Protein AF-A0A7S2XJG3-F1 (afdb_monomer_lite)

Foldseek 3Di:
DDDDDDDDDDDDDDDDDDDDDDDDDDDDDDDDDDDDDDDDDDDDDDDDDDDDDDDDDDDDDDDDDDDDDDDDDDDDDDDDDDPPPPPVVPVVVVVVVVVVVVVPVVVVVPPPDDDDDDDDDDDDDDDDDDDDDDDDDDDDDDDDDDDDDDDDDDDDDDDDDDDPDDPVVVVVVVVVVVVVVVVVVVVVPPFLLPDQDPDDPDLLSQAAVFDKDWDDPLQPLFLFTEIERQQCRRPLRFPLLLLLQQLVVVCVVVVVADAPQAEEEEADLDSNLLSNLRNCLRRRHAYEYEFAPPRDPVSVVSSVVSVHHYHHFHVVCGSVRSVVVRVVVQVVSVSRYDYSQLLAHLSLLVSLLRGVLVSVCVNCVNQAQEEEEAAQSQSNLNSNLVNNCVVPVNRAREYEEAPQQPVLVVDAGHDAQQPRHRNRYRGNNRPNVSHPYYDHDHLVQLLVQLVCCCVPVVQAAGSRLSRRVVVVSVVRSDPVNRHGYYYYYRGGGNVVDCVHPSNVVVVVVVVPDDDD

Sequence (516 aa):
TFTHIDLHVSMVQVHHPPPPPGLATQRLLSKHSEYHENEERPQRRRAPVLMTSGAQQVSPFKVDNVLKPKSRRSGERRHEPSVERRRESGERRRESGERRRESGERERLSRRVRSSSFSESESTDLSLNENVPPRNNGFHPSQSHSRRQPKEPDFQEEPDYPQQYPQQNVHLQNQQAILQQQQQQQQRSAPLWMGKPKIAESVLELIGNTPMVKLSRVVEGCGAEIVCKLESSNPANSVKDRIALSMIEEAEKRGDIVPGQTTLVEPTSGNTGIGLAMVAASKGYKLILTMPESMSMERRVLLKAFGADVILTPAAKGMGGAIGKAEELVASLGGTGYLLQQFNNPDNPKVHRETTGPEIWADTDGKVDILIAGVGTGGTITGCGQYLKPLNPALQIIAVEPTESAVLSGGKPGPHKIQGIGAGFIPGNADTSLLDEVVQVTGEDAMAMARRLATEEGIFCGISSGAAVVAAIQVGIRPENAGKRIVLIVPSFGERYLSTALFQNLWDEASAMKAE

Secondary structure (DSSP, 8-state):
--------------PPPPPPP---------------------------------------PPP--------------------TTSSHHHHTTTHHHHTTTHHHHTTTTTS------------------------------------------------------SHHHHHHHHHHHHHHHHHHHHHTTS-TTS---SS-SSGGGGSS---EEE--STTTT-SSEEEEEEGGGSTTSBTHHHHHHHHHHHHHHHTS--TTT-EEEEE-SSHHHHHHHHHHHHHT-EEEEEEETTS-HHHHHHHHHTT-EEEEE-GGGHHHHHHHHHHHHHHHTTT-EEE--TTT-THHHHHIIIIIHHHHHHHTTT---EEEEE-SSSHHHHHHHHHHTTT-TT-EEEEEEEGGG-TTTT------S-TTS--SS--TT--GGG-SEEEEE-HHHHHHHHHHHHHHS---B-HHHHHHHHHHHHHHTSGGGTTPEEEEEE-BBGGGGTTSTTTHHHHHHHHH----

InterPro domains:
  IPR001216 Cysteine synthase/cystathionine beta-synthase, pyridoxal-phosphate attachment site [PS00901] (229-247)
  IPR001926 Tryptophan synthase beta chain-like, PALP domain [PF00291] (204-491)
  IPR005856 Cysteine synthase [TIGR01136] (204-503)
  IPR005859 Cysteine synthase CysK [TIGR01139] (204-503)
  IPR036052 Tryptophan synthase beta chain-like, PALP domain superfamily [G3DSA:3.40.50.1100] (205-499)
  IPR036052 Tryptophan synthase beta chain-like, PALP domain superfamily [G3DSA:3.40.50.1100] (241-344)
  IPR036052 Tryptophan synthase beta chain-like, PALP domain superfamily [SSF53686] (198-505)
  IPR050214 Cysteine synthase/Cystathionine beta-synthase [PTHR10314] (199-509)

pLDDT: mean 74.82, std 28.84, range [26.72, 98.94]

Radius of gyration: 39.94 Å; chains: 1; bounding box: 136×134×111 Å

Organism: NCBI:txid420275

Structure (mmCIF, N/CA/C/O backbone):
data_AF-A0A7S2XJG3-F1
#
_entry.id   AF-A0A7S2XJG3-F1
#
loop_
_atom_site.group_PDB
_atom_site.id
_atom_site.type_symbol
_atom_site.label_atom_id
_atom_site.label_alt_id
_atom_site.label_comp_id
_atom_site.label_asym_id
_atom_site.label_entity_id
_atom_site.label_seq_id
_atom_site.pdbx_PDB_ins_code
_atom_site.Cartn_x
_atom_site.Cartn_y
_atom_site.Cartn_z
_atom_site.occupancy
_atom_site.B_iso_or_equiv
_atom_site.auth_seq_id
_atom_site.auth_comp_id
_atom_site.auth_asym_id
_atom_site.auth_atom_id
_atom_site.pdbx_PDB_model_num
ATOM 1 N N . THR A 1 1 ? 6.709 7.509 -62.486 1.00 51.72 1 THR A N 1
ATOM 2 C CA . THR A 1 1 ? 5.684 8.561 -62.657 1.00 51.72 1 THR A CA 1
ATOM 3 C C . THR A 1 1 ? 4.309 7.959 -62.445 1.00 51.72 1 THR A C 1
ATOM 5 O O . THR A 1 1 ? 3.798 7.355 -63.368 1.00 51.72 1 THR A O 1
ATOM 8 N N . PHE A 1 2 ? 3.769 8.076 -61.229 1.00 29.16 2 PHE A N 1
ATOM 9 C CA . PHE A 1 2 ? 2.360 7.883 -60.828 1.00 29.16 2 PHE A CA 1
ATOM 10 C C . PHE A 1 2 ? 2.294 8.416 -59.377 1.00 29.16 2 PHE A C 1
ATOM 12 O O . PHE A 1 2 ? 2.894 7.814 -58.496 1.00 29.16 2 PHE A O 1
ATOM 19 N N . THR A 1 3 ? 2.019 9.708 -59.165 1.00 32.97 3 THR A N 1
ATOM 20 C CA . THR A 1 3 ? 0.685 10.300 -58.894 1.00 32.97 3 THR A CA 1
ATOM 21 C C . THR A 1 3 ? 0.057 9.824 -57.579 1.00 32.97 3 THR A C 1
ATOM 23 O O . THR A 1 3 ? -0.489 8.726 -57.514 1.00 32.97 3 THR A O 1
ATOM 26 N N . HIS A 1 4 ? 0.100 10.693 -56.563 1.00 34.72 4 HIS A N 1
ATOM 27 C CA . HIS A 1 4 ? -0.716 10.591 -55.349 1.00 34.72 4 HIS A CA 1
ATOM 28 C C . HIS A 1 4 ? -2.212 10.760 -55.663 1.00 34.72 4 HIS A C 1
ATOM 30 O O . HIS A 1 4 ? -2.575 11.395 -56.655 1.00 34.72 4 HIS A O 1
ATOM 36 N N . ILE A 1 5 ? -3.062 10.253 -54.767 1.00 38.34 5 ILE A N 1
ATOM 37 C CA . ILE A 1 5 ? -4.469 10.646 -54.639 1.00 38.34 5 ILE A CA 1
ATOM 38 C C . ILE A 1 5 ? -4.710 10.956 -53.159 1.00 38.34 5 ILE A C 1
ATOM 40 O O . ILE A 1 5 ? -4.703 10.044 -52.334 1.00 38.34 5 ILE A O 1
ATOM 44 N N . ASP A 1 6 ? -4.923 12.229 -52.837 1.00 32.25 6 ASP A N 1
ATOM 45 C CA . ASP A 1 6 ? -5.371 12.662 -51.513 1.00 32.25 6 ASP A CA 1
ATOM 46 C C . ASP A 1 6 ? -6.903 12.647 -51.441 1.00 32.25 6 ASP A C 1
ATOM 48 O O . ASP A 1 6 ? -7.589 13.111 -52.355 1.00 32.25 6 ASP A O 1
ATOM 52 N N . LEU A 1 7 ? -7.454 12.132 -50.339 1.00 32.28 7 LEU A N 1
ATOM 53 C CA . LEU A 1 7 ? -8.896 12.116 -50.079 1.00 32.28 7 LEU A CA 1
ATOM 54 C C . LEU A 1 7 ? -9.270 13.205 -49.068 1.00 32.28 7 LEU A C 1
ATOM 56 O O . LEU A 1 7 ? -9.223 13.003 -47.856 1.00 32.28 7 LEU A O 1
ATOM 60 N N . HIS A 1 8 ? -9.681 14.363 -49.585 1.00 31.61 8 HIS A N 1
ATOM 61 C CA . HIS A 1 8 ? -10.290 15.423 -48.782 1.00 31.61 8 HIS A CA 1
ATOM 62 C C . HIS A 1 8 ? -11.651 14.971 -48.225 1.00 31.61 8 HIS A C 1
ATOM 64 O O . HIS A 1 8 ? -12.575 14.687 -48.986 1.00 31.61 8 HIS A O 1
ATOM 70 N N . VAL A 1 9 ? -11.800 14.979 -46.897 1.00 34.06 9 VAL A N 1
ATOM 71 C CA . VAL A 1 9 ? -13.093 14.801 -46.216 1.00 34.06 9 VAL A CA 1
ATOM 72 C C . VAL A 1 9 ? -13.541 16.143 -45.642 1.00 34.06 9 VAL A C 1
ATOM 74 O O . VAL A 1 9 ? -13.005 16.618 -44.643 1.00 34.06 9 VAL A O 1
ATOM 77 N N . SER A 1 10 ? -14.533 16.763 -46.278 1.00 31.83 10 SER A N 1
ATOM 78 C CA . SER A 1 10 ? -15.115 18.032 -45.829 1.00 31.83 10 SER A CA 1
ATOM 79 C C . SER A 1 10 ? -16.188 17.791 -44.766 1.00 31.83 10 SER A C 1
ATOM 81 O O . SER A 1 10 ? -17.268 17.291 -45.080 1.00 31.83 10 SER A O 1
ATOM 83 N N . MET A 1 11 ? -15.928 18.177 -43.513 1.00 32.75 11 MET A N 1
ATOM 84 C CA . MET A 1 11 ? -16.963 18.188 -42.472 1.00 32.75 11 MET A CA 1
ATOM 85 C C . MET A 1 11 ? -17.875 19.410 -42.618 1.00 32.75 11 MET A C 1
ATOM 87 O O . MET A 1 11 ? -17.414 20.549 -42.583 1.00 32.75 11 MET A O 1
ATOM 91 N N . VAL A 1 12 ? -19.182 19.171 -42.735 1.00 33.62 12 VAL A N 1
ATOM 92 C CA . VAL A 1 12 ? -20.211 20.220 -42.716 1.00 33.62 12 VAL A CA 1
ATOM 93 C C . VAL A 1 12 ? -20.599 20.508 -41.267 1.00 33.62 12 VAL A C 1
ATOM 95 O O . VAL A 1 12 ? -21.171 19.651 -40.595 1.00 33.62 12 VAL A O 1
ATOM 98 N N . GLN A 1 13 ? -20.314 21.717 -40.779 1.00 34.50 13 GLN A N 1
ATOM 99 C CA . GLN A 1 13 ? -20.820 22.173 -39.482 1.00 34.50 13 GLN A CA 1
ATOM 100 C C . GLN A 1 13 ? -22.290 22.594 -39.600 1.00 34.50 13 GLN A C 1
ATOM 102 O O . GLN A 1 13 ? -22.632 23.464 -40.398 1.00 34.50 13 GLN A O 1
ATOM 107 N N . VAL A 1 14 ? -23.153 22.014 -38.764 1.00 35.59 14 VAL A N 1
ATOM 108 C CA . VAL A 1 14 ? -24.548 22.444 -38.596 1.00 35.59 14 VAL A CA 1
ATOM 109 C C . VAL A 1 14 ? -24.658 23.217 -37.284 1.00 35.59 14 VAL A C 1
ATOM 111 O O . VAL A 1 14 ? -24.479 22.650 -36.207 1.00 35.59 14 VAL A O 1
ATOM 114 N N . HIS A 1 15 ? -24.941 24.517 -37.361 1.00 37.09 15 HIS A N 1
ATOM 115 C CA . HIS A 1 15 ? -25.190 25.343 -36.178 1.00 37.09 15 HIS A CA 1
ATOM 116 C C . HIS A 1 15 ? -26.636 25.187 -35.690 1.00 37.09 15 HIS A C 1
ATOM 118 O O . HIS A 1 15 ? -27.578 25.453 -36.436 1.00 37.09 15 HIS A O 1
ATOM 124 N N . HIS A 1 16 ? -26.808 24.853 -34.410 1.00 40.12 16 HIS A N 1
ATOM 125 C CA . HIS A 1 16 ? -28.076 25.015 -33.696 1.00 40.12 16 HIS A CA 1
ATOM 126 C C . HIS A 1 16 ? -28.062 26.309 -32.857 1.00 40.12 16 HIS A C 1
ATOM 128 O O . HIS A 1 16 ? -27.048 26.592 -32.212 1.00 40.12 16 HIS A O 1
ATOM 134 N N . PRO A 1 17 ? -29.155 27.096 -32.835 1.00 47.66 17 PRO A N 1
ATOM 135 C CA . PRO A 1 17 ? -29.276 28.275 -31.979 1.00 47.66 17 PRO A CA 1
ATOM 136 C C . PRO A 1 17 ? -29.603 27.899 -30.516 1.00 47.66 17 PRO A C 1
ATOM 138 O O . PRO A 1 17 ? -30.205 26.850 -30.274 1.00 47.66 17 PRO A O 1
ATOM 141 N N . PRO A 1 18 ? -29.248 28.747 -29.530 1.00 52.12 18 PRO A N 1
ATOM 142 C CA . PRO A 1 18 ? -29.539 28.506 -28.116 1.00 52.12 18 PRO A CA 1
ATOM 143 C C . PRO A 1 18 ? -31.015 28.788 -27.747 1.00 52.12 18 PRO A C 1
ATOM 145 O O . PRO A 1 18 ? -31.669 29.602 -28.403 1.00 52.12 18 PRO A O 1
ATOM 148 N N . PRO A 1 19 ? -31.546 28.165 -26.675 1.00 44.97 19 PRO A N 1
ATOM 149 C CA . PRO A 1 19 ? -32.906 28.409 -26.190 1.00 44.97 19 PRO A CA 1
ATOM 150 C C . PRO A 1 19 ? -33.037 29.738 -25.409 1.00 44.97 19 PRO A C 1
ATOM 152 O O . PRO A 1 19 ? -32.068 30.185 -24.789 1.00 44.97 19 PRO A O 1
ATOM 155 N N . PRO A 1 20 ? -34.231 30.366 -25.386 1.00 43.00 20 PRO A N 1
ATOM 156 C CA . PRO A 1 20 ? -34.475 31.620 -24.670 1.00 43.00 20 PRO A CA 1
ATOM 157 C C . PRO A 1 20 ? -34.678 31.420 -23.149 1.00 43.00 20 PRO A C 1
ATOM 159 O O . PRO A 1 20 ? -35.138 30.358 -22.722 1.00 43.00 20 PRO A O 1
ATOM 162 N N . PRO A 1 21 ? -34.384 32.436 -22.312 1.00 43.62 21 PRO A N 1
ATOM 163 C CA . PRO A 1 21 ? -34.441 32.306 -20.858 1.00 43.62 21 PRO A CA 1
ATOM 164 C C . PRO A 1 21 ? -35.798 32.686 -20.237 1.00 43.62 21 PRO A C 1
ATOM 166 O O . PRO A 1 21 ? -36.257 33.815 -20.370 1.00 43.62 21 PRO A O 1
ATOM 169 N N . GLY A 1 22 ? -36.330 31.774 -19.417 1.00 32.75 22 GLY A N 1
ATOM 170 C CA . GLY A 1 22 ? -37.120 32.093 -18.222 1.00 32.75 22 GLY A CA 1
ATOM 171 C C . GLY A 1 22 ? -38.612 32.415 -18.385 1.00 32.75 22 GLY A C 1
ATOM 172 O O . GLY A 1 22 ? -39.002 33.347 -19.074 1.00 32.75 22 GLY A O 1
ATOM 173 N N . LEU A 1 23 ? -39.437 31.722 -17.593 1.00 30.70 23 LEU A N 1
ATOM 174 C CA . LEU A 1 23 ? -40.333 32.346 -16.608 1.00 30.70 23 LEU A CA 1
ATOM 175 C C . LEU A 1 23 ? -40.901 31.274 -15.665 1.00 30.70 23 LEU A C 1
ATOM 177 O O . LEU A 1 23 ? -41.077 30.122 -16.053 1.00 30.70 23 LEU A O 1
ATOM 181 N N . ALA A 1 24 ? -41.171 31.653 -14.417 1.00 36.09 24 ALA A N 1
ATOM 182 C CA . ALA A 1 24 ? -41.812 30.786 -13.432 1.00 36.09 24 ALA A CA 1
ATOM 183 C C . ALA A 1 24 ? -43.285 31.172 -13.262 1.00 36.09 24 ALA A C 1
ATOM 185 O O . ALA A 1 24 ? -43.599 32.360 -13.178 1.00 36.09 24 ALA A O 1
ATOM 186 N N . THR A 1 25 ? -44.166 30.186 -13.086 1.00 31.58 25 THR A N 1
ATOM 187 C CA . THR A 1 25 ? -45.499 30.421 -12.513 1.00 31.58 25 THR A CA 1
ATOM 188 C C . THR A 1 25 ? -46.046 29.180 -11.813 1.00 31.58 25 THR A C 1
ATOM 190 O O . THR A 1 25 ? -45.697 28.046 -12.123 1.00 31.58 25 THR A O 1
ATOM 193 N N . GLN A 1 26 ? -46.912 29.418 -10.832 1.00 33.84 26 GLN A N 1
ATOM 194 C CA . GLN A 1 26 ? -47.455 28.434 -9.899 1.00 33.84 26 GLN A CA 1
ATOM 195 C C . GLN A 1 26 ? -48.975 28.639 -9.821 1.00 33.84 26 GLN A C 1
ATOM 197 O O . GLN A 1 26 ? -49.374 29.740 -9.446 1.00 33.84 26 GLN A O 1
ATOM 202 N N . ARG A 1 27 ? -49.798 27.615 -10.135 1.00 28.88 27 ARG A N 1
ATOM 203 C CA . ARG A 1 27 ? -51.160 27.357 -9.579 1.00 28.88 27 ARG A CA 1
ATOM 204 C C . ARG A 1 27 ? -51.934 26.235 -10.304 1.00 28.88 27 ARG A C 1
ATOM 206 O O . ARG A 1 27 ? -52.254 26.356 -11.474 1.00 28.88 27 ARG A O 1
ATOM 213 N N . LEU A 1 28 ? -52.236 25.177 -9.544 1.00 31.00 28 LEU A N 1
ATOM 214 C CA . LEU A 1 28 ? -53.573 24.643 -9.190 1.00 31.00 28 LEU A CA 1
ATOM 215 C C . LEU A 1 28 ? -54.812 24.858 -10.104 1.00 31.00 28 LEU A C 1
ATOM 217 O O . LEU A 1 28 ? -55.053 25.963 -10.572 1.00 31.00 28 LEU A O 1
ATOM 221 N N . LEU A 1 29 ? -55.703 23.839 -10.057 1.00 28.25 29 LEU A N 1
ATOM 222 C CA . LEU A 1 29 ? -57.101 23.726 -10.564 1.00 28.25 29 LEU A CA 1
ATOM 223 C C . LEU A 1 29 ? -57.260 23.276 -12.046 1.00 28.25 29 LEU A C 1
ATOM 225 O O . LEU A 1 29 ? -56.511 23.735 -12.894 1.00 28.25 29 LEU A O 1
ATOM 229 N N . SER A 1 30 ? -58.218 22.405 -12.438 1.00 29.19 30 SER A N 1
ATOM 230 C CA . SER A 1 30 ? -59.138 21.541 -11.648 1.00 29.19 30 SER A CA 1
ATOM 231 C C . SER A 1 30 ? -59.964 20.507 -12.466 1.00 29.19 30 SER A C 1
ATOM 233 O O . SER A 1 30 ? -60.501 20.875 -13.504 1.00 29.19 30 SER A O 1
ATOM 235 N N . LYS A 1 31 ? -60.265 19.350 -11.832 1.00 30.33 31 LYS A N 1
ATOM 236 C CA . LYS A 1 31 ? -61.537 18.557 -11.860 1.00 30.33 31 LYS A CA 1
ATOM 237 C C . LYS A 1 31 ? -61.942 17.621 -13.039 1.00 30.33 31 LYS A C 1
ATOM 239 O O . LYS A 1 31 ? -61.551 17.805 -14.180 1.00 30.33 31 LYS A O 1
ATOM 244 N N . HIS A 1 32 ? -62.859 16.702 -12.661 1.00 30.64 32 HIS A N 1
ATOM 245 C CA . HIS A 1 32 ? -63.665 15.694 -13.400 1.00 30.64 32 HIS A CA 1
ATOM 2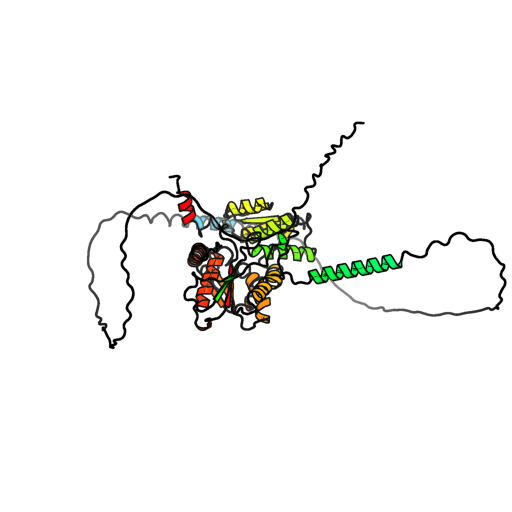46 C C . HIS A 1 32 ? -62.933 14.425 -13.894 1.00 30.64 32 HIS A C 1
ATOM 248 O O . HIS A 1 32 ? -61.795 14.511 -14.335 1.00 30.64 32 HIS A O 1
ATOM 254 N N . SER A 1 33 ? -63.501 13.207 -13.809 1.00 29.14 33 SER A N 1
ATOM 255 C CA . SER A 1 33 ? -64.808 12.721 -13.272 1.00 29.14 33 SER A CA 1
ATOM 256 C C . SER A 1 33 ? -64.589 11.372 -12.540 1.00 29.14 33 SER A C 1
ATOM 258 O O . SER A 1 33 ? -63.714 10.613 -12.939 1.00 29.14 33 SER A O 1
ATOM 260 N N . GLU A 1 34 ? -65.084 11.176 -11.313 1.00 30.42 34 GLU A N 1
ATOM 261 C CA . GLU A 1 34 ? -66.359 10.505 -10.949 1.00 30.42 34 GLU A CA 1
ATOM 262 C C . GLU A 1 34 ? -66.521 9.050 -11.439 1.00 30.42 34 GLU A C 1
ATOM 264 O O . GLU A 1 34 ? -66.718 8.809 -12.623 1.00 30.42 34 GLU A O 1
ATOM 269 N N . TYR A 1 35 ? -66.547 8.111 -10.483 1.00 29.06 35 TYR A N 1
ATOM 270 C CA . TYR A 1 35 ? -67.488 6.980 -10.406 1.00 29.06 35 TYR A CA 1
ATOM 271 C C . TYR A 1 35 ? -67.770 6.687 -8.910 1.00 29.06 35 TYR A C 1
ATOM 273 O O . TYR A 1 35 ? -66.974 7.077 -8.052 1.00 29.06 35 TYR A O 1
ATOM 281 N N . HIS A 1 36 ? -68.932 6.106 -8.592 1.00 30.06 36 HIS A N 1
ATOM 282 C CA . HIS A 1 36 ? -69.549 6.100 -7.247 1.00 30.06 36 HIS A CA 1
ATOM 283 C C . HIS A 1 36 ? -69.209 4.879 -6.352 1.00 30.06 36 HIS A C 1
ATOM 285 O O . HIS A 1 36 ? -68.844 3.836 -6.879 1.00 30.06 36 HIS A O 1
ATOM 291 N N . GLU A 1 37 ? -69.380 5.072 -5.025 1.00 32.66 37 GLU A N 1
ATOM 292 C CA . GLU A 1 37 ? -69.976 4.195 -3.965 1.00 32.66 37 GLU A CA 1
ATOM 293 C C . GLU A 1 37 ? -69.694 2.665 -3.961 1.00 32.66 37 GLU A C 1
ATOM 295 O O . GLU A 1 37 ? -69.681 2.021 -5.000 1.00 32.66 37 GLU A O 1
ATOM 300 N N . ASN A 1 38 ? -69.550 1.933 -2.842 1.00 29.22 38 ASN A N 1
ATOM 301 C CA . ASN A 1 38 ? -69.527 2.170 -1.376 1.00 29.22 38 ASN A CA 1
ATOM 302 C C . ASN A 1 38 ? -68.871 0.901 -0.722 1.00 29.22 38 ASN A C 1
ATOM 304 O O . ASN A 1 38 ? -68.394 0.048 -1.467 1.00 29.22 38 ASN A O 1
ATOM 308 N N . GLU A 1 39 ? -68.729 0.611 0.583 1.00 30.30 39 GLU A N 1
ATOM 309 C CA . GLU A 1 39 ? -69.076 1.154 1.924 1.00 30.30 39 GLU A CA 1
ATOM 310 C C . GLU A 1 39 ? -68.064 0.513 2.936 1.00 30.30 39 GLU A C 1
ATOM 312 O O . GLU A 1 39 ? -67.240 -0.300 2.522 1.00 30.30 39 GLU A O 1
ATOM 317 N N . GLU A 1 40 ? -67.978 0.733 4.256 1.00 30.11 40 GLU A N 1
ATOM 318 C CA . GLU A 1 40 ? -68.639 1.602 5.252 1.00 30.11 40 GLU A CA 1
ATOM 319 C C . GLU A 1 40 ? -67.530 2.122 6.224 1.00 30.11 40 GLU A C 1
ATOM 321 O O . GLU A 1 40 ? -66.463 2.542 5.768 1.00 30.11 40 GLU A O 1
ATOM 326 N N . ARG A 1 41 ? -67.736 2.120 7.552 1.00 30.45 41 ARG A N 1
ATOM 327 C CA . ARG A 1 41 ? -66.775 2.400 8.641 1.00 30.45 41 ARG A CA 1
ATOM 328 C C . ARG A 1 41 ? -67.464 2.219 10.006 1.00 30.45 41 ARG A C 1
ATOM 330 O O . ARG A 1 41 ? -68.395 2.969 10.295 1.00 30.45 41 ARG A O 1
ATOM 337 N N . PRO A 1 42 ? -66.799 1.561 10.980 1.00 44.62 42 PRO A N 1
ATOM 338 C CA . PRO A 1 42 ? -66.402 2.393 12.122 1.00 44.62 42 PRO A CA 1
ATOM 339 C C . PRO A 1 42 ? -65.024 2.139 12.753 1.00 44.62 42 PRO A C 1
ATOM 341 O O . PRO A 1 42 ? -64.416 1.076 12.724 1.00 44.62 42 PRO A O 1
ATOM 344 N N . GLN A 1 43 ? -64.574 3.216 13.391 1.00 33.44 43 GLN A N 1
ATOM 345 C CA . GLN A 1 43 ? -63.332 3.409 14.134 1.00 33.44 43 GLN A CA 1
ATOM 346 C C . GLN A 1 43 ? -63.243 2.560 15.417 1.00 33.44 43 GLN A C 1
ATOM 348 O O . GLN A 1 43 ? -64.260 2.303 16.059 1.00 33.44 43 GLN A O 1
ATOM 353 N N . ARG A 1 44 ? -62.020 2.401 15.953 1.00 29.14 44 ARG A N 1
ATOM 354 C CA . ARG A 1 44 ? -61.760 2.660 17.387 1.00 29.14 44 ARG A CA 1
ATOM 355 C C . ARG A 1 44 ? -60.321 3.126 17.641 1.00 29.14 44 ARG A C 1
ATOM 357 O O . ARG A 1 44 ? -59.386 2.689 16.983 1.00 29.14 44 ARG A O 1
ATOM 364 N N . ARG A 1 45 ? -60.161 4.050 18.596 1.00 32.94 45 ARG A N 1
ATOM 365 C CA . ARG A 1 45 ? -58.874 4.596 19.078 1.00 32.94 45 ARG A CA 1
ATOM 366 C C . ARG A 1 45 ? -58.469 3.906 20.386 1.00 32.94 45 ARG A C 1
ATOM 368 O O . ARG A 1 45 ? -59.371 3.651 21.184 1.00 32.94 45 ARG A O 1
ATOM 375 N N . ARG A 1 46 ? -57.162 3.803 20.685 1.00 28.88 46 ARG A N 1
ATOM 376 C CA . ARG A 1 46 ? -56.524 4.331 21.926 1.00 28.88 46 ARG A CA 1
ATOM 377 C C . ARG A 1 46 ? -55.044 3.941 22.079 1.00 28.88 46 ARG A C 1
ATOM 379 O O . ARG A 1 46 ? -54.646 2.841 21.730 1.00 28.88 46 ARG A O 1
ATOM 386 N N . ALA A 1 47 ? -54.295 4.855 22.691 1.00 30.48 47 ALA A N 1
ATOM 387 C CA . ALA A 1 47 ? -52.991 4.713 23.349 1.00 30.48 47 ALA A CA 1
ATOM 388 C C . ALA A 1 47 ? -52.792 5.973 24.234 1.00 30.48 47 ALA A C 1
ATOM 390 O O . ALA A 1 47 ? -53.559 6.927 24.050 1.00 30.48 47 ALA A O 1
ATOM 391 N N . PRO A 1 48 ? -51.765 6.072 25.101 1.00 51.16 48 PRO A N 1
ATOM 392 C CA . PRO A 1 48 ? -51.037 5.042 25.854 1.00 51.16 48 PRO A CA 1
ATOM 393 C C . PRO A 1 48 ? -51.287 5.199 27.381 1.00 51.16 48 PRO A C 1
ATOM 395 O O . PRO A 1 48 ? -52.099 6.030 27.787 1.00 51.16 48 PRO A O 1
ATOM 398 N N . VAL A 1 49 ? -50.574 4.458 28.244 1.00 29.53 49 VAL A N 1
ATOM 399 C CA . VAL A 1 49 ? -50.503 4.730 29.700 1.00 29.53 49 VAL A CA 1
ATOM 400 C C . VAL A 1 49 ? -49.072 4.532 30.218 1.00 29.53 49 VAL A C 1
ATOM 402 O O . VAL A 1 49 ? -48.443 3.520 29.924 1.00 29.53 49 VAL A O 1
ATOM 405 N N . LEU A 1 50 ? -48.590 5.494 31.010 1.00 31.86 50 LEU A N 1
ATOM 406 C CA . LEU A 1 50 ? -47.391 5.409 31.856 1.00 31.86 50 LEU A CA 1
ATOM 407 C C . LEU A 1 50 ? -47.816 5.150 33.313 1.00 31.86 50 LEU A C 1
ATOM 409 O O . LEU A 1 50 ? -48.841 5.689 33.720 1.00 31.86 50 LEU A O 1
ATOM 413 N N . MET A 1 51 ? -47.011 4.436 34.109 1.00 27.62 51 MET A N 1
ATOM 414 C CA . MET A 1 51 ? -46.919 4.609 35.575 1.00 27.62 51 MET A CA 1
ATOM 415 C C . MET A 1 51 ? -45.642 3.948 36.135 1.00 27.62 51 MET A C 1
ATOM 417 O O . MET A 1 51 ? -44.931 3.259 35.405 1.00 27.62 51 MET A O 1
ATOM 421 N N . THR A 1 52 ? -45.304 4.222 37.401 1.00 30.50 52 THR A N 1
ATOM 422 C CA . THR A 1 52 ? -43.917 4.173 37.913 1.00 30.50 52 THR A CA 1
ATOM 423 C C . THR A 1 52 ? -43.707 3.405 39.228 1.00 30.50 52 THR A C 1
ATOM 425 O O . THR A 1 52 ? -44.624 3.279 40.032 1.00 30.50 52 THR A O 1
ATOM 428 N N . SER A 1 53 ? -42.428 3.105 39.511 1.00 31.55 53 SER A N 1
ATOM 429 C CA . SER A 1 53 ? -41.788 2.905 40.836 1.00 31.55 53 SER A CA 1
ATOM 430 C C . SER A 1 53 ? -42.089 1.645 41.667 1.00 31.55 53 SER A C 1
ATOM 432 O O . SER A 1 53 ? -43.208 1.153 41.728 1.00 31.55 53 SER A O 1
ATOM 434 N N . GLY A 1 54 ? -41.049 1.179 42.369 1.00 26.72 54 GLY A N 1
ATOM 435 C CA . GLY A 1 54 ? -41.055 0.071 43.331 1.00 26.72 54 GLY A CA 1
ATOM 436 C C . GLY A 1 54 ? -39.675 -0.599 43.367 1.00 26.72 54 GLY A C 1
ATOM 437 O O . GLY A 1 54 ? -39.165 -0.978 42.317 1.00 26.72 54 GLY A O 1
ATOM 438 N N . ALA A 1 55 ? -39.034 -0.708 44.535 1.00 30.75 55 ALA A N 1
ATOM 439 C CA . ALA A 1 55 ? -37.662 -1.219 44.654 1.00 30.75 55 ALA A CA 1
ATOM 440 C C . ALA A 1 55 ? -37.476 -2.083 45.909 1.00 30.75 55 ALA A C 1
ATOM 442 O O . ALA A 1 55 ? -37.913 -1.667 46.980 1.00 30.75 55 ALA A O 1
ATOM 443 N N . GLN A 1 56 ? -36.767 -3.221 45.804 1.00 29.77 56 GLN A N 1
ATOM 444 C CA . GLN A 1 56 ? -36.165 -3.895 46.967 1.00 29.77 56 GLN A CA 1
ATOM 445 C C . GLN A 1 56 ? -35.008 -4.872 46.633 1.00 29.77 56 GLN A C 1
ATOM 447 O O . GLN A 1 56 ? -35.168 -5.907 46.000 1.00 29.77 56 GLN A O 1
ATOM 452 N N . GLN A 1 57 ? -33.835 -4.447 47.100 1.00 30.69 57 GLN A N 1
ATOM 453 C CA . GLN A 1 57 ? -32.566 -5.101 47.464 1.00 30.69 57 GLN A CA 1
ATOM 454 C C . GLN A 1 57 ? -32.419 -6.636 47.718 1.00 30.69 57 GLN A C 1
ATOM 456 O O . GLN A 1 57 ? -33.266 -7.265 48.335 1.00 30.69 57 GLN A O 1
ATOM 461 N N . VAL A 1 58 ? -31.175 -7.107 47.452 1.00 29.42 58 VAL A N 1
ATOM 462 C CA . VAL A 1 58 ? -30.347 -8.123 48.186 1.00 29.42 58 VAL A CA 1
ATOM 463 C C . VAL A 1 58 ? -30.568 -9.646 47.954 1.00 29.42 58 VAL A C 1
ATOM 465 O O . VAL A 1 58 ? -31.401 -10.270 48.592 1.00 29.42 58 VAL A O 1
ATOM 468 N N . SER A 1 59 ? -29.736 -10.210 47.050 1.00 30.64 59 SER A N 1
ATOM 469 C CA . SER A 1 59 ? -28.720 -11.310 47.181 1.00 30.64 59 SER A CA 1
ATOM 470 C C . SER A 1 59 ? -28.926 -12.563 48.091 1.00 30.64 59 SER A C 1
ATOM 472 O O . SER A 1 59 ? -29.805 -12.579 48.943 1.00 30.64 59 SER A O 1
ATOM 474 N N . PRO A 1 60 ? -28.034 -13.592 48.055 1.00 46.50 60 PRO A N 1
ATOM 475 C CA . PRO A 1 60 ? -27.259 -14.195 46.949 1.00 46.50 60 PRO A CA 1
ATOM 476 C C . PRO A 1 60 ? -27.417 -15.744 46.866 1.00 46.50 60 PRO A C 1
ATOM 478 O O . PRO A 1 60 ? -27.842 -16.388 47.821 1.00 46.50 60 PRO A O 1
ATOM 481 N N . PHE A 1 61 ? -26.946 -16.383 45.782 1.00 28.98 61 PHE A N 1
ATOM 482 C CA . PHE A 1 61 ? -26.720 -17.844 45.753 1.00 28.98 61 PHE A CA 1
ATOM 483 C C . PHE A 1 61 ? -25.245 -18.213 45.990 1.00 28.98 61 PHE A C 1
ATOM 485 O O . PHE A 1 61 ? -24.341 -17.521 45.522 1.00 28.98 61 PHE A O 1
ATOM 492 N N . LYS A 1 62 ? -25.006 -19.299 46.739 1.00 29.98 62 LYS A N 1
ATOM 493 C CA . LYS A 1 62 ? -23.670 -19.789 47.125 1.00 29.98 62 LYS A CA 1
ATOM 494 C C . LYS A 1 62 ? -23.128 -20.869 46.183 1.00 29.98 62 LYS A C 1
ATOM 496 O O . LYS A 1 62 ? -23.881 -21.609 45.560 1.00 29.98 62 LYS A O 1
ATOM 501 N N . VAL A 1 63 ? -21.800 -20.977 46.173 1.00 31.45 63 VAL A N 1
ATOM 502 C CA . VAL A 1 63 ? -21.023 -22.110 45.647 1.00 31.45 63 VAL A CA 1
ATOM 503 C C . VAL A 1 63 ? -20.896 -23.184 46.728 1.00 31.45 63 VAL A C 1
ATOM 505 O O . VAL A 1 63 ? -20.709 -22.832 47.890 1.00 31.45 63 VAL A O 1
ATOM 508 N N . ASP A 1 64 ? -20.868 -24.459 46.333 1.00 30.25 64 ASP A N 1
ATOM 509 C CA . ASP A 1 64 ? -20.195 -25.516 47.098 1.00 30.25 64 ASP A CA 1
ATOM 510 C C . ASP A 1 64 ? -19.470 -26.509 46.165 1.00 30.25 64 ASP A C 1
ATOM 512 O O . ASP A 1 64 ? -19.821 -26.667 44.995 1.00 30.25 64 ASP A O 1
ATOM 516 N N . ASN A 1 65 ? -18.408 -27.135 46.677 1.00 30.47 65 ASN A N 1
ATOM 517 C CA . ASN A 1 65 ? -17.545 -28.103 45.974 1.00 30.47 65 ASN A CA 1
ATOM 518 C C . ASN A 1 65 ? -17.863 -29.555 46.400 1.00 30.47 65 ASN A C 1
ATOM 520 O O . ASN A 1 65 ? -18.554 -29.742 47.395 1.00 30.47 65 ASN A O 1
ATOM 524 N N . VAL A 1 66 ? -17.269 -30.567 45.730 1.00 30.88 66 VAL A N 1
ATOM 525 C CA . VAL A 1 66 ? -16.401 -31.625 46.345 1.00 30.88 66 VAL A CA 1
ATOM 526 C C . VAL A 1 66 ? -16.188 -32.884 45.453 1.00 30.88 66 VAL A C 1
ATOM 528 O O . VAL A 1 66 ? -17.113 -33.600 45.100 1.00 30.88 66 VAL A O 1
ATOM 531 N N . LEU A 1 67 ? -14.903 -33.153 45.162 1.00 28.91 67 LEU A N 1
ATOM 532 C CA . LEU A 1 67 ? -14.177 -34.431 44.924 1.00 28.91 67 LEU A CA 1
ATOM 533 C C . LEU A 1 67 ? -14.668 -35.574 43.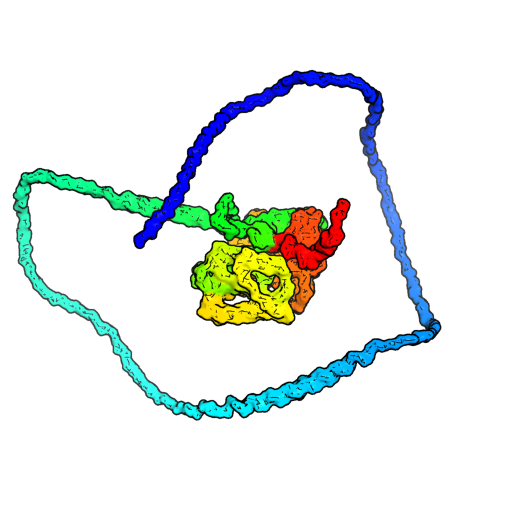974 1.00 28.91 67 LEU A C 1
ATOM 535 O O . LEU A 1 67 ? -15.551 -36.368 44.273 1.00 28.91 67 LEU A O 1
ATOM 539 N N . LYS A 1 68 ? -13.863 -35.751 42.906 1.00 28.58 68 LYS A N 1
ATOM 540 C CA . LYS A 1 68 ? -13.167 -36.962 42.358 1.00 28.58 68 LYS A CA 1
ATOM 541 C C . LYS A 1 68 ? -13.171 -38.282 43.200 1.00 28.58 68 LYS A C 1
ATOM 543 O O . LYS A 1 68 ? -13.248 -38.194 44.419 1.00 28.58 68 LYS A O 1
ATOM 548 N N . PRO A 1 69 ? -12.677 -39.439 42.668 1.00 42.16 69 PRO A N 1
ATOM 549 C CA . PRO A 1 69 ? -12.877 -40.117 41.364 1.00 42.16 69 PRO A CA 1
ATOM 550 C C . PRO A 1 69 ? -13.089 -41.665 41.519 1.00 42.16 69 PRO A C 1
ATOM 552 O O . PRO A 1 69 ? -13.049 -42.189 42.630 1.00 42.16 69 PRO A O 1
ATOM 555 N N . LYS A 1 70 ? -13.203 -42.449 40.424 1.00 29.98 70 LYS A N 1
ATOM 556 C CA . LYS A 1 70 ? -13.064 -43.937 40.439 1.00 29.98 70 LYS A CA 1
ATOM 557 C C . LYS A 1 70 ? -12.243 -44.490 39.257 1.00 29.98 70 LYS A C 1
ATOM 559 O O . LYS A 1 70 ? -11.945 -43.758 38.318 1.00 29.98 70 LYS A O 1
ATOM 564 N N . SER A 1 71 ? -11.802 -45.753 39.345 1.00 30.11 71 SER A N 1
ATOM 565 C CA . SER A 1 71 ? -10.639 -46.286 38.609 1.00 30.11 71 SER A CA 1
ATOM 566 C C . SER A 1 71 ? -10.813 -47.686 37.975 1.00 30.11 71 SER A C 1
ATOM 568 O O . SER A 1 71 ? -11.523 -48.537 38.495 1.00 30.11 71 SER A O 1
ATOM 570 N N . ARG A 1 72 ? -10.093 -47.891 36.853 1.00 30.59 72 ARG A N 1
ATOM 571 C CA . ARG A 1 72 ? -9.566 -49.138 36.224 1.00 30.59 72 ARG A CA 1
ATOM 572 C C . ARG A 1 72 ? -10.172 -50.517 36.593 1.00 30.59 72 ARG A C 1
ATOM 574 O O . ARG A 1 72 ? -9.978 -50.967 37.718 1.00 30.59 72 ARG A O 1
ATOM 581 N N . ARG A 1 73 ? -10.487 -51.331 35.563 1.00 29.44 73 ARG A N 1
ATOM 582 C CA . ARG A 1 73 ? -9.644 -52.459 35.039 1.00 29.44 73 ARG A CA 1
ATOM 583 C C . ARG A 1 73 ? -10.322 -53.224 33.871 1.00 29.44 73 ARG A C 1
ATOM 585 O O . ARG A 1 73 ? -11.538 -53.251 33.856 1.00 29.44 73 ARG A O 1
ATOM 592 N N . SER A 1 74 ? -9.506 -53.841 32.981 1.00 30.22 74 SER A N 1
ATOM 593 C CA . SER A 1 74 ? -9.738 -55.021 32.072 1.00 30.22 74 SER A CA 1
ATOM 594 C C . SER A 1 74 ? -11.077 -55.179 31.308 1.00 30.22 74 SER A C 1
ATOM 596 O O . SER A 1 74 ? -12.128 -54.977 31.887 1.00 30.22 74 SER A O 1
ATOM 598 N N . GLY A 1 75 ? -11.180 -55.669 30.062 1.00 28.14 75 GLY A N 1
ATOM 599 C CA . GLY A 1 75 ? -10.278 -56.333 29.089 1.00 28.14 75 GLY A CA 1
ATOM 600 C C . GLY A 1 75 ? -11.164 -57.126 28.082 1.00 28.14 75 GLY A C 1
ATOM 601 O O . GLY A 1 75 ? -12.356 -57.251 28.335 1.00 28.14 75 GLY A O 1
ATOM 602 N N . GLU A 1 76 ? -10.738 -57.684 26.941 1.00 30.67 76 GLU A N 1
ATOM 603 C CA . GLU A 1 76 ? -9.449 -57.737 26.228 1.00 30.67 76 GLU A CA 1
ATOM 604 C C . GLU A 1 76 ? -9.685 -58.039 24.713 1.00 30.67 76 GLU A C 1
ATOM 606 O O . GLU A 1 76 ? -10.733 -58.558 24.349 1.00 30.67 76 GLU A O 1
ATOM 611 N N . ARG A 1 77 ? -8.672 -57.785 23.860 1.00 31.55 77 ARG A N 1
ATOM 612 C CA . ARG A 1 77 ? -8.391 -58.376 22.515 1.00 31.55 77 ARG A CA 1
ATOM 613 C C . ARG A 1 77 ? -9.505 -58.537 21.451 1.00 31.55 77 ARG A C 1
ATOM 615 O O . ARG A 1 77 ? -10.335 -59.437 21.530 1.00 31.55 77 ARG A O 1
ATOM 622 N N . ARG A 1 78 ? -9.239 -57.959 20.268 1.00 28.94 78 ARG A N 1
ATOM 623 C CA . ARG A 1 78 ? -8.776 -58.705 19.063 1.00 28.94 78 ARG A CA 1
ATOM 624 C C . ARG A 1 78 ? -7.986 -57.769 18.122 1.00 28.94 78 ARG A C 1
ATOM 626 O O . ARG A 1 78 ? -7.996 -56.561 18.328 1.00 28.94 78 ARG A O 1
ATOM 633 N N . HIS A 1 79 ? -7.222 -58.334 17.183 1.00 32.56 79 HIS A N 1
ATOM 634 C CA . HIS A 1 79 ? -6.240 -57.636 16.327 1.00 32.56 79 HIS A CA 1
ATOM 635 C C . HIS A 1 79 ? -6.658 -57.613 14.852 1.00 32.56 79 HIS A C 1
ATOM 637 O O . HIS A 1 79 ? -7.260 -58.584 14.416 1.00 32.56 79 HIS A O 1
ATOM 643 N N . GLU A 1 80 ? -6.179 -56.611 14.098 1.00 30.30 80 GLU A N 1
ATOM 644 C CA . GLU A 1 80 ? -5.564 -56.744 12.754 1.00 30.30 80 GLU A CA 1
ATOM 645 C C . GLU A 1 80 ? -4.555 -55.570 12.513 1.00 30.30 80 GLU A C 1
ATOM 647 O O . GLU A 1 80 ? -4.477 -54.691 13.381 1.00 30.30 80 GLU A O 1
ATOM 652 N N . PRO A 1 81 ? -3.657 -55.586 11.490 1.00 40.00 81 PRO A N 1
ATOM 653 C CA . PRO A 1 81 ? -2.274 -55.121 11.710 1.00 40.00 81 PRO A CA 1
ATOM 654 C C . PRO A 1 81 ? -1.724 -53.924 10.886 1.00 40.00 81 PRO A C 1
ATOM 656 O O . PRO A 1 81 ? -1.825 -53.854 9.668 1.00 40.00 81 PRO A O 1
ATOM 659 N N . SER A 1 82 ? -0.976 -53.066 11.595 1.00 32.41 82 SER A N 1
ATOM 660 C CA . SER A 1 82 ? 0.260 -52.334 11.214 1.00 32.41 82 SER A CA 1
ATOM 661 C C . SER A 1 82 ? 0.511 -51.845 9.766 1.00 32.41 82 SER A C 1
ATOM 663 O O . SER A 1 82 ? 0.826 -52.626 8.870 1.00 32.41 82 SER A O 1
ATOM 665 N N . VAL A 1 83 ? 0.660 -50.520 9.610 1.00 38.16 83 VAL A N 1
ATOM 666 C CA . VAL A 1 83 ? 1.258 -49.850 8.423 1.00 38.16 83 VAL A CA 1
ATOM 667 C C . VAL A 1 83 ? 2.776 -49.572 8.595 1.00 38.16 83 VAL A C 1
ATOM 669 O O . VAL A 1 83 ? 3.485 -49.193 7.662 1.00 38.16 83 VAL A O 1
ATOM 672 N N . GLU A 1 84 ? 3.320 -49.811 9.789 1.00 38.47 84 GLU A N 1
ATOM 673 C CA . GLU A 1 84 ? 4.600 -49.270 10.281 1.00 38.47 84 GLU A CA 1
ATOM 674 C C . GLU A 1 84 ? 5.873 -50.042 9.852 1.00 38.47 84 GLU A C 1
ATOM 676 O O . GLU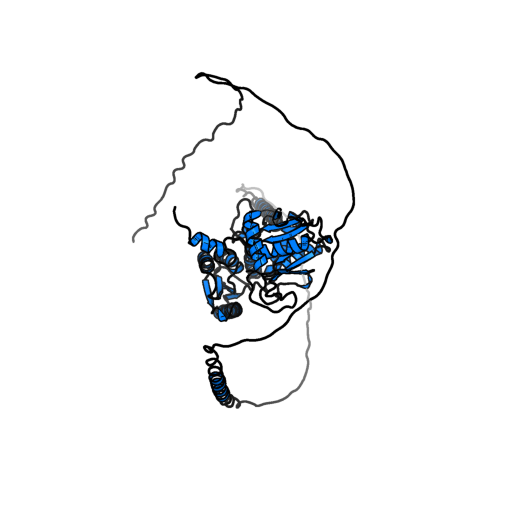 A 1 84 ? 6.807 -50.209 10.627 1.00 38.47 84 GLU A O 1
ATOM 681 N N . ARG A 1 85 ? 5.939 -50.538 8.605 1.00 35.25 85 ARG A N 1
ATOM 682 C CA . ARG A 1 85 ? 7.143 -51.211 8.048 1.00 35.25 85 ARG A CA 1
ATOM 683 C C . ARG A 1 85 ? 7.574 -50.710 6.660 1.00 35.25 85 ARG A C 1
ATOM 685 O O . ARG A 1 85 ? 8.196 -51.440 5.892 1.00 35.25 85 ARG A O 1
ATOM 692 N N . ARG A 1 86 ? 7.251 -49.455 6.316 1.00 38.78 86 ARG A N 1
ATOM 693 C CA . ARG A 1 86 ? 7.637 -48.821 5.031 1.00 38.78 86 ARG A CA 1
ATOM 694 C C . ARG A 1 86 ? 8.411 -47.496 5.132 1.00 38.78 86 ARG A C 1
ATOM 696 O O . ARG A 1 86 ? 8.650 -46.883 4.097 1.00 38.78 86 ARG A O 1
ATOM 703 N N . ARG A 1 87 ? 8.822 -47.051 6.329 1.00 41.84 87 ARG A N 1
ATOM 704 C CA . ARG A 1 87 ? 9.596 -45.798 6.505 1.00 41.84 87 ARG A CA 1
ATOM 705 C C . ARG A 1 87 ? 11.105 -46.027 6.683 1.00 41.84 87 ARG A C 1
ATOM 707 O O . ARG A 1 87 ? 11.877 -45.524 5.871 1.00 41.84 87 ARG A O 1
ATOM 714 N N . GLU A 1 88 ? 11.527 -46.893 7.609 1.00 39.94 88 GLU A N 1
ATOM 715 C CA . GLU A 1 88 ? 12.959 -47.139 7.907 1.00 39.94 88 GLU A CA 1
ATOM 716 C C . GLU A 1 88 ? 13.807 -47.678 6.731 1.00 39.94 88 GLU A C 1
ATOM 718 O O . GLU A 1 88 ? 15.036 -47.591 6.747 1.00 39.94 88 GLU A O 1
ATOM 723 N N . SER A 1 89 ? 13.177 -48.252 5.701 1.00 40.94 89 SER A N 1
ATOM 724 C CA . SER A 1 89 ? 13.856 -48.771 4.505 1.00 40.94 89 SER A CA 1
ATOM 725 C C . SER A 1 89 ? 14.131 -47.708 3.430 1.00 40.94 89 SER A C 1
ATOM 727 O O . SER A 1 89 ? 14.898 -47.972 2.500 1.00 40.94 89 SER A O 1
ATOM 729 N N . GLY A 1 90 ? 13.544 -46.510 3.547 1.00 42.06 90 GLY A N 1
ATOM 730 C CA . GLY A 1 90 ? 13.770 -45.396 2.621 1.00 42.06 90 GLY A CA 1
ATOM 731 C C . GLY A 1 90 ? 15.014 -44.568 2.955 1.00 42.06 90 GLY A C 1
ATOM 732 O O . GLY A 1 90 ? 15.791 -44.224 2.065 1.00 42.06 90 GLY A O 1
ATOM 733 N N . GLU A 1 91 ? 15.235 -44.275 4.236 1.00 42.31 91 GLU A N 1
ATOM 734 C CA . GLU A 1 91 ? 16.254 -43.312 4.684 1.00 42.31 91 GLU A CA 1
ATOM 735 C C . GLU A 1 91 ? 17.679 -43.872 4.574 1.00 42.31 91 GLU A C 1
ATOM 737 O O . GLU A 1 91 ? 18.568 -43.203 4.045 1.00 42.31 91 GLU A O 1
ATOM 742 N N . ARG A 1 92 ? 17.879 -45.159 4.897 1.00 41.41 92 ARG A N 1
ATOM 743 C CA . ARG A 1 92 ? 19.178 -45.853 4.749 1.00 41.41 92 ARG A CA 1
ATOM 744 C C . ARG A 1 92 ? 19.682 -45.927 3.293 1.00 41.41 92 ARG A C 1
ATOM 746 O O . ARG A 1 92 ? 20.864 -46.188 3.060 1.00 41.41 92 ARG A O 1
ATOM 753 N N . ARG A 1 93 ? 18.811 -45.680 2.302 1.00 44.34 93 ARG A N 1
ATOM 754 C CA . ARG A 1 93 ? 19.161 -45.561 0.870 1.00 44.34 93 ARG A CA 1
ATOM 755 C C . ARG A 1 93 ? 19.496 -44.131 0.417 1.00 44.34 93 ARG A C 1
ATOM 757 O O . ARG A 1 93 ? 19.910 -43.965 -0.727 1.00 44.34 93 ARG A O 1
ATOM 764 N N . ARG A 1 94 ? 19.334 -43.111 1.271 1.00 45.16 94 ARG A N 1
ATOM 765 C CA . ARG A 1 94 ? 19.707 -41.714 0.972 1.00 45.16 94 ARG A CA 1
ATOM 766 C C . ARG A 1 94 ? 21.108 -41.378 1.484 1.00 45.16 94 ARG A C 1
ATOM 768 O O . ARG A 1 94 ? 21.955 -41.018 0.671 1.00 45.16 94 ARG A O 1
ATOM 775 N N . GLU A 1 95 ? 21.408 -41.672 2.753 1.00 41.94 95 GLU A N 1
ATOM 776 C CA . GLU A 1 95 ? 22.761 -41.494 3.324 1.00 41.94 95 GLU A CA 1
ATOM 777 C C . GLU A 1 95 ? 23.871 -42.200 2.522 1.00 41.94 95 GLU A C 1
ATOM 779 O O . GLU A 1 95 ? 25.005 -41.729 2.437 1.00 41.94 95 GLU A O 1
ATOM 784 N N . SER A 1 96 ? 23.555 -43.356 1.932 1.00 42.25 96 SER A N 1
ATOM 785 C CA . SER A 1 96 ? 24.488 -44.153 1.127 1.00 42.25 96 SER A CA 1
ATOM 786 C C . SER A 1 96 ? 24.710 -43.601 -0.292 1.00 42.25 96 SER A C 1
ATOM 788 O O . SER A 1 96 ? 25.651 -44.021 -0.969 1.00 42.25 96 SER A O 1
ATOM 790 N N . GLY A 1 97 ? 23.890 -42.641 -0.737 1.00 44.38 97 GLY A N 1
ATOM 791 C CA . GLY A 1 97 ? 24.073 -41.900 -1.987 1.00 44.38 97 GLY A CA 1
ATOM 792 C C . GLY A 1 97 ? 24.941 -40.647 -1.831 1.00 44.38 97 GLY A C 1
ATOM 793 O O . GLY A 1 97 ? 25.771 -40.366 -2.694 1.00 44.38 97 GLY A O 1
ATOM 794 N N . GLU A 1 98 ? 24.792 -39.914 -0.726 1.00 44.72 98 GLU A N 1
ATOM 795 C CA . GLU A 1 98 ? 25.485 -38.634 -0.499 1.00 44.72 98 GLU A CA 1
ATOM 796 C C . GLU A 1 98 ? 26.973 -38.829 -0.178 1.00 44.72 98 GLU A C 1
ATOM 798 O O . GLU A 1 98 ? 27.825 -38.193 -0.800 1.00 44.72 98 GLU A O 1
ATOM 803 N N . ARG A 1 99 ? 27.311 -39.835 0.643 1.00 41.94 99 ARG A N 1
ATOM 804 C CA . ARG A 1 99 ? 28.706 -40.214 0.953 1.00 41.94 99 ARG A CA 1
ATOM 805 C C . ARG A 1 99 ? 29.515 -40.688 -0.272 1.00 41.94 99 ARG A C 1
ATOM 807 O O . ARG A 1 99 ? 30.730 -40.818 -0.183 1.00 41.94 99 ARG A O 1
ATOM 814 N N . ARG A 1 100 ? 28.862 -40.947 -1.417 1.00 43.72 100 ARG A N 1
ATOM 815 C CA . ARG A 1 100 ? 29.502 -41.243 -2.719 1.00 43.72 100 ARG A CA 1
ATOM 816 C C . ARG A 1 100 ? 29.686 -40.016 -3.624 1.00 43.72 100 ARG A C 1
ATOM 818 O O . ARG A 1 100 ? 30.261 -40.158 -4.702 1.00 43.72 100 ARG A O 1
ATOM 825 N N . ARG A 1 101 ? 29.209 -38.832 -3.224 1.00 46.53 101 ARG A N 1
ATOM 826 C CA . ARG A 1 101 ? 29.380 -37.571 -3.971 1.00 46.53 101 ARG A CA 1
ATOM 827 C C . ARG A 1 101 ? 30.489 -36.700 -3.386 1.00 46.53 101 ARG A C 1
ATOM 829 O O . ARG A 1 101 ? 31.354 -36.271 -4.143 1.00 46.53 101 ARG A O 1
ATOM 836 N N . GLU A 1 102 ? 30.561 -36.561 -2.062 1.00 41.38 102 GLU A N 1
ATOM 837 C CA . GLU A 1 102 ? 31.642 -35.814 -1.383 1.00 41.38 102 GLU A CA 1
ATOM 838 C C . GLU A 1 102 ? 33.049 -36.373 -1.677 1.00 41.38 102 GLU A C 1
ATOM 840 O O . GLU A 1 102 ? 34.038 -35.639 -1.698 1.00 41.38 102 GLU A O 1
ATOM 845 N N . SER A 1 103 ? 33.148 -37.676 -1.962 1.00 39.84 103 SER A N 1
ATOM 846 C CA . SER A 1 103 ? 34.389 -38.339 -2.373 1.00 39.84 103 SER A CA 1
ATOM 847 C C . SER A 1 103 ? 34.857 -37.971 -3.790 1.00 39.84 103 SER A C 1
ATOM 849 O O . SER A 1 103 ? 36.033 -38.148 -4.088 1.00 39.84 103 SER A O 1
ATOM 851 N N . GLY A 1 104 ? 33.977 -37.464 -4.663 1.00 42.09 104 GLY A N 1
ATOM 852 C CA . GLY A 1 104 ? 34.307 -37.131 -6.056 1.00 42.09 104 GLY A CA 1
ATOM 853 C C . GLY A 1 104 ? 34.843 -35.711 -6.275 1.00 42.09 104 GLY A C 1
ATOM 854 O O . GLY A 1 104 ? 35.510 -35.453 -7.276 1.00 42.09 104 GLY A O 1
ATOM 855 N N . GLU A 1 105 ? 34.579 -34.780 -5.355 1.00 42.41 105 GLU A N 1
ATOM 856 C CA . GLU A 1 105 ? 34.962 -33.368 -5.529 1.00 42.41 105 GLU A CA 1
ATOM 857 C C . GLU A 1 105 ? 36.337 -33.038 -4.930 1.00 42.41 105 GLU A C 1
ATOM 859 O O . GLU A 1 105 ? 37.059 -32.194 -5.468 1.00 42.41 105 GLU A O 1
ATOM 864 N N . ARG A 1 106 ? 36.775 -33.773 -3.895 1.00 38.41 106 ARG A N 1
ATOM 865 C CA . ARG A 1 106 ? 38.115 -33.605 -3.297 1.00 38.41 106 ARG A CA 1
ATOM 866 C C . ARG A 1 106 ? 39.270 -33.918 -4.257 1.00 38.41 106 ARG A C 1
ATOM 868 O O . ARG A 1 106 ? 40.366 -33.405 -4.059 1.00 38.41 106 ARG A O 1
ATOM 875 N N . GLU A 1 107 ? 39.035 -34.690 -5.318 1.00 38.22 107 GLU A N 1
ATOM 876 C CA . GLU A 1 107 ? 40.055 -35.011 -6.329 1.00 38.22 107 GLU A CA 1
ATOM 877 C C . GLU A 1 107 ? 40.183 -33.939 -7.436 1.00 38.22 107 GLU A C 1
ATOM 879 O O . GLU A 1 107 ? 41.150 -33.940 -8.195 1.00 38.22 107 GLU A O 1
ATOM 884 N N . ARG A 1 108 ? 39.255 -32.970 -7.518 1.00 41.12 108 ARG A N 1
ATOM 885 C CA . ARG A 1 108 ? 39.289 -31.904 -8.542 1.00 41.12 108 ARG A CA 1
ATOM 886 C C . ARG A 1 108 ? 39.965 -30.607 -8.094 1.00 41.12 108 ARG A C 1
ATOM 888 O O . ARG A 1 108 ? 40.350 -29.813 -8.950 1.00 41.12 108 ARG A O 1
ATOM 895 N N . LEU A 1 109 ? 40.168 -30.397 -6.791 1.00 36.47 109 LEU A N 1
ATOM 896 C CA . LEU A 1 109 ? 40.766 -29.161 -6.259 1.00 36.47 109 LEU A CA 1
ATOM 897 C C . LEU A 1 109 ? 42.310 -29.167 -6.212 1.00 36.47 109 LEU A C 1
ATOM 899 O O . LEU A 1 109 ? 42.926 -28.129 -5.992 1.00 36.47 109 LEU A O 1
ATOM 903 N N . SER A 1 110 ? 42.954 -30.310 -6.461 1.00 34.22 110 SER A N 1
ATOM 904 C CA . SER A 1 110 ? 44.414 -30.494 -6.373 1.00 34.22 110 SER A CA 1
ATOM 905 C C . SER A 1 110 ? 45.196 -30.115 -7.645 1.00 34.22 110 SER A C 1
ATOM 907 O O . SER A 1 110 ? 46.418 -30.255 -7.683 1.00 34.22 110 SER A O 1
ATOM 909 N N . ARG A 1 111 ? 44.524 -29.615 -8.696 1.00 36.94 111 ARG A N 1
ATOM 910 C CA . ARG A 1 111 ? 45.133 -29.262 -9.998 1.00 36.94 111 ARG A CA 1
ATOM 911 C C . ARG A 1 111 ? 44.974 -27.786 -10.397 1.00 36.94 111 ARG A C 1
ATOM 913 O O . ARG A 1 111 ? 44.735 -27.492 -11.567 1.00 36.94 111 ARG A O 1
ATOM 920 N N . ARG A 1 112 ? 45.133 -26.836 -9.463 1.00 34.97 112 ARG A N 1
ATOM 921 C CA . ARG A 1 112 ? 45.226 -25.404 -9.831 1.00 34.97 112 ARG A CA 1
ATOM 922 C C . ARG A 1 112 ? 46.119 -24.513 -8.952 1.00 34.97 112 ARG A C 1
ATOM 924 O O . ARG A 1 112 ? 45.783 -23.362 -8.707 1.00 34.97 112 ARG A O 1
ATOM 931 N N . VAL A 1 113 ? 47.287 -25.017 -8.541 1.00 35.97 113 VAL A N 1
ATOM 932 C CA . VAL A 1 113 ? 48.373 -24.192 -7.970 1.00 35.97 113 VAL A CA 1
ATOM 933 C C . VAL A 1 113 ? 49.712 -24.568 -8.614 1.00 35.97 113 VAL A C 1
ATOM 935 O O . VAL A 1 113 ? 50.288 -25.598 -8.267 1.00 35.97 113 VAL A O 1
ATOM 938 N N . ARG A 1 114 ? 50.182 -23.750 -9.569 1.00 29.53 114 ARG A N 1
ATOM 939 C CA . ARG A 1 114 ? 51.575 -23.616 -10.062 1.00 29.53 114 ARG A CA 1
ATOM 940 C C . ARG A 1 114 ? 51.621 -22.560 -11.175 1.00 29.53 114 ARG A C 1
ATOM 942 O O . ARG A 1 114 ? 50.675 -22.468 -11.951 1.00 29.53 114 ARG A O 1
ATOM 949 N N . SER A 1 115 ? 52.739 -21.831 -11.263 1.00 29.00 115 SER A N 1
ATOM 950 C CA . SER A 1 115 ? 52.920 -20.548 -11.981 1.00 29.00 115 SER A CA 1
ATOM 951 C C . SER A 1 115 ? 52.029 -19.406 -11.441 1.00 29.00 115 SER A C 1
ATOM 953 O O . SER A 1 115 ? 50.866 -19.640 -11.132 1.00 29.00 115 SER A O 1
ATOM 955 N N . SER A 1 116 ? 52.516 -18.177 -11.243 1.00 27.88 116 SER A N 1
ATOM 956 C CA . SER A 1 116 ? 53.872 -17.623 -11.444 1.00 27.88 116 SER A CA 1
ATOM 957 C C . SER A 1 116 ? 54.252 -16.644 -10.324 1.00 27.88 116 SER A C 1
ATOM 959 O O . SER A 1 116 ? 53.391 -15.950 -9.793 1.00 27.88 116 SER A O 1
ATOM 961 N N . SER A 1 117 ? 55.543 -16.567 -9.998 1.00 28.72 117 SER A N 1
ATOM 962 C CA . SER A 1 117 ? 56.113 -15.710 -8.946 1.00 28.72 117 SER A CA 1
ATOM 963 C C . SER A 1 117 ? 57.537 -15.294 -9.329 1.00 28.72 117 SER A C 1
ATOM 965 O O . SER A 1 117 ? 58.290 -16.193 -9.695 1.00 28.72 117 SER A O 1
ATOM 967 N N . PHE A 1 118 ? 57.853 -13.992 -9.253 1.00 27.80 118 PHE A N 1
ATOM 968 C CA . PHE A 1 118 ? 59.150 -13.259 -9.312 1.00 27.80 118 PHE A CA 1
ATOM 969 C C . PHE A 1 118 ? 58.808 -11.813 -9.786 1.00 27.80 118 PHE A C 1
ATOM 971 O O . PHE A 1 118 ? 57.925 -11.687 -10.632 1.00 27.80 118 PHE A O 1
ATOM 978 N N . SER A 1 119 ? 59.411 -10.701 -9.343 1.00 29.81 119 SER A N 1
ATOM 979 C CA . SER A 1 119 ? 60.273 -10.430 -8.175 1.00 29.81 119 SER A CA 1
ATOM 980 C C . SER A 1 119 ? 60.361 -8.915 -7.864 1.00 29.81 119 SER A C 1
ATOM 982 O O . SER A 1 119 ? 60.074 -8.080 -8.715 1.00 29.81 119 SER A O 1
ATOM 984 N N . GLU A 1 120 ? 60.785 -8.633 -6.630 1.00 30.16 120 GLU A N 1
ATOM 985 C CA . GLU A 1 120 ? 61.529 -7.485 -6.045 1.00 30.16 120 GLU A CA 1
ATOM 986 C C . GLU A 1 120 ? 62.531 -6.715 -6.963 1.00 30.16 120 GLU A C 1
ATOM 988 O O . GLU A 1 120 ? 62.882 -7.243 -8.019 1.00 30.16 120 GLU A O 1
ATOM 993 N N . SER A 1 121 ? 63.067 -5.509 -6.641 1.00 30.11 121 SER A N 1
ATOM 994 C CA . SER A 1 121 ? 63.022 -4.618 -5.436 1.00 30.11 121 SER A CA 1
ATOM 995 C C . SER A 1 121 ? 63.322 -3.112 -5.748 1.00 30.11 121 SER A C 1
ATOM 997 O O . SER A 1 121 ? 63.694 -2.791 -6.869 1.00 30.11 121 SER A O 1
ATOM 999 N N . GLU A 1 122 ? 63.210 -2.237 -4.716 1.00 31.00 122 GLU A N 1
ATOM 1000 C CA . GLU A 1 122 ? 63.967 -0.964 -4.447 1.00 31.00 122 GLU A CA 1
ATOM 1001 C C . GLU A 1 122 ? 63.829 0.258 -5.415 1.00 31.00 122 GLU A C 1
ATOM 1003 O O . GLU A 1 122 ? 63.703 0.099 -6.619 1.00 31.00 122 GLU A O 1
ATOM 1008 N N . SER A 1 123 ? 63.589 1.516 -4.975 1.00 29.14 123 SER A N 1
ATOM 1009 C CA . SER A 1 123 ? 64.351 2.508 -4.146 1.00 29.14 123 SER A CA 1
ATOM 1010 C C . SER A 1 123 ? 65.472 3.242 -4.947 1.00 29.14 123 SER A C 1
ATOM 1012 O O . SER A 1 123 ? 66.078 2.613 -5.804 1.00 29.14 123 SER A O 1
ATOM 1014 N N . THR A 1 124 ? 65.769 4.561 -4.862 1.00 29.52 124 THR A N 1
ATOM 1015 C CA . THR A 1 124 ? 65.503 5.668 -3.892 1.00 29.52 124 THR A CA 1
ATOM 1016 C C . THR A 1 124 ? 65.562 7.102 -4.513 1.00 29.52 124 THR A C 1
ATOM 1018 O O . THR A 1 124 ? 66.416 7.343 -5.357 1.00 29.52 124 THR A O 1
ATOM 1021 N N . ASP A 1 125 ? 64.785 8.050 -3.944 1.00 28.56 125 ASP A N 1
ATOM 1022 C CA . ASP A 1 125 ? 65.112 9.480 -3.611 1.00 28.56 125 ASP A CA 1
ATOM 1023 C C . ASP A 1 125 ? 65.317 10.617 -4.683 1.00 28.56 125 ASP A C 1
ATOM 1025 O O . ASP A 1 125 ? 65.532 10.383 -5.867 1.00 28.56 125 ASP A O 1
ATOM 1029 N N . LEU A 1 126 ? 65.265 11.873 -4.181 1.00 29.44 126 LEU A N 1
ATOM 1030 C CA . LEU A 1 126 ? 65.754 13.190 -4.670 1.00 29.44 126 LEU A CA 1
ATOM 1031 C C . LEU A 1 126 ? 64.899 14.150 -5.554 1.00 29.44 126 LEU A C 1
ATOM 1033 O O . LEU A 1 126 ? 65.102 14.308 -6.752 1.00 29.44 126 LEU A O 1
ATOM 1037 N N . SER A 1 127 ? 64.11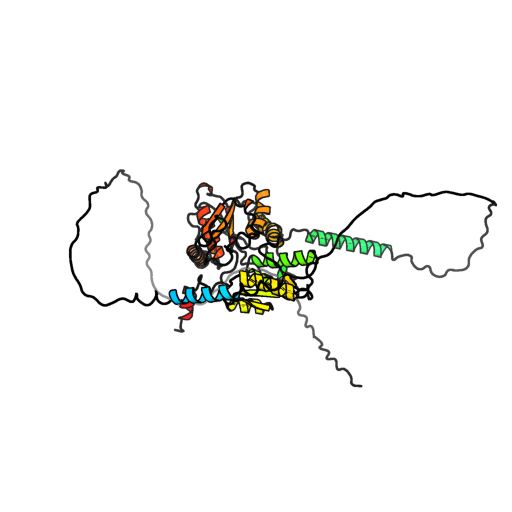0 14.979 -4.846 1.00 28.02 127 SER A N 1
ATOM 1038 C CA . SER A 1 127 ? 64.212 16.467 -4.771 1.00 28.02 127 SER A CA 1
ATOM 1039 C C . SER A 1 127 ? 63.857 17.442 -5.931 1.00 28.02 127 SER A C 1
ATOM 1041 O O . SER A 1 127 ? 64.447 17.405 -7.002 1.00 28.02 127 SER A O 1
ATOM 1043 N N . LEU A 1 128 ? 63.067 18.471 -5.554 1.00 30.12 128 LEU A N 1
ATOM 1044 C CA . LEU A 1 128 ? 63.116 19.907 -5.945 1.00 30.12 128 LEU A CA 1
ATOM 1045 C C . LEU A 1 128 ? 62.963 20.345 -7.424 1.00 30.12 128 LEU A C 1
ATOM 1047 O O . LEU A 1 128 ? 63.878 20.183 -8.223 1.00 30.12 128 LEU A O 1
ATOM 1051 N N . ASN A 1 129 ? 61.937 21.171 -7.708 1.00 29.61 129 ASN A N 1
ATOM 1052 C CA . ASN A 1 129 ? 62.145 22.634 -7.796 1.00 29.61 129 ASN A CA 1
ATOM 1053 C C . ASN A 1 129 ? 60.842 23.471 -7.812 1.00 29.61 129 ASN A C 1
ATOM 1055 O O . ASN A 1 129 ? 59.778 22.985 -8.187 1.00 29.61 129 ASN A O 1
ATOM 1059 N N . GLU A 1 130 ? 60.954 24.751 -7.447 1.00 32.56 130 GLU A N 1
ATOM 1060 C CA . GLU A 1 130 ? 59.912 25.790 -7.582 1.00 32.56 130 GLU A CA 1
ATOM 1061 C C . GLU A 1 130 ? 60.093 26.597 -8.890 1.00 32.56 130 GLU A C 1
ATOM 1063 O O . GLU A 1 130 ? 61.201 26.613 -9.429 1.00 32.56 130 GLU A O 1
ATOM 1068 N N . ASN A 1 131 ? 59.065 27.334 -9.362 1.00 31.62 131 ASN A N 1
ATOM 1069 C CA . ASN A 1 131 ? 59.091 28.818 -9.500 1.00 31.62 131 ASN A CA 1
ATOM 1070 C C . ASN A 1 131 ? 57.939 29.439 -10.332 1.00 31.62 131 ASN A C 1
ATOM 1072 O O . ASN A 1 131 ? 57.434 28.850 -11.284 1.00 31.62 131 ASN A O 1
ATOM 1076 N N . VAL A 1 132 ? 57.577 30.682 -9.969 1.00 32.53 132 VAL A N 1
ATOM 1077 C CA . VAL A 1 132 ? 56.581 31.613 -10.565 1.00 32.53 132 VAL A CA 1
ATOM 1078 C C . VAL A 1 132 ? 56.949 33.044 -10.086 1.00 32.53 132 VAL A C 1
ATOM 1080 O O . VAL A 1 132 ? 57.412 33.130 -8.949 1.00 32.53 132 VAL A O 1
ATOM 1083 N N . PRO A 1 133 ? 56.691 34.188 -10.778 1.00 59.72 133 PRO A N 1
ATOM 1084 C CA . PRO A 1 133 ? 56.384 34.490 -12.188 1.00 59.72 133 PRO A CA 1
ATOM 1085 C C . PRO A 1 133 ? 57.583 35.259 -12.841 1.00 59.72 133 PRO A C 1
ATOM 1087 O O . PRO A 1 133 ? 58.707 34.834 -12.581 1.00 59.72 133 PRO A O 1
ATOM 1090 N N . PRO A 1 134 ? 57.441 36.322 -13.691 1.00 49.16 134 PRO A N 1
ATOM 1091 C CA . PRO A 1 134 ? 56.972 37.656 -13.247 1.00 49.16 134 PRO A CA 1
ATOM 1092 C C . PRO A 1 134 ? 56.134 38.481 -14.272 1.00 49.16 134 PRO A C 1
ATOM 1094 O O . PRO A 1 134 ? 55.942 38.097 -15.422 1.00 49.16 134 PRO A O 1
ATOM 1097 N N . ARG A 1 135 ? 55.666 39.673 -13.854 1.00 37.12 135 ARG A N 1
ATOM 1098 C CA . ARG A 1 135 ? 55.204 40.790 -14.723 1.00 37.12 135 ARG A CA 1
ATOM 1099 C C . ARG A 1 135 ? 56.318 41.841 -14.867 1.00 37.12 135 ARG A C 1
ATOM 1101 O O . ARG A 1 135 ? 57.068 42.008 -13.910 1.00 37.12 135 ARG A O 1
ATOM 1108 N N . ASN A 1 136 ? 56.320 42.666 -15.927 1.00 31.77 136 ASN A N 1
ATOM 1109 C CA . ASN A 1 136 ? 56.786 44.065 -15.811 1.00 31.77 136 ASN A CA 1
ATOM 1110 C C . ASN A 1 136 ? 56.234 45.024 -16.901 1.00 31.77 136 ASN A C 1
ATOM 1112 O O . ASN A 1 136 ? 55.645 44.576 -17.880 1.00 31.77 136 ASN A O 1
ATOM 1116 N N . ASN A 1 137 ? 56.422 46.337 -16.696 1.00 33.25 137 ASN A N 1
ATOM 1117 C CA . ASN A 1 137 ? 55.937 47.462 -17.518 1.00 33.25 137 ASN A CA 1
ATOM 1118 C C . ASN A 1 137 ? 57.013 48.056 -18.462 1.00 33.25 137 ASN A C 1
ATOM 1120 O O . ASN A 1 137 ? 58.205 47.836 -18.258 1.00 33.25 137 ASN A O 1
ATOM 1124 N N . GLY A 1 138 ? 56.603 48.925 -19.404 1.00 28.00 138 GLY A N 1
ATOM 1125 C CA . GLY A 1 138 ? 57.498 49.826 -20.156 1.00 28.00 138 GLY A CA 1
ATOM 1126 C C . GLY A 1 138 ? 56.774 50.984 -20.879 1.00 28.00 138 GLY A C 1
ATOM 1127 O O . GLY A 1 138 ? 55.793 50.754 -21.578 1.00 28.00 138 GLY A O 1
ATOM 1128 N N . PHE A 1 139 ? 57.255 52.224 -20.700 1.00 28.81 139 PHE A N 1
ATOM 1129 C CA . PHE A 1 139 ? 56.892 53.446 -21.467 1.00 28.81 139 PHE A CA 1
ATOM 1130 C C . PHE A 1 139 ? 57.854 53.598 -22.689 1.00 28.81 139 PHE A C 1
ATOM 1132 O O . PHE A 1 139 ? 58.746 52.765 -22.819 1.00 28.81 139 PHE A O 1
ATOM 1139 N N . HIS A 1 140 ? 57.828 54.550 -23.647 1.00 33.44 140 HIS A N 1
ATOM 1140 C CA . HIS A 1 140 ? 57.371 55.961 -23.824 1.00 33.44 140 HIS A CA 1
ATOM 1141 C C . HIS A 1 140 ? 57.435 56.279 -25.375 1.00 33.44 140 HIS A C 1
ATOM 1143 O O . HIS A 1 140 ? 57.665 55.330 -26.123 1.00 33.44 140 HIS A O 1
ATOM 1149 N N . PRO A 1 141 ? 57.459 57.526 -25.933 1.00 47.34 141 PRO A N 1
ATOM 1150 C CA . PRO A 1 141 ? 56.649 58.756 -25.756 1.00 47.34 141 PRO A CA 1
ATOM 1151 C C . PRO A 1 141 ? 56.165 59.446 -27.091 1.00 47.34 141 PRO A C 1
ATOM 1153 O O . PRO A 1 141 ? 56.670 59.153 -28.171 1.00 47.34 141 PRO A O 1
ATOM 1156 N N . SER A 1 142 ? 55.371 60.536 -26.974 1.00 29.80 142 SER A N 1
ATOM 1157 C CA . SER A 1 142 ? 55.314 61.722 -27.899 1.00 29.80 142 SER A CA 1
ATOM 1158 C C . SER A 1 142 ? 54.567 61.593 -29.267 1.00 29.80 142 SER A C 1
ATOM 1160 O O . SER A 1 142 ? 54.388 60.478 -29.734 1.00 29.80 142 SER A O 1
ATOM 1162 N N . GLN A 1 143 ? 54.049 62.629 -29.973 1.00 31.53 143 GLN A N 1
ATOM 1163 C CA . GLN A 1 143 ? 53.993 64.114 -29.828 1.00 31.53 143 GLN A CA 1
ATOM 1164 C C . GLN A 1 143 ? 52.578 64.713 -30.148 1.00 31.53 143 GLN A C 1
ATOM 1166 O O . GLN A 1 143 ? 51.622 63.994 -30.416 1.00 31.53 143 GLN A O 1
ATOM 1171 N N . SER A 1 144 ? 52.447 66.048 -30.078 1.00 30.12 144 SER A N 1
ATOM 1172 C CA . SER A 1 144 ? 51.239 66.905 -30.143 1.00 30.12 144 SER A CA 1
ATOM 1173 C C . SER A 1 144 ? 50.713 67.314 -31.537 1.00 30.12 144 SER A C 1
ATOM 1175 O O . SER A 1 144 ? 51.520 67.457 -32.448 1.00 30.12 144 SER A O 1
ATOM 1177 N N . HIS A 1 145 ? 49.430 67.731 -31.644 1.00 31.34 145 HIS A N 1
ATOM 1178 C CA . HIS A 1 145 ? 49.044 69.126 -32.002 1.00 31.34 145 HIS A CA 1
ATOM 1179 C C . HIS A 1 145 ? 47.517 69.424 -31.946 1.00 31.34 145 HIS A C 1
ATOM 1181 O O . HIS A 1 145 ? 46.748 68.649 -31.385 1.00 31.34 145 HIS A O 1
ATOM 1187 N N . SER A 1 146 ? 47.090 70.622 -32.383 1.00 30.28 146 SER A N 1
ATOM 1188 C CA . SER A 1 146 ? 45.886 71.333 -31.912 1.00 30.28 146 SER A CA 1
ATOM 1189 C C . SER A 1 146 ? 44.697 71.459 -32.886 1.00 30.28 146 SER A C 1
ATOM 1191 O O . SER A 1 146 ? 44.865 71.901 -34.018 1.00 30.28 146 SER A O 1
ATOM 1193 N N . ARG A 1 147 ? 43.484 71.270 -32.340 1.00 33.22 147 ARG A N 1
ATOM 1194 C CA . ARG A 1 147 ? 42.264 72.114 -32.466 1.00 33.22 147 ARG A CA 1
ATOM 1195 C C . ARG A 1 147 ? 42.015 72.873 -33.794 1.00 33.22 147 ARG A C 1
ATOM 1197 O O . ARG A 1 147 ? 42.643 73.904 -34.026 1.00 33.22 147 ARG A O 1
ATOM 1204 N N . ARG A 1 148 ? 40.940 72.519 -34.524 1.00 31.45 148 ARG A N 1
ATOM 1205 C CA . ARG A 1 148 ? 40.092 73.467 -35.297 1.00 31.45 148 ARG A CA 1
ATOM 1206 C C . ARG A 1 148 ? 38.702 72.898 -35.646 1.00 31.45 148 ARG A C 1
ATOM 1208 O O . ARG A 1 148 ? 38.534 71.699 -35.810 1.00 31.45 148 ARG A O 1
ATOM 1215 N N . GLN A 1 149 ? 37.742 73.813 -35.757 1.00 29.70 149 GLN A N 1
ATOM 1216 C CA . GLN A 1 149 ? 36.349 73.713 -36.228 1.00 29.70 149 GLN A CA 1
ATOM 1217 C C . GLN A 1 149 ? 35.985 75.123 -36.766 1.00 29.70 149 GLN A C 1
ATOM 1219 O O . GLN A 1 149 ? 36.724 76.063 -36.443 1.00 29.70 149 GLN A O 1
ATOM 1224 N N . PRO A 1 150 ? 34.853 75.346 -37.463 1.00 54.78 150 PRO A N 1
ATOM 1225 C CA . PRO A 1 150 ? 33.983 74.419 -38.202 1.00 54.78 150 PRO A CA 1
ATOM 1226 C C . PRO A 1 150 ? 33.765 74.895 -39.666 1.00 54.78 150 PRO A C 1
ATOM 1228 O O . PRO A 1 150 ? 34.357 75.894 -40.080 1.00 54.78 150 PRO A O 1
ATOM 1231 N N . LYS A 1 151 ? 32.878 74.231 -40.428 1.00 29.33 151 LYS A N 1
ATOM 1232 C CA . LYS A 1 151 ? 31.944 74.872 -41.385 1.00 29.33 151 LYS A CA 1
ATOM 1233 C C . LYS A 1 151 ? 30.906 73.879 -41.929 1.00 29.33 151 LYS A C 1
ATOM 1235 O O . LYS A 1 151 ? 31.254 72.740 -42.219 1.00 29.33 151 LYS A O 1
ATOM 1240 N N . GLU A 1 152 ? 29.669 74.345 -42.078 1.00 43.53 152 GLU A N 1
ATOM 1241 C CA . GLU A 1 152 ? 28.551 73.660 -42.752 1.00 43.53 152 GLU A CA 1
ATOM 1242 C C . GLU A 1 152 ? 28.550 73.963 -44.265 1.00 43.53 152 GLU A C 1
ATOM 1244 O O . GLU A 1 152 ? 29.319 74.819 -44.730 1.00 43.53 152 GLU A O 1
ATOM 1249 N N . PRO A 1 153 ? 27.712 73.259 -45.046 1.00 40.81 153 PRO A N 1
ATOM 1250 C CA . PRO A 1 153 ? 26.647 73.979 -45.759 1.00 40.81 153 PRO A CA 1
ATOM 1251 C C . PRO A 1 153 ? 25.264 73.288 -45.726 1.00 40.81 153 PRO A C 1
ATOM 1253 O O . PRO A 1 153 ? 25.133 72.133 -45.328 1.00 40.81 153 PRO A O 1
ATOM 1256 N N . ASP A 1 154 ? 24.251 74.036 -46.171 1.00 35.66 154 ASP A N 1
ATOM 1257 C CA . ASP A 1 154 ? 22.811 73.746 -46.085 1.00 35.66 154 ASP A CA 1
ATOM 1258 C C . ASP A 1 154 ? 22.230 72.731 -47.099 1.00 35.66 154 ASP A C 1
ATOM 1260 O O . ASP A 1 154 ? 22.737 72.556 -48.205 1.00 35.66 154 ASP A O 1
ATOM 1264 N N . PHE A 1 155 ? 21.090 72.153 -46.688 1.00 43.91 155 PHE A N 1
ATOM 1265 C CA . PHE A 1 155 ? 19.953 71.591 -47.447 1.00 43.91 155 PHE A CA 1
ATOM 1266 C C . PHE A 1 155 ? 20.128 71.076 -48.894 1.00 43.91 155 PHE A C 1
ATOM 1268 O O . PHE A 1 155 ? 20.216 71.852 -49.844 1.00 43.91 155 PHE A O 1
ATOM 1275 N N . GLN A 1 156 ? 19.862 69.772 -49.063 1.00 33.25 156 GLN A N 1
ATOM 1276 C CA . GLN A 1 156 ? 18.895 69.260 -50.055 1.00 33.25 156 GLN A CA 1
ATOM 1277 C C . GLN A 1 156 ? 17.974 68.204 -49.394 1.00 33.25 156 GLN A C 1
ATOM 1279 O O . GLN A 1 156 ? 18.135 67.911 -48.210 1.00 33.25 156 GLN A O 1
ATOM 1284 N N . GLU A 1 157 ? 16.948 67.746 -50.116 1.00 41.44 157 GLU A N 1
ATOM 1285 C CA . GLU A 1 157 ? 15.675 67.227 -49.574 1.00 41.44 157 GLU A CA 1
ATOM 1286 C C . GLU A 1 157 ? 15.713 65.790 -48.992 1.00 41.44 157 GLU A C 1
ATOM 1288 O O . GLU A 1 157 ? 16.658 65.028 -49.198 1.00 41.44 157 GLU A O 1
ATOM 1293 N N . GLU A 1 158 ? 14.670 65.431 -48.228 1.00 47.03 158 GLU A N 1
ATOM 1294 C CA . GLU A 1 158 ? 14.572 64.186 -47.445 1.00 47.03 158 GLU A CA 1
ATOM 1295 C C . GLU A 1 158 ? 14.471 62.892 -48.277 1.00 47.03 158 GLU A C 1
ATOM 1297 O O . GLU A 1 158 ? 13.740 62.828 -49.268 1.00 47.03 158 GLU A O 1
ATOM 1302 N N . PRO A 1 159 ? 15.052 61.798 -47.752 1.00 39.09 159 PRO A N 1
ATOM 1303 C CA . PRO A 1 159 ? 14.526 60.452 -47.942 1.00 39.09 159 PRO A CA 1
ATOM 1304 C C . PRO A 1 159 ? 14.165 59.775 -46.601 1.00 39.09 159 PRO A C 1
ATOM 1306 O O . PRO A 1 159 ? 15.039 59.299 -45.881 1.00 39.09 159 PRO A O 1
ATOM 1309 N N . ASP A 1 160 ? 12.860 59.716 -46.320 1.00 44.34 160 ASP A N 1
ATOM 1310 C CA . ASP A 1 160 ? 12.130 58.702 -45.528 1.00 44.34 160 ASP A CA 1
ATOM 1311 C C . ASP A 1 160 ? 12.841 58.084 -44.293 1.00 44.34 160 ASP A C 1
ATOM 1313 O O . ASP A 1 160 ? 13.606 57.122 -44.390 1.00 44.34 160 ASP A O 1
ATOM 1317 N N . TYR A 1 161 ? 12.534 58.597 -43.092 1.00 38.47 161 TYR A N 1
ATOM 1318 C CA . TYR A 1 161 ? 13.016 58.043 -41.818 1.00 38.47 161 TYR A CA 1
ATOM 1319 C C . TYR A 1 161 ? 12.286 56.731 -41.441 1.00 38.47 161 TYR A C 1
ATOM 1321 O O . TYR A 1 161 ? 11.115 56.780 -41.049 1.00 38.47 161 TYR A O 1
ATOM 1329 N N . PRO A 1 162 ? 12.961 55.562 -41.400 1.00 41.88 162 PRO A N 1
ATOM 1330 C CA . PRO A 1 162 ? 12.351 54.341 -40.879 1.00 41.88 162 PRO A CA 1
ATOM 1331 C C . PRO A 1 162 ? 12.094 54.462 -39.367 1.00 41.88 162 PRO A C 1
ATOM 1333 O O . PRO A 1 162 ? 13.000 54.747 -38.580 1.00 41.88 162 PRO A O 1
ATOM 1336 N N . GLN A 1 163 ? 10.849 54.222 -38.947 1.00 45.59 163 GLN A N 1
ATOM 1337 C CA . GLN A 1 163 ? 10.406 54.399 -37.559 1.00 45.59 163 GLN A CA 1
ATOM 1338 C C . GLN A 1 163 ? 11.189 53.508 -36.571 1.00 45.59 163 GLN A C 1
ATOM 1340 O O . GLN A 1 163 ? 11.153 52.280 -36.654 1.00 45.59 163 GLN A O 1
ATOM 1345 N N . GLN A 1 164 ? 11.849 54.117 -35.579 1.00 51.78 164 GLN A N 1
ATOM 1346 C CA . GLN A 1 164 ? 12.689 53.426 -34.585 1.00 51.78 164 GLN A CA 1
ATOM 1347 C C . GLN A 1 164 ? 11.907 52.681 -33.473 1.00 51.78 164 GLN A C 1
ATOM 1349 O O . GLN A 1 164 ? 12.219 52.830 -32.294 1.00 51.78 164 GLN A O 1
ATOM 1354 N N . TYR A 1 165 ? 10.921 51.838 -33.805 1.00 55.91 165 TYR A N 1
ATOM 1355 C CA . TYR A 1 165 ? 10.201 51.039 -32.796 1.00 55.91 165 TYR A CA 1
ATOM 1356 C C . TYR A 1 165 ? 9.937 49.590 -33.223 1.00 55.91 165 TYR A C 1
ATOM 1358 O O . TYR A 1 165 ? 8.958 49.300 -33.906 1.00 55.91 165 TYR A O 1
ATOM 1366 N N . PRO A 1 166 ? 10.771 48.647 -32.739 1.00 49.25 166 PRO A N 1
ATOM 1367 C CA . PRO A 1 166 ? 10.181 47.407 -32.215 1.00 49.25 166 PRO A CA 1
ATOM 1368 C C . PRO A 1 166 ? 10.755 46.917 -30.868 1.00 49.25 166 PRO A C 1
ATOM 1370 O O . PRO A 1 166 ? 10.123 46.090 -30.211 1.00 49.25 166 PRO A O 1
ATOM 1373 N N . GLN A 1 167 ? 11.924 47.393 -30.413 1.00 50.12 167 GLN A N 1
ATOM 1374 C CA . GLN A 1 167 ? 12.651 46.727 -29.312 1.00 50.12 167 GLN A CA 1
ATOM 1375 C C . GLN A 1 167 ? 11.969 46.818 -27.932 1.00 50.12 167 GLN A C 1
ATOM 1377 O O . GLN A 1 167 ? 12.041 45.861 -27.160 1.00 50.12 167 GLN A O 1
ATOM 1382 N N . GLN A 1 168 ? 11.256 47.909 -27.622 1.00 50.97 168 GLN A N 1
ATOM 1383 C CA . GLN A 1 168 ? 10.523 48.020 -26.349 1.00 50.97 168 GLN A CA 1
ATOM 1384 C C . GLN A 1 168 ? 9.353 47.028 -26.248 1.00 50.97 168 GLN A C 1
ATOM 1386 O O . GLN A 1 168 ? 9.149 46.454 -25.179 1.00 50.97 168 GLN A O 1
ATOM 1391 N N . ASN A 1 169 ? 8.640 46.752 -27.348 1.00 53.97 169 ASN A N 1
ATOM 1392 C CA . ASN A 1 169 ? 7.554 45.764 -27.349 1.00 53.97 169 ASN A CA 1
ATOM 1393 C C . ASN A 1 169 ? 8.078 44.348 -27.088 1.00 53.97 169 ASN A C 1
ATOM 1395 O O . ASN A 1 169 ? 7.507 43.645 -26.261 1.00 53.97 169 ASN A O 1
ATOM 1399 N N . VAL A 1 170 ? 9.196 43.956 -27.710 1.00 57.41 170 VAL A N 1
ATOM 1400 C CA . VAL A 1 170 ? 9.816 42.640 -27.465 1.00 57.41 170 VAL A CA 1
ATOM 1401 C C . VAL A 1 170 ? 10.279 42.510 -26.010 1.00 57.41 170 VAL A C 1
ATOM 1403 O O . VAL A 1 170 ? 10.087 41.466 -25.392 1.00 57.41 170 VAL A O 1
ATOM 1406 N N . HIS A 1 171 ? 10.837 43.571 -25.415 1.00 64.06 171 HIS A N 1
ATOM 1407 C CA . HIS A 1 171 ? 11.243 43.536 -24.008 1.00 64.06 171 HIS A CA 1
ATOM 1408 C C . HIS A 1 171 ? 10.043 43.424 -23.050 1.00 64.06 171 HIS A C 1
ATOM 1410 O O . HIS A 1 171 ? 10.084 42.625 -22.116 1.00 64.06 171 HIS A O 1
ATOM 1416 N N . LEU A 1 172 ? 8.955 44.162 -23.302 1.00 62.09 172 LEU A N 1
ATOM 1417 C CA . LEU A 1 172 ? 7.718 44.076 -22.516 1.00 62.09 172 LEU A CA 1
ATOM 1418 C C . LEU A 1 172 ? 7.027 42.713 -22.664 1.00 62.09 172 LEU A C 1
ATOM 1420 O O . LEU A 1 172 ? 6.607 42.139 -21.663 1.00 62.09 172 LEU A O 1
ATOM 1424 N N . GLN A 1 173 ? 6.964 42.160 -23.878 1.00 68.25 173 GLN A N 1
ATOM 1425 C CA . GLN A 1 173 ? 6.436 40.816 -24.135 1.00 68.25 173 GLN A CA 1
ATOM 1426 C C . GLN A 1 173 ? 7.267 39.741 -23.425 1.00 68.25 173 GLN A C 1
ATOM 1428 O O . GLN A 1 173 ? 6.699 38.859 -22.785 1.00 68.25 173 GLN A O 1
ATOM 1433 N N . ASN A 1 174 ? 8.599 39.848 -23.447 1.00 74.12 174 ASN A N 1
ATOM 1434 C CA . ASN A 1 174 ? 9.474 38.927 -22.721 1.00 74.12 174 ASN A CA 1
ATOM 1435 C C . ASN A 1 174 ? 9.306 39.048 -21.198 1.00 74.12 174 ASN A C 1
ATOM 1437 O O . ASN A 1 174 ? 9.227 38.024 -20.524 1.00 74.12 174 ASN A O 1
ATOM 1441 N N . GLN A 1 175 ? 9.179 40.260 -20.640 1.00 72.69 175 GLN A N 1
ATOM 1442 C CA . GLN A 1 175 ? 8.857 40.424 -19.215 1.00 72.69 175 GLN A CA 1
ATOM 1443 C C . GLN A 1 175 ? 7.484 39.829 -18.866 1.00 72.69 175 GLN A C 1
ATOM 1445 O O . GLN A 1 175 ? 7.366 39.138 -17.859 1.00 72.69 175 GLN A O 1
ATOM 1450 N N . GLN A 1 176 ? 6.460 40.035 -19.699 1.00 75.56 176 GLN A N 1
ATOM 1451 C CA . GLN A 1 176 ? 5.132 39.447 -19.493 1.00 75.56 176 GLN A CA 1
ATOM 1452 C C . GLN A 1 176 ? 5.159 37.915 -19.580 1.00 75.56 176 GLN A C 1
ATOM 1454 O O . GLN A 1 176 ? 4.542 37.262 -18.743 1.00 75.56 176 GLN A O 1
ATOM 1459 N N . ALA A 1 177 ? 5.914 37.332 -20.515 1.00 72.81 177 ALA A N 1
ATOM 1460 C CA . ALA A 1 177 ? 6.098 35.885 -20.618 1.00 72.81 177 ALA A CA 1
ATOM 1461 C C . ALA A 1 177 ? 6.842 35.307 -19.400 1.00 72.81 177 ALA A C 1
ATOM 1463 O O . ALA A 1 177 ? 6.428 34.284 -18.860 1.00 72.81 177 ALA A O 1
ATOM 1464 N N . ILE A 1 178 ? 7.889 35.985 -18.913 1.00 78.94 178 ILE A N 1
ATOM 1465 C CA . ILE A 1 178 ? 8.612 35.603 -17.688 1.00 78.94 178 ILE A CA 1
ATOM 1466 C C . ILE A 1 178 ? 7.690 35.693 -16.464 1.00 78.94 178 ILE A C 1
ATOM 1468 O O . ILE A 1 178 ? 7.654 34.765 -15.659 1.00 78.94 178 ILE A O 1
ATOM 1472 N N . LEU A 1 179 ? 6.897 36.761 -16.337 1.00 73.31 179 LEU A N 1
ATOM 1473 C CA . LEU A 1 179 ? 5.927 36.919 -15.250 1.00 73.31 179 LEU A CA 1
ATOM 1474 C C . LEU A 1 179 ? 4.802 35.876 -15.322 1.00 73.31 179 LEU A C 1
ATOM 1476 O O . LEU A 1 179 ? 4.401 35.356 -14.285 1.00 73.31 179 LEU A O 1
ATOM 1480 N N . GLN A 1 180 ? 4.334 35.506 -16.517 1.00 70.00 180 GLN A N 1
ATOM 1481 C CA . GLN A 1 180 ? 3.377 34.409 -16.698 1.00 70.00 180 GLN A CA 1
ATOM 1482 C C . GLN A 1 180 ? 3.991 33.048 -16.350 1.00 70.00 180 GLN A C 1
ATOM 1484 O O . GLN A 1 180 ? 3.336 32.259 -15.675 1.00 70.00 180 GLN A O 1
ATOM 1489 N N . GLN A 1 181 ? 5.246 32.776 -16.722 1.00 67.00 181 GLN A N 1
ATOM 1490 C CA . GLN A 1 181 ? 5.950 31.557 -16.303 1.00 67.00 181 GLN A CA 1
ATOM 1491 C C . GLN A 1 181 ? 6.156 31.510 -14.784 1.00 67.00 181 GLN A C 1
ATOM 1493 O O . GLN A 1 181 ? 5.918 30.470 -14.175 1.00 67.00 181 GLN A O 1
ATOM 1498 N N . GLN A 1 182 ? 6.522 32.627 -14.150 1.00 65.81 182 GLN A N 1
ATOM 1499 C CA . GLN A 1 182 ? 6.653 32.720 -12.692 1.00 65.81 182 GLN A CA 1
ATOM 1500 C C . GLN A 1 182 ? 5.300 32.558 -11.984 1.00 65.81 182 GLN A C 1
ATOM 1502 O O . GLN A 1 182 ? 5.219 31.834 -10.996 1.00 65.81 182 GLN A O 1
ATOM 1507 N N . GLN A 1 183 ? 4.219 33.143 -12.508 1.00 62.44 183 GLN A N 1
ATOM 1508 C CA . GLN A 1 183 ? 2.866 32.936 -11.979 1.00 62.44 183 GLN A CA 1
ATOM 1509 C C . GLN A 1 183 ? 2.372 31.499 -12.194 1.00 62.44 183 GLN A C 1
ATOM 1511 O O . GLN A 1 183 ? 1.752 30.944 -11.294 1.00 62.44 183 GLN A O 1
ATOM 1516 N N . GLN A 1 184 ? 2.691 30.850 -13.318 1.00 55.06 184 GLN A N 1
ATOM 1517 C CA . GLN A 1 184 ? 2.406 29.425 -13.522 1.00 55.06 184 GLN A CA 1
ATOM 1518 C C . GLN A 1 184 ? 3.236 28.533 -12.590 1.00 55.06 184 GLN A C 1
ATOM 1520 O O . GLN A 1 184 ? 2.708 27.554 -12.071 1.00 55.06 184 GLN A O 1
ATOM 1525 N N . GLN A 1 185 ? 4.501 28.870 -12.316 1.00 54.06 185 GLN A N 1
ATOM 1526 C CA . GLN A 1 185 ? 5.323 28.170 -11.322 1.00 54.06 185 GLN A CA 1
ATOM 1527 C C . GLN A 1 185 ? 4.794 28.362 -9.893 1.00 54.06 185 GLN A C 1
ATOM 1529 O O . GLN A 1 185 ? 4.782 27.402 -9.132 1.00 54.06 185 GLN A O 1
ATOM 1534 N N . GLN A 1 186 ? 4.290 29.550 -9.541 1.00 50.94 186 GLN A N 1
ATOM 1535 C CA . GLN A 1 186 ? 3.658 29.819 -8.240 1.00 50.94 186 GLN A CA 1
ATOM 1536 C C . GLN A 1 186 ? 2.260 29.187 -8.114 1.00 50.94 186 GLN A C 1
ATOM 1538 O O . GLN A 1 186 ? 1.893 28.705 -7.048 1.00 50.94 186 GLN A O 1
ATOM 1543 N N . GLN A 1 187 ? 1.482 29.090 -9.195 1.00 49.81 187 GLN A N 1
ATOM 1544 C CA . GLN A 1 187 ? 0.234 28.313 -9.195 1.00 49.81 187 GLN A CA 1
ATOM 1545 C C . GLN A 1 187 ? 0.511 26.802 -9.120 1.00 49.81 187 GLN A C 1
ATOM 1547 O O . GLN A 1 187 ? -0.218 26.078 -8.448 1.00 49.81 187 GLN A O 1
ATOM 1552 N N . ARG A 1 188 ? 1.622 26.336 -9.708 1.00 50.84 188 ARG A N 1
ATOM 1553 C CA . ARG A 1 188 ? 2.185 24.988 -9.507 1.00 50.84 188 ARG A CA 1
ATOM 1554 C C . ARG A 1 188 ? 2.923 24.807 -8.170 1.00 50.84 188 ARG A C 1
ATOM 1556 O O . ARG A 1 188 ? 3.405 23.708 -7.920 1.00 50.84 188 ARG A O 1
ATOM 1563 N N . SER A 1 189 ? 3.007 25.830 -7.310 1.00 46.16 189 SER A N 1
ATOM 1564 C CA . SER A 1 189 ? 3.588 25.715 -5.961 1.00 46.16 189 SER A CA 1
ATOM 1565 C C . SER A 1 189 ? 2.541 25.533 -4.857 1.00 46.16 189 SER A C 1
ATOM 1567 O O . SER A 1 189 ? 2.879 25.608 -3.675 1.00 46.16 189 SER A O 1
ATOM 1569 N N . ALA A 1 190 ? 1.283 25.255 -5.213 1.00 49.25 190 ALA A N 1
ATOM 1570 C CA . ALA A 1 190 ? 0.425 24.472 -4.331 1.00 49.25 190 ALA A CA 1
ATOM 1571 C C . ALA A 1 190 ? 1.100 23.098 -4.104 1.00 49.25 190 ALA A C 1
ATOM 1573 O O . ALA A 1 190 ? 1.581 22.501 -5.070 1.00 49.25 190 ALA A O 1
ATOM 1574 N N . PRO A 1 191 ? 1.194 22.589 -2.862 1.00 54.44 191 PRO A N 1
ATOM 1575 C CA . PRO A 1 191 ? 1.813 21.292 -2.616 1.00 54.44 191 PRO A CA 1
ATOM 1576 C C . PRO A 1 191 ? 0.986 20.187 -3.286 1.00 54.44 191 PRO A C 1
ATOM 1578 O O . PRO A 1 191 ? -0.227 20.325 -3.425 1.00 54.44 191 PRO A O 1
ATOM 1581 N N . LEU A 1 192 ? 1.630 19.073 -3.652 1.00 54.00 192 LEU A N 1
ATOM 1582 C CA . LEU A 1 192 ? 1.062 17.992 -4.483 1.00 54.00 192 LEU A CA 1
ATOM 1583 C C . LEU A 1 192 ? -0.269 17.389 -3.977 1.00 54.00 192 LEU A C 1
ATOM 1585 O O . LEU A 1 192 ? -0.969 16.719 -4.733 1.00 54.00 192 LEU A O 1
ATOM 1589 N N . TRP A 1 193 ? -0.632 17.624 -2.715 1.00 58.94 193 TRP A N 1
ATOM 1590 C CA . TRP A 1 193 ? -1.889 17.177 -2.114 1.00 58.94 193 TRP A CA 1
ATOM 1591 C C . TRP A 1 193 ? -3.048 18.202 -2.187 1.00 58.94 193 TRP A C 1
ATOM 1593 O O . TRP A 1 193 ? -4.196 17.858 -1.910 1.00 58.94 193 TRP A O 1
ATOM 1603 N N . MET A 1 194 ? -2.804 19.464 -2.568 1.00 57.47 194 MET A N 1
ATOM 1604 C CA . MET A 1 194 ? -3.851 20.498 -2.624 1.00 57.47 194 MET A CA 1
ATOM 1605 C C . MET A 1 194 ? -4.703 20.421 -3.903 1.00 57.47 194 MET A C 1
ATOM 1607 O O . MET A 1 194 ? -4.590 21.239 -4.813 1.00 57.47 194 MET A O 1
ATOM 1611 N N . GLY A 1 195 ? -5.643 19.473 -3.892 1.00 64.62 195 GLY A N 1
ATOM 1612 C CA . GLY A 1 195 ? -6.781 19.407 -4.809 1.00 64.62 195 GLY A CA 1
ATOM 1613 C C . GLY A 1 195 ? -6.553 18.526 -6.038 1.00 64.62 195 GLY A C 1
ATOM 1614 O O . GLY A 1 195 ? -5.526 18.601 -6.705 1.00 64.62 195 GLY A O 1
ATOM 1615 N N . LYS A 1 196 ? -7.547 17.690 -6.371 1.00 73.62 196 LYS A N 1
ATOM 1616 C CA . LYS A 1 196 ? -7.540 16.939 -7.636 1.00 73.62 196 LYS A CA 1
ATOM 1617 C C . LYS A 1 196 ? -7.808 17.873 -8.823 1.00 73.62 196 LYS A C 1
ATOM 1619 O O . LYS A 1 196 ? -8.643 18.777 -8.697 1.00 73.62 196 LYS A O 1
ATOM 1624 N N . PRO A 1 197 ? -7.155 17.656 -9.977 1.00 84.56 197 PRO A N 1
ATOM 1625 C CA . PRO A 1 197 ? -7.432 18.428 -11.181 1.00 84.56 197 PRO A CA 1
ATOM 1626 C C . PRO A 1 197 ? -8.878 18.197 -11.650 1.00 84.56 197 PRO A C 1
ATOM 1628 O O . PRO A 1 197 ? -9.424 17.102 -11.513 1.00 84.56 197 PRO A O 1
ATOM 1631 N N . LYS A 1 198 ? -9.518 19.233 -12.212 1.00 89.25 198 LYS A N 1
ATOM 1632 C CA . LYS A 1 198 ? -10.901 19.135 -12.735 1.00 89.25 198 LYS A CA 1
ATOM 1633 C C . LYS A 1 198 ? -10.992 18.239 -13.974 1.00 89.25 198 LYS A C 1
ATOM 1635 O O . LYS A 1 198 ? -12.004 17.582 -14.185 1.00 89.25 198 LYS A O 1
ATOM 1640 N N . ILE A 1 199 ? -9.934 18.256 -14.777 1.00 93.50 199 ILE A N 1
ATOM 1641 C CA . ILE A 1 199 ? -9.626 17.340 -15.871 1.00 93.50 199 ILE A CA 1
ATOM 1642 C C . ILE A 1 199 ? -8.128 17.079 -15.718 1.00 93.50 199 ILE A C 1
ATOM 1644 O O . ILE A 1 199 ? -7.378 18.040 -15.565 1.00 93.50 199 ILE A O 1
ATOM 1648 N N . ALA A 1 200 ? -7.722 15.813 -15.684 1.00 94.94 200 ALA A N 1
ATOM 1649 C CA . ALA A 1 200 ? -6.320 15.424 -15.584 1.00 94.94 200 ALA A CA 1
ATOM 1650 C C . ALA A 1 200 ? -5.707 15.272 -16.982 1.00 94.94 200 ALA A C 1
ATOM 1652 O O . ALA A 1 200 ? -6.332 14.671 -17.857 1.00 94.94 200 ALA A O 1
ATOM 1653 N N . GLU A 1 201 ? -4.477 15.747 -17.169 1.00 94.75 201 GLU A N 1
ATOM 1654 C CA . GLU A 1 201 ? -3.705 15.576 -18.408 1.00 94.75 201 GLU A CA 1
ATOM 1655 C C . GLU A 1 201 ? -3.204 14.126 -18.565 1.00 94.75 201 GLU A C 1
ATOM 1657 O O . GLU A 1 201 ? -2.910 13.663 -19.667 1.00 94.75 201 GLU A O 1
ATOM 1662 N N . SER A 1 202 ? -3.127 13.368 -17.463 1.00 95.88 202 SER A N 1
ATOM 1663 C CA . SER A 1 202 ? -2.841 11.930 -17.480 1.00 95.88 202 SER A CA 1
ATOM 1664 C C . SER A 1 202 ? -3.462 11.193 -16.291 1.00 95.88 202 SER A C 1
ATOM 1666 O O . SER A 1 202 ? -3.791 11.787 -15.265 1.00 95.88 202 SER A O 1
ATOM 1668 N N . VAL A 1 203 ? -3.542 9.860 -16.376 1.00 96.88 203 VAL A N 1
ATOM 1669 C CA . VAL A 1 203 ? -3.972 8.998 -15.255 1.00 96.88 203 VAL A CA 1
ATOM 1670 C C . VAL A 1 203 ? -3.080 9.142 -14.008 1.00 96.88 203 VAL A C 1
ATOM 1672 O O . VAL A 1 203 ? -3.500 8.805 -12.904 1.00 96.88 203 VAL A O 1
ATOM 1675 N N . LEU A 1 204 ? -1.865 9.676 -14.161 1.00 97.44 204 LEU A N 1
ATOM 1676 C CA . LEU A 1 204 ? -0.892 9.829 -13.081 1.00 97.44 204 LEU A CA 1
ATOM 1677 C C . LEU A 1 204 ? -1.272 10.957 -12.112 1.00 97.44 204 LEU A C 1
ATOM 1679 O O . LEU A 1 204 ? -1.073 10.815 -10.911 1.00 97.44 204 LEU A O 1
ATOM 1683 N N . GLU A 1 205 ? -1.918 12.019 -12.600 1.00 96.06 205 GLU A N 1
ATOM 1684 C CA . GLU A 1 205 ? -2.406 13.137 -11.771 1.00 96.06 205 GLU A CA 1
ATOM 1685 C C . GLU A 1 205 ? -3.648 12.767 -10.931 1.00 96.06 205 GLU A C 1
ATOM 1687 O O . GLU A 1 205 ? -4.111 13.546 -10.098 1.00 96.06 205 GLU A O 1
ATOM 1692 N N . LEU A 1 206 ? -4.201 11.566 -11.141 1.00 96.56 206 LEU A N 1
ATOM 1693 C CA . LEU A 1 206 ? -5.299 11.003 -10.350 1.00 96.56 206 LEU A CA 1
ATOM 1694 C C . LEU A 1 206 ? -4.807 10.133 -9.177 1.00 96.56 206 LEU A C 1
ATOM 1696 O O . LEU A 1 206 ? -5.628 9.685 -8.369 1.00 96.56 206 LEU A O 1
ATOM 1700 N N . ILE A 1 207 ? -3.492 9.894 -9.078 1.00 98.00 207 ILE A N 1
ATOM 1701 C CA . ILE A 1 207 ? -2.845 9.172 -7.975 1.00 98.00 207 ILE A CA 1
ATOM 1702 C C . ILE A 1 207 ? -2.809 10.068 -6.728 1.00 98.00 207 ILE A C 1
ATOM 1704 O O . ILE A 1 207 ? -2.463 11.244 -6.791 1.00 98.00 207 ILE A O 1
ATOM 1708 N N . GLY A 1 208 ? -3.143 9.501 -5.570 1.00 97.44 208 GLY A N 1
ATOM 1709 C CA . GLY A 1 208 ? -3.233 10.222 -4.304 1.00 97.44 208 GLY A CA 1
ATOM 1710 C C . GLY A 1 208 ? -4.536 10.997 -4.108 1.00 97.44 208 GLY A C 1
ATOM 1711 O O . GLY A 1 208 ? -5.544 10.734 -4.775 1.00 97.44 208 GLY A O 1
ATOM 1712 N N . ASN A 1 209 ? -4.532 11.907 -3.127 1.00 96.38 209 ASN A N 1
ATOM 1713 C CA . ASN A 1 209 ? -5.706 12.661 -2.672 1.00 96.38 209 ASN A CA 1
ATOM 1714 C C . ASN A 1 209 ? -6.913 11.728 -2.450 1.00 96.38 209 ASN A C 1
ATOM 1716 O O . ASN A 1 209 ? -7.994 11.895 -3.022 1.00 96.38 209 ASN A O 1
ATOM 1720 N N . THR A 1 210 ? -6.673 10.648 -1.704 1.00 97.81 210 THR A N 1
ATOM 1721 C CA . THR A 1 210 ? -7.631 9.552 -1.501 1.00 97.81 210 THR A CA 1
ATOM 1722 C C . THR A 1 210 ? -8.627 9.909 -0.396 1.00 97.81 210 THR A C 1
ATOM 1724 O O . THR A 1 210 ? -8.248 10.561 0.574 1.00 97.81 210 THR A O 1
ATOM 1727 N N . PRO A 1 211 ? -9.908 9.521 -0.492 1.00 97.44 211 PRO A N 1
ATOM 1728 C CA . PRO A 1 211 ? -10.894 9.911 0.508 1.00 97.44 211 PRO A CA 1
ATOM 1729 C C . PRO A 1 211 ? -10.649 9.215 1.855 1.00 97.44 211 PRO A C 1
ATOM 1731 O O . PRO A 1 211 ? -10.114 8.103 1.918 1.00 97.44 211 PRO A O 1
ATOM 1734 N N . MET A 1 212 ? -11.093 9.863 2.933 1.00 98.62 212 MET A N 1
ATOM 1735 C CA . MET A 1 212 ? -11.180 9.270 4.267 1.00 98.62 212 MET A CA 1
ATOM 1736 C C . MET A 1 212 ? -12.638 8.980 4.640 1.00 98.62 212 MET A C 1
ATOM 1738 O O . MET A 1 212 ? -13.530 9.765 4.326 1.00 98.62 212 MET A O 1
ATOM 1742 N N . VAL A 1 213 ? -12.887 7.849 5.307 1.00 98.62 213 VAL A N 1
ATOM 1743 C CA . VAL A 1 213 ? -14.227 7.437 5.765 1.00 98.62 213 VAL A CA 1
ATOM 1744 C C . VAL A 1 213 ? -14.179 6.897 7.193 1.00 98.62 213 VAL A C 1
ATOM 1746 O O . VAL A 1 213 ? -13.262 6.164 7.554 1.00 98.62 213 VAL A O 1
ATOM 1749 N N . LYS A 1 214 ? -15.159 7.260 8.022 1.00 98.50 214 LYS A N 1
ATOM 1750 C CA . LYS A 1 214 ? -15.292 6.773 9.401 1.00 98.50 214 LYS A CA 1
ATOM 1751 C C . LYS A 1 214 ? -16.000 5.414 9.430 1.00 98.50 214 LYS A C 1
ATOM 1753 O O . LYS A 1 214 ? -17.053 5.269 8.814 1.00 98.50 214 LYS A O 1
ATOM 1758 N N . LEU A 1 215 ? -15.455 4.451 10.175 1.00 98.56 215 LEU A N 1
ATOM 1759 C CA . LEU A 1 215 ? -16.131 3.178 10.459 1.00 98.56 215 LEU A CA 1
ATOM 1760 C C . LEU A 1 215 ? -17.198 3.365 11.546 1.00 98.56 215 LEU A C 1
ATOM 1762 O O . LEU A 1 215 ? -17.039 4.213 12.426 1.00 98.56 215 LEU A O 1
ATOM 1766 N N . SER A 1 216 ? -18.278 2.582 11.492 1.00 96.50 216 SER A N 1
ATOM 1767 C CA . SER A 1 216 ? -19.430 2.750 12.394 1.00 96.50 216 SER A CA 1
ATOM 1768 C C . SER A 1 216 ? -19.951 1.451 13.011 1.00 96.50 216 SER A C 1
ATOM 1770 O O . SER A 1 216 ? -20.362 1.456 14.166 1.00 96.50 216 SER A O 1
ATOM 1772 N N . ARG A 1 217 ? -19.962 0.348 12.257 1.00 97.81 217 ARG A N 1
ATOM 1773 C CA . ARG A 1 217 ? -20.603 -0.924 12.630 1.00 97.81 217 ARG A CA 1
ATOM 1774 C C . ARG A 1 217 ? -19.600 -1.996 13.034 1.00 97.81 217 ARG A C 1
ATOM 1776 O O . ARG A 1 217 ? -19.804 -2.669 14.040 1.00 97.81 217 ARG A O 1
ATOM 1783 N N . VAL A 1 218 ? -18.478 -2.129 12.321 1.00 98.19 218 VAL A N 1
ATOM 1784 C CA . VAL A 1 218 ? -17.459 -3.133 12.691 1.00 98.19 218 VAL A CA 1
ATOM 1785 C C . VAL A 1 218 ? -16.675 -2.745 13.947 1.00 98.19 218 VAL A C 1
ATOM 1787 O O . VAL A 1 218 ? -16.023 -3.600 14.543 1.00 98.19 218 VAL A O 1
ATOM 1790 N N . VAL A 1 219 ? -16.787 -1.474 14.349 1.00 97.81 219 VAL A N 1
ATOM 1791 C CA . VAL A 1 219 ? -16.117 -0.823 15.486 1.00 97.81 219 VAL A CA 1
ATOM 1792 C C . VAL A 1 219 ? -17.059 -0.535 16.667 1.00 97.81 219 VAL A C 1
ATOM 1794 O O . VAL A 1 219 ? -16.729 0.264 17.542 1.00 97.81 219 VAL A O 1
ATOM 1797 N N . GLU A 1 220 ? -18.246 -1.151 16.707 1.00 95.44 220 GLU A N 1
ATOM 1798 C CA . GLU A 1 220 ? -19.165 -1.015 17.844 1.00 95.44 220 GLU A CA 1
ATOM 1799 C C . GLU A 1 220 ? -18.470 -1.428 19.158 1.00 95.44 220 GLU A C 1
ATOM 1801 O O . GLU A 1 220 ? -17.851 -2.488 19.250 1.00 95.44 220 GLU A O 1
ATOM 1806 N N . GLY A 1 221 ? -18.540 -0.562 20.174 1.00 93.56 221 GLY A N 1
ATOM 1807 C CA . GLY A 1 221 ? -17.838 -0.738 21.452 1.00 93.56 221 GLY A CA 1
ATOM 1808 C C . GLY A 1 221 ? -16.417 -0.158 21.516 1.00 93.56 221 GLY A C 1
ATOM 1809 O O . GLY A 1 221 ? -15.841 -0.128 22.603 1.00 93.56 221 GLY A O 1
ATOM 1810 N N . CYS A 1 222 ? -15.849 0.355 20.418 1.00 95.88 222 CYS A N 1
ATOM 1811 C CA . CYS A 1 222 ? -14.624 1.158 20.482 1.00 95.88 222 CYS A CA 1
ATOM 1812 C C . CYS A 1 222 ? -14.890 2.520 21.148 1.00 95.88 222 CYS A C 1
ATOM 1814 O O . CYS A 1 222 ? -15.876 3.191 20.849 1.00 95.88 222 CYS A O 1
ATOM 1816 N N . GLY A 1 223 ? -13.982 2.948 22.030 1.00 96.62 223 GLY A N 1
ATOM 1817 C CA . GLY A 1 223 ? -13.991 4.295 22.608 1.00 96.62 223 GLY A CA 1
ATOM 1818 C C . GLY A 1 223 ? -13.343 5.344 21.699 1.00 96.62 223 GLY A C 1
ATOM 1819 O O . GLY A 1 223 ? -13.636 6.530 21.834 1.00 96.62 223 GLY A O 1
ATOM 1820 N N . ALA A 1 224 ? -12.465 4.918 20.788 1.00 98.50 224 ALA A N 1
ATOM 1821 C CA . ALA A 1 224 ? -11.816 5.771 19.795 1.00 98.50 224 ALA A CA 1
ATOM 1822 C C . ALA A 1 224 ? -12.651 5.927 18.510 1.00 98.50 224 ALA A C 1
ATOM 1824 O O . ALA A 1 224 ? -13.357 5.011 18.087 1.00 98.50 224 ALA A O 1
ATOM 1825 N N . GLU A 1 225 ? -12.503 7.064 17.830 1.00 98.69 225 GLU A N 1
ATOM 1826 C CA . GLU A 1 225 ? -12.972 7.257 16.459 1.00 98.69 225 GLU A CA 1
ATOM 1827 C C . GLU A 1 225 ? -11.997 6.598 15.473 1.00 98.69 225 GLU A C 1
ATOM 1829 O O . GLU A 1 225 ? -10.825 6.962 15.422 1.00 98.69 225 GLU A O 1
ATOM 1834 N N . ILE A 1 226 ? -12.480 5.649 14.666 1.00 98.81 226 ILE A N 1
ATOM 1835 C CA . ILE A 1 226 ? -11.660 4.913 13.695 1.00 98.81 226 ILE A CA 1
ATOM 1836 C C . ILE A 1 226 ? -11.989 5.376 12.269 1.00 98.81 226 ILE A C 1
ATOM 1838 O O . ILE A 1 226 ? -13.141 5.312 11.831 1.00 98.81 226 ILE A O 1
ATOM 1842 N N . VAL A 1 227 ? -10.967 5.833 11.541 1.00 98.88 227 VAL A N 1
ATOM 1843 C CA . VAL A 1 227 ? -11.083 6.430 10.202 1.00 98.88 227 VAL A CA 1
ATOM 1844 C C . VAL A 1 227 ? -10.136 5.746 9.213 1.00 98.88 227 VAL A C 1
ATOM 1846 O O . VAL A 1 227 ? -8.945 5.584 9.468 1.00 98.88 227 VAL A O 1
ATOM 1849 N N . CYS A 1 228 ? -10.656 5.359 8.055 1.00 98.69 228 CYS A N 1
ATOM 1850 C CA . CYS A 1 228 ? -9.935 4.674 6.990 1.00 98.69 228 CYS A CA 1
ATOM 1851 C C . CYS A 1 228 ? -9.498 5.640 5.884 1.00 98.69 228 CYS A C 1
ATOM 1853 O O . CYS A 1 228 ? -10.347 6.288 5.278 1.00 98.69 228 CYS A O 1
ATOM 1855 N N . LYS A 1 229 ? -8.201 5.665 5.552 1.00 98.81 229 LYS A N 1
ATOM 1856 C CA . LYS A 1 229 ? -7.652 6.284 4.333 1.00 98.81 229 LYS A CA 1
ATOM 1857 C C . LYS A 1 229 ? -7.767 5.287 3.175 1.00 98.81 229 LYS A C 1
ATOM 1859 O O . LYS A 1 229 ? -7.126 4.231 3.198 1.00 98.81 229 LYS A O 1
ATOM 1864 N N . LEU A 1 230 ? -8.623 5.585 2.196 1.00 98.56 230 LEU A N 1
ATOM 1865 C CA . LEU A 1 230 ? -9.029 4.645 1.146 1.00 98.56 230 LEU A CA 1
ATOM 1866 C C . LEU A 1 230 ? -8.054 4.634 -0.037 1.00 98.56 230 LEU A C 1
ATOM 1868 O O . LEU A 1 230 ? -8.343 5.118 -1.129 1.00 98.56 230 LEU A O 1
ATOM 1872 N N . GLU A 1 231 ? -6.897 4.004 0.153 1.00 98.69 231 GLU A N 1
ATOM 1873 C CA . GLU A 1 231 ? -5.908 3.807 -0.917 1.00 98.69 231 GLU A CA 1
ATOM 1874 C C . GLU A 1 231 ? -6.380 2.854 -2.032 1.00 98.69 231 GLU A C 1
ATOM 1876 O O . GLU A 1 231 ? -5.753 2.769 -3.090 1.00 98.69 231 GLU A O 1
ATOM 1881 N N . SER A 1 232 ? -7.526 2.196 -1.848 1.00 94.44 232 SER A N 1
ATOM 1882 C CA . SER A 1 232 ? -8.309 1.569 -2.917 1.00 94.44 232 SER A CA 1
ATOM 1883 C C . SER A 1 232 ? -8.809 2.553 -3.985 1.00 94.44 232 SER A C 1
ATOM 1885 O O . SER A 1 232 ? -9.140 2.107 -5.074 1.00 94.44 232 SER A O 1
ATOM 1887 N N . SER A 1 233 ? -8.853 3.863 -3.711 1.00 96.50 233 SER A N 1
ATOM 1888 C CA . SER A 1 233 ? -9.328 4.903 -4.641 1.00 96.50 233 SER A CA 1
ATOM 1889 C C . SER A 1 233 ? -8.230 5.547 -5.506 1.00 96.50 233 SER A C 1
ATOM 1891 O O . SER A 1 233 ? -8.487 6.561 -6.156 1.00 96.50 233 SER A O 1
ATOM 1893 N N . ASN A 1 234 ? -7.013 4.994 -5.519 1.00 98.12 234 ASN A N 1
ATOM 1894 C CA . ASN A 1 234 ? -6.023 5.303 -6.559 1.00 98.12 234 ASN A CA 1
ATOM 1895 C C . ASN A 1 234 ? -6.411 4.607 -7.895 1.00 98.12 234 ASN A C 1
ATOM 1897 O O . ASN A 1 234 ? -7.165 3.632 -7.861 1.00 98.12 234 ASN A O 1
ATOM 1901 N N . PRO A 1 235 ? -5.915 5.039 -9.072 1.00 97.50 235 PRO A N 1
ATOM 1902 C CA . PRO A 1 235 ? -6.389 4.540 -10.374 1.00 97.50 235 PRO A CA 1
ATOM 1903 C C . PRO A 1 235 ? -6.156 3.037 -10.627 1.00 97.50 235 PRO A C 1
ATOM 1905 O O . PRO A 1 235 ? -7.052 2.336 -11.094 1.00 97.50 235 PRO A O 1
ATOM 1908 N N . ALA A 1 236 ? -5.001 2.494 -10.234 1.00 97.00 236 ALA A N 1
ATOM 1909 C CA . ALA A 1 236 ? -4.723 1.054 -10.196 1.00 97.00 236 ALA A CA 1
ATOM 1910 C C . ALA A 1 236 ? -5.127 0.417 -8.845 1.00 97.00 236 ALA A C 1
ATOM 1912 O O . ALA A 1 236 ? -4.684 -0.684 -8.492 1.00 97.00 236 ALA A O 1
ATOM 1913 N N . ASN A 1 237 ? -6.068 1.051 -8.137 1.00 97.50 237 ASN A N 1
ATOM 1914 C CA . ASN A 1 237 ? -6.816 0.541 -6.990 1.00 97.50 237 ASN A CA 1
ATOM 1915 C C . ASN A 1 237 ? -5.944 0.144 -5.780 1.00 97.50 237 ASN A C 1
ATOM 1917 O O . ASN A 1 237 ? -6.286 -0.791 -5.040 1.00 97.50 237 ASN A O 1
ATOM 1921 N N . SER A 1 238 ? -4.791 0.802 -5.577 1.00 98.56 238 SER A N 1
ATOM 1922 C CA . SER A 1 238 ? -3.915 0.510 -4.436 1.00 98.56 238 SER A CA 1
ATOM 1923 C C . SER A 1 238 ? -3.002 1.649 -3.970 1.00 98.56 238 SER A C 1
ATOM 1925 O O . SER A 1 238 ? -2.643 2.548 -4.720 1.00 98.56 238 SER A O 1
ATOM 1927 N N . VAL A 1 239 ? -2.489 1.521 -2.743 1.00 98.75 239 VAL A N 1
ATOM 1928 C CA . VAL A 1 239 ? -1.441 2.397 -2.176 1.00 98.75 239 VAL A CA 1
ATOM 1929 C C . VAL A 1 239 ? -0.130 2.390 -2.977 1.00 98.75 239 VAL A C 1
ATOM 1931 O O . VAL A 1 239 ? 0.712 3.272 -2.820 1.00 98.75 239 VAL A O 1
ATOM 1934 N N . LYS A 1 240 ? 0.096 1.363 -3.807 1.00 98.62 240 LYS A N 1
ATOM 1935 C CA . LYS A 1 240 ? 1.369 1.174 -4.515 1.00 98.62 240 LYS A CA 1
ATOM 1936 C C . LYS A 1 240 ? 1.483 2.013 -5.781 1.00 98.62 240 LYS A C 1
ATOM 1938 O O . LYS A 1 240 ? 2.593 2.210 -6.258 1.00 98.62 240 LYS A O 1
ATOM 1943 N N . ASP A 1 241 ? 0.374 2.562 -6.255 1.00 98.75 241 ASP A N 1
ATOM 1944 C CA . ASP A 1 241 ? 0.301 3.496 -7.372 1.00 98.75 241 ASP A CA 1
ATOM 1945 C C . ASP A 1 241 ? 1.173 4.738 -7.081 1.00 98.75 241 ASP A C 1
ATOM 1947 O O . ASP A 1 241 ? 1.969 5.152 -7.922 1.00 98.75 241 ASP A O 1
ATOM 1951 N N . ARG A 1 242 ? 1.128 5.243 -5.835 1.00 98.75 242 ARG A N 1
ATOM 1952 C CA . ARG A 1 242 ? 1.977 6.342 -5.333 1.00 98.75 242 ARG A CA 1
ATOM 1953 C C . ARG A 1 242 ? 3.471 6.038 -5.457 1.00 98.75 242 ARG A C 1
ATOM 1955 O O . ARG A 1 242 ? 4.228 6.849 -5.985 1.00 98.75 242 ARG A O 1
ATOM 1962 N N . ILE A 1 243 ? 3.902 4.869 -4.970 1.00 98.75 243 ILE A N 1
ATOM 1963 C CA . ILE A 1 243 ? 5.328 4.504 -4.960 1.00 98.75 243 ILE A CA 1
ATOM 1964 C C . ILE A 1 243 ? 5.818 4.144 -6.364 1.00 98.75 243 ILE A C 1
ATOM 1966 O O . ILE A 1 243 ? 6.965 4.413 -6.695 1.00 98.75 243 ILE A O 1
ATOM 1970 N N . ALA A 1 244 ? 4.946 3.575 -7.200 1.00 98.81 244 ALA A N 1
ATOM 1971 C CA . ALA A 1 244 ? 5.239 3.295 -8.597 1.00 98.81 244 ALA A CA 1
ATOM 1972 C C . ALA A 1 244 ? 5.496 4.582 -9.388 1.00 98.81 244 ALA A C 1
ATOM 1974 O O . ALA A 1 244 ? 6.460 4.632 -10.147 1.00 98.81 244 ALA A O 1
ATOM 1975 N N . LEU A 1 245 ? 4.683 5.624 -9.168 1.00 98.81 245 LEU A N 1
ATOM 1976 C CA . LEU A 1 245 ? 4.940 6.944 -9.735 1.00 98.81 245 LEU A CA 1
ATOM 1977 C C . LEU A 1 245 ? 6.268 7.498 -9.203 1.00 98.81 245 LEU A C 1
ATOM 1979 O O . LEU A 1 245 ? 7.175 7.749 -9.986 1.00 98.81 245 LEU A O 1
ATOM 1983 N N . SER A 1 246 ? 6.429 7.613 -7.881 1.00 98.75 246 SER A N 1
ATOM 1984 C CA . SER A 1 246 ? 7.596 8.293 -7.302 1.00 98.75 246 SER A CA 1
ATOM 1985 C C . SER A 1 246 ? 8.936 7.616 -7.596 1.00 98.75 246 SER A C 1
ATOM 1987 O O . SER A 1 246 ? 9.903 8.321 -7.854 1.00 98.75 246 SER A O 1
ATOM 1989 N N . MET A 1 247 ? 9.027 6.281 -7.587 1.00 98.88 247 MET A N 1
ATOM 1990 C CA . MET A 1 247 ? 10.291 5.592 -7.900 1.00 98.88 247 MET A CA 1
ATOM 1991 C C . MET A 1 247 ? 10.705 5.770 -9.369 1.00 98.88 247 MET A C 1
ATOM 1993 O O . MET A 1 247 ? 11.889 5.671 -9.675 1.00 98.88 247 MET A O 1
ATOM 1997 N N . ILE A 1 248 ? 9.750 6.031 -10.269 1.00 98.81 248 ILE A N 1
ATOM 1998 C CA . ILE A 1 248 ? 10.024 6.359 -11.673 1.00 98.81 248 ILE A CA 1
ATOM 1999 C C . ILE A 1 248 ? 10.339 7.855 -11.804 1.00 98.81 248 ILE A C 1
ATOM 2001 O O . ILE A 1 248 ? 11.370 8.205 -12.361 1.00 98.81 248 ILE A O 1
ATOM 2005 N N . GLU A 1 249 ? 9.527 8.748 -11.234 1.00 98.62 249 GLU A N 1
ATOM 2006 C CA . GLU A 1 249 ? 9.720 10.194 -11.406 1.00 98.62 249 GLU A CA 1
ATOM 2007 C C . GLU A 1 249 ? 10.973 10.748 -10.730 1.00 98.62 249 GLU A C 1
ATOM 2009 O O . GLU A 1 249 ? 11.590 11.677 -11.243 1.00 98.62 249 GLU A O 1
ATOM 2014 N N . GLU A 1 250 ? 11.374 10.216 -9.579 1.00 98.69 250 GLU A N 1
ATOM 2015 C CA . GLU A 1 250 ? 12.624 10.636 -8.943 1.00 98.69 250 GLU A CA 1
ATOM 2016 C C . GLU A 1 250 ? 13.846 10.074 -9.688 1.00 98.69 250 GLU A C 1
ATOM 2018 O O . GLU A 1 250 ? 14.866 10.752 -9.778 1.00 98.69 250 GLU A O 1
ATOM 2023 N N . ALA A 1 251 ? 13.730 8.897 -10.312 1.00 98.62 251 ALA A N 1
ATOM 2024 C CA . ALA A 1 251 ? 14.755 8.353 -11.202 1.00 98.62 251 ALA A CA 1
ATOM 2025 C C . ALA A 1 251 ? 14.855 9.151 -12.524 1.00 98.62 251 ALA A C 1
ATOM 2027 O O . ALA A 1 251 ? 15.961 9.451 -12.972 1.00 98.62 251 ALA A O 1
ATOM 2028 N N . GLU A 1 252 ? 13.728 9.588 -13.103 1.00 98.62 252 GLU A N 1
ATOM 2029 C CA . GLU A 1 252 ? 13.689 10.552 -14.218 1.00 98.62 252 GLU A CA 1
ATOM 2030 C C . GLU A 1 252 ? 14.388 11.869 -13.833 1.00 98.62 252 GLU A C 1
ATOM 2032 O O . GLU A 1 252 ? 15.248 12.349 -14.570 1.00 98.62 252 GLU A O 1
ATOM 2037 N N . LYS A 1 253 ? 14.082 12.433 -12.652 1.00 98.44 253 LYS A N 1
ATOM 2038 C CA . LYS A 1 253 ? 14.693 13.681 -12.142 1.00 98.44 253 LYS A CA 1
ATOM 2039 C C . LYS A 1 253 ? 16.202 13.559 -11.899 1.00 98.44 253 LYS A C 1
ATOM 2041 O O . LYS A 1 253 ? 16.914 14.548 -12.056 1.00 98.44 253 LYS A O 1
ATOM 2046 N N . ARG A 1 254 ? 16.694 12.371 -11.525 1.00 98.25 254 ARG A N 1
ATOM 2047 C CA . ARG A 1 254 ? 18.133 12.072 -11.388 1.00 98.25 254 ARG A CA 1
ATOM 2048 C C . ARG A 1 254 ? 18.841 11.855 -12.732 1.00 98.25 254 ARG A C 1
ATOM 2050 O O . ARG A 1 254 ? 20.064 11.945 -12.781 1.00 98.25 254 ARG A O 1
ATOM 2057 N N . GLY A 1 255 ? 18.097 11.591 -13.808 1.00 97.69 255 GLY A N 1
ATOM 2058 C CA . GLY A 1 255 ? 18.651 11.141 -15.088 1.00 97.69 255 GLY A CA 1
ATOM 2059 C C . GLY A 1 255 ? 19.052 9.660 -15.097 1.00 97.69 255 GLY A C 1
ATOM 2060 O O . GLY A 1 255 ? 19.724 9.222 -16.027 1.00 97.69 255 GLY A O 1
ATOM 2061 N N . ASP A 1 256 ? 18.631 8.889 -14.088 1.00 97.75 256 ASP A N 1
ATOM 2062 C CA . ASP A 1 256 ? 18.901 7.451 -13.963 1.00 97.75 256 ASP A CA 1
ATOM 2063 C C . ASP A 1 256 ? 18.250 6.640 -15.099 1.00 97.75 256 ASP A C 1
ATOM 2065 O O . ASP A 1 256 ? 18.751 5.586 -15.496 1.00 97.75 256 ASP A O 1
ATOM 2069 N N . ILE A 1 257 ? 17.086 7.103 -15.574 1.00 98.44 257 ILE A N 1
ATOM 2070 C CA . ILE A 1 257 ? 16.220 6.395 -16.520 1.00 98.44 257 ILE A CA 1
ATOM 2071 C C . ILE A 1 257 ? 15.656 7.344 -17.584 1.00 98.44 257 ILE A C 1
ATOM 2073 O O . ILE A 1 257 ? 15.330 8.493 -17.298 1.00 98.44 257 ILE A O 1
ATOM 2077 N N . VAL A 1 258 ? 15.471 6.848 -18.811 1.00 98.19 258 VAL A N 1
ATOM 2078 C CA . VAL A 1 258 ? 14.967 7.631 -19.956 1.00 98.19 258 VAL A CA 1
ATOM 2079 C C . VAL A 1 258 ? 13.891 6.835 -20.714 1.00 98.19 258 VAL A C 1
ATOM 2081 O O . VAL A 1 258 ? 14.141 5.670 -21.050 1.00 98.19 258 VAL A O 1
ATOM 2084 N N . PRO A 1 259 ? 12.709 7.418 -21.015 1.00 97.88 259 PRO A N 1
ATOM 2085 C CA . PRO A 1 259 ? 11.653 6.735 -21.765 1.00 97.88 259 PRO A CA 1
ATOM 2086 C C . PRO A 1 259 ? 12.132 6.226 -23.128 1.00 97.88 259 PRO A C 1
ATOM 2088 O O . PRO A 1 259 ? 12.996 6.830 -23.766 1.00 97.88 259 PRO A O 1
ATOM 2091 N N . GLY A 1 260 ? 11.598 5.089 -23.576 1.00 96.12 260 GLY A N 1
ATOM 2092 C CA . GLY A 1 260 ? 12.007 4.433 -24.825 1.00 96.12 260 GLY A CA 1
ATOM 2093 C C . GLY A 1 260 ? 13.439 3.867 -24.867 1.00 96.12 260 GLY A C 1
ATOM 2094 O O . GLY A 1 260 ? 13.748 3.133 -25.803 1.00 96.12 260 GLY A O 1
ATOM 2095 N N . GLN A 1 261 ? 14.299 4.157 -23.881 1.00 97.19 261 GLN A N 1
ATOM 2096 C CA . GLN A 1 261 ? 15.675 3.641 -23.799 1.00 97.19 261 GLN A CA 1
ATOM 2097 C C . GLN A 1 261 ? 15.853 2.668 -22.628 1.00 97.19 261 GLN A C 1
ATOM 2099 O O . GLN A 1 261 ? 16.387 1.573 -22.804 1.00 97.19 261 GLN A O 1
ATOM 2104 N N . THR A 1 262 ? 15.388 3.040 -21.434 1.00 98.56 262 THR A N 1
ATOM 2105 C CA . THR A 1 262 ? 15.500 2.197 -20.241 1.00 98.56 262 THR A CA 1
ATOM 2106 C C . THR A 1 262 ? 14.416 1.121 -20.211 1.00 98.56 262 THR A C 1
ATOM 2108 O O . THR A 1 262 ? 13.232 1.388 -20.420 1.00 98.56 262 THR A O 1
ATOM 2111 N N . THR A 1 263 ? 14.818 -0.099 -19.860 1.00 98.69 263 THR A N 1
ATOM 2112 C CA . THR A 1 263 ? 13.918 -1.175 -19.443 1.00 98.69 263 THR A CA 1
ATOM 2113 C C . THR A 1 263 ? 13.866 -1.229 -17.918 1.00 98.69 263 THR A C 1
ATOM 2115 O O . THR A 1 263 ? 14.847 -1.569 -17.258 1.00 98.69 263 THR A O 1
ATOM 2118 N N . LEU A 1 264 ? 12.710 -0.906 -17.348 1.00 98.81 264 LEU A N 1
ATOM 2119 C CA . LEU A 1 264 ? 12.450 -1.026 -15.917 1.00 98.81 264 LEU A CA 1
ATOM 2120 C C . LEU A 1 264 ? 12.300 -2.500 -15.531 1.00 98.81 264 LEU A C 1
ATOM 2122 O O . LEU A 1 264 ? 11.672 -3.279 -16.253 1.00 98.81 264 LEU A O 1
ATOM 2126 N N . VAL A 1 265 ? 12.839 -2.878 -14.375 1.00 98.69 265 VAL A N 1
ATOM 2127 C CA . VAL A 1 265 ? 12.739 -4.229 -13.817 1.00 98.69 265 VAL A CA 1
ATOM 2128 C C . VAL A 1 265 ? 12.356 -4.148 -12.339 1.00 98.69 265 VAL A C 1
ATOM 2130 O O . VAL A 1 265 ? 12.921 -3.353 -11.589 1.00 98.69 265 VAL A O 1
ATOM 2133 N N . GLU A 1 266 ? 11.411 -4.985 -11.901 1.00 98.44 266 GLU A N 1
ATOM 2134 C CA . GLU A 1 266 ? 11.083 -5.140 -10.476 1.00 98.44 266 GLU A CA 1
ATOM 2135 C C . GLU A 1 266 ? 10.648 -6.585 -10.146 1.00 98.44 266 GLU A C 1
ATOM 2137 O O . GLU A 1 266 ? 9.760 -7.132 -10.812 1.00 98.44 266 GLU A O 1
ATOM 2142 N N . PRO A 1 267 ? 11.211 -7.221 -9.098 1.00 95.69 267 PRO A N 1
ATOM 2143 C CA . PRO A 1 267 ? 10.761 -8.524 -8.622 1.00 95.69 267 PRO A CA 1
ATOM 2144 C C . PRO A 1 267 ? 9.490 -8.389 -7.777 1.00 95.69 267 PRO A C 1
ATOM 2146 O O . PRO A 1 267 ? 9.538 -8.223 -6.557 1.00 95.69 267 PRO A O 1
ATOM 2149 N N . THR A 1 268 ? 8.320 -8.456 -8.417 1.00 92.75 268 THR A N 1
ATOM 2150 C CA . THR A 1 268 ? 7.030 -8.334 -7.727 1.00 92.75 268 THR A CA 1
ATOM 2151 C C . THR A 1 268 ? 5.870 -9.002 -8.464 1.00 92.75 268 THR A C 1
ATOM 2153 O O . THR A 1 268 ? 5.758 -8.968 -9.686 1.00 92.75 268 THR A O 1
ATOM 2156 N N . SER A 1 269 ? 4.955 -9.566 -7.677 1.00 71.44 269 SER A N 1
ATOM 2157 C CA . SER A 1 269 ? 3.666 -10.128 -8.102 1.00 71.44 269 SER A CA 1
ATOM 2158 C C . SER A 1 269 ? 2.452 -9.399 -7.517 1.00 71.44 269 SER A C 1
ATOM 2160 O O . SER A 1 269 ? 1.304 -9.775 -7.771 1.00 71.44 269 SER A O 1
ATOM 2162 N N . GLY A 1 270 ? 2.704 -8.408 -6.659 1.00 88.12 270 GLY A N 1
ATOM 2163 C CA . GLY A 1 270 ? 1.683 -7.699 -5.901 1.00 88.12 270 GLY A CA 1
ATOM 2164 C C . GLY A 1 270 ? 1.266 -6.382 -6.546 1.00 88.12 270 GLY A C 1
ATOM 2165 O O . GLY A 1 270 ? 1.613 -6.069 -7.684 1.00 88.12 270 GLY A O 1
ATOM 2166 N N . ASN A 1 271 ? 0.568 -5.568 -5.755 1.00 96.62 271 ASN A N 1
ATOM 2167 C CA . ASN A 1 271 ? 0.065 -4.251 -6.152 1.00 96.62 271 ASN A CA 1
ATOM 2168 C C . ASN A 1 271 ? 1.145 -3.335 -6.770 1.00 96.62 271 ASN A C 1
ATOM 2170 O O . ASN A 1 271 ? 0.840 -2.585 -7.690 1.00 96.62 271 ASN A O 1
ATOM 2174 N N . THR A 1 272 ? 2.411 -3.448 -6.347 1.00 97.75 272 THR A N 1
ATOM 2175 C CA . THR A 1 272 ? 3.536 -2.686 -6.920 1.00 97.75 272 THR A CA 1
ATOM 2176 C C . THR A 1 272 ? 3.766 -2.977 -8.400 1.00 97.75 272 THR A C 1
ATOM 2178 O O . THR A 1 272 ? 4.029 -2.049 -9.151 1.00 97.75 272 THR A O 1
ATOM 2181 N N . GLY A 1 273 ? 3.608 -4.227 -8.850 1.00 97.19 273 GLY A N 1
ATOM 2182 C CA . GLY A 1 273 ? 3.738 -4.556 -10.273 1.00 97.19 273 GLY A CA 1
ATOM 2183 C C . GLY A 1 273 ? 2.633 -3.918 -11.114 1.00 97.19 273 GLY A C 1
ATOM 2184 O O . GLY A 1 273 ? 2.887 -3.476 -12.226 1.00 97.19 273 GLY A O 1
ATOM 2185 N N . ILE A 1 274 ? 1.421 -3.820 -10.559 1.00 97.69 274 ILE A N 1
ATOM 2186 C CA . ILE A 1 274 ? 0.251 -3.247 -11.238 1.00 97.69 274 ILE A CA 1
ATOM 2187 C C . ILE A 1 274 ? 0.396 -1.724 -11.342 1.00 97.69 274 ILE A C 1
ATOM 2189 O O . ILE A 1 274 ? 0.232 -1.171 -12.427 1.00 97.69 274 ILE A O 1
ATOM 2193 N N . GLY A 1 275 ? 0.781 -1.060 -10.245 1.00 98.50 275 GLY A N 1
ATOM 2194 C CA . GLY A 1 275 ? 1.100 0.369 -10.255 1.00 98.50 275 GLY A CA 1
ATOM 2195 C C . GLY A 1 275 ? 2.235 0.693 -11.230 1.00 98.50 275 GLY A C 1
ATOM 2196 O O . GLY A 1 275 ? 2.095 1.596 -12.048 1.00 98.50 275 GLY A O 1
ATOM 2197 N N . LEU A 1 276 ? 3.327 -0.083 -11.209 1.00 98.81 276 LEU A N 1
ATOM 2198 C CA . LEU A 1 276 ? 4.447 0.105 -12.136 1.00 98.81 276 LEU A CA 1
ATOM 2199 C C . LEU A 1 276 ? 4.043 -0.125 -13.592 1.00 98.81 276 LEU A C 1
ATOM 2201 O O . LEU A 1 276 ? 4.473 0.641 -14.445 1.00 98.81 276 LEU A O 1
ATOM 2205 N N . ALA A 1 277 ? 3.204 -1.121 -13.890 1.00 98.56 277 ALA A N 1
ATOM 2206 C CA . ALA A 1 277 ? 2.744 -1.371 -15.254 1.00 98.56 277 ALA A CA 1
ATOM 2207 C C . ALA A 1 277 ? 1.881 -0.215 -15.788 1.00 98.56 277 ALA A C 1
ATOM 2209 O O . ALA A 1 277 ? 2.097 0.234 -16.910 1.00 98.56 277 ALA A O 1
ATOM 2210 N N . MET A 1 278 ? 0.982 0.339 -14.965 1.00 98.62 278 MET A N 1
ATOM 2211 C CA . MET A 1 278 ? 0.209 1.535 -15.317 1.00 98.62 278 MET A CA 1
ATOM 2212 C C . MET A 1 278 ? 1.111 2.758 -15.567 1.00 98.62 278 MET A C 1
ATOM 2214 O O . MET A 1 278 ? 0.943 3.450 -16.571 1.00 98.62 278 MET A O 1
ATOM 2218 N N . VAL A 1 279 ? 2.078 3.025 -14.681 1.00 98.81 279 VAL A N 1
ATOM 2219 C CA . VAL A 1 279 ? 2.982 4.182 -14.812 1.00 98.81 279 VAL A CA 1
ATOM 2220 C C . VAL A 1 279 ? 3.918 4.019 -16.014 1.00 98.81 279 VAL A C 1
ATOM 2222 O O . VAL A 1 279 ? 4.073 4.957 -16.794 1.00 98.81 279 VAL A O 1
ATOM 2225 N N . ALA A 1 280 ? 4.492 2.830 -16.216 1.00 98.75 280 ALA A N 1
ATOM 2226 C CA . ALA A 1 280 ? 5.366 2.529 -17.347 1.00 98.75 280 ALA A CA 1
ATOM 2227 C C . ALA A 1 280 ? 4.632 2.665 -18.689 1.00 98.75 280 ALA A C 1
ATOM 2229 O O . ALA A 1 280 ? 5.154 3.311 -19.597 1.00 98.75 280 ALA A O 1
ATOM 2230 N N . ALA A 1 281 ? 3.399 2.152 -18.789 1.00 98.56 281 ALA A N 1
ATOM 2231 C CA . ALA A 1 281 ? 2.550 2.336 -19.964 1.00 98.56 281 ALA A CA 1
ATOM 2232 C C . ALA A 1 281 ? 2.244 3.821 -20.229 1.00 98.56 281 ALA A C 1
ATOM 2234 O O . ALA A 1 281 ? 2.328 4.268 -21.370 1.00 98.56 281 ALA A O 1
ATOM 2235 N N . SER A 1 282 ? 1.950 4.604 -19.183 1.00 98.31 282 SER A N 1
ATOM 2236 C CA . SER A 1 282 ? 1.640 6.036 -19.315 1.00 98.31 282 SER A CA 1
ATOM 2237 C C . SER A 1 282 ? 2.856 6.925 -19.616 1.00 98.31 282 SER A C 1
ATOM 2239 O O . SER A 1 282 ? 2.662 8.022 -20.135 1.00 98.31 282 SER A O 1
ATOM 2241 N N . LYS A 1 283 ? 4.082 6.499 -19.278 1.00 98.38 283 LYS A N 1
ATOM 2242 C CA . LYS A 1 283 ? 5.336 7.247 -19.522 1.00 98.38 283 LYS A CA 1
ATOM 2243 C C . LYS A 1 283 ? 6.172 6.713 -20.696 1.00 98.38 283 LYS A C 1
ATOM 2245 O O . LYS A 1 283 ? 7.166 7.332 -21.053 1.00 98.38 283 LYS A O 1
ATOM 2250 N N . GLY A 1 284 ? 5.793 5.593 -21.318 1.00 97.81 284 GLY A N 1
ATOM 2251 C CA . GLY A 1 284 ? 6.529 5.013 -22.451 1.00 97.81 284 GLY A CA 1
ATOM 2252 C C . GLY A 1 284 ? 7.787 4.224 -22.059 1.00 97.81 284 GLY A C 1
ATOM 2253 O O . GLY A 1 284 ? 8.768 4.202 -22.805 1.00 97.81 284 GLY A O 1
ATOM 2254 N N . TYR A 1 285 ? 7.774 3.571 -20.894 1.00 98.75 285 TYR A N 1
ATOM 2255 C CA . TYR A 1 285 ? 8.831 2.648 -20.471 1.00 98.75 285 TYR A CA 1
ATOM 2256 C C . TYR A 1 285 ? 8.493 1.201 -20.819 1.00 98.75 285 TYR A C 1
ATOM 2258 O O . TYR A 1 285 ? 7.365 0.746 -20.626 1.00 98.75 285 TYR A O 1
ATOM 2266 N N . LYS A 1 286 ? 9.510 0.429 -21.214 1.00 98.56 286 LYS A N 1
ATOM 2267 C CA . LYS A 1 286 ? 9.414 -1.030 -21.152 1.00 98.56 286 LYS A CA 1
ATOM 2268 C C . LYS A 1 286 ? 9.526 -1.472 -19.688 1.00 98.56 286 LYS A C 1
ATOM 2270 O O . LYS A 1 286 ? 10.441 -1.036 -18.996 1.00 98.56 286 LYS A O 1
ATOM 2275 N N . LEU A 1 287 ? 8.645 -2.367 -19.240 1.00 98.75 287 LEU A N 1
ATOM 2276 C CA . LEU A 1 287 ? 8.674 -2.954 -17.896 1.00 98.75 287 LEU A CA 1
ATOM 2277 C C . LEU A 1 287 ? 8.757 -4.483 -17.964 1.00 98.75 287 LEU A C 1
ATOM 2279 O O . LEU A 1 287 ? 7.971 -5.111 -18.672 1.00 98.75 287 LEU A O 1
ATOM 2283 N N . ILE A 1 288 ? 9.666 -5.068 -17.182 1.00 98.56 288 ILE A N 1
ATOM 2284 C CA . ILE A 1 288 ? 9.786 -6.511 -16.951 1.00 98.56 288 ILE A CA 1
ATOM 2285 C C . ILE A 1 288 ? 9.540 -6.807 -15.464 1.00 98.56 288 ILE A C 1
ATOM 2287 O O . ILE A 1 288 ? 10.221 -6.278 -14.587 1.00 98.56 288 ILE A O 1
ATOM 2291 N N . LEU A 1 289 ? 8.595 -7.697 -15.171 1.00 98.44 289 LEU A N 1
ATOM 2292 C CA . LEU A 1 289 ? 8.261 -8.129 -13.814 1.00 98.44 289 LEU A CA 1
ATOM 2293 C C . LEU A 1 289 ? 8.631 -9.600 -13.617 1.00 98.44 289 LEU A C 1
ATOM 2295 O O . LEU A 1 289 ? 8.149 -10.468 -14.352 1.00 98.44 289 LEU A O 1
ATOM 2299 N N . THR A 1 290 ? 9.455 -9.895 -12.609 1.00 97.44 290 THR A N 1
ATOM 2300 C CA . THR A 1 290 ? 9.755 -11.281 -12.213 1.00 97.44 290 THR A CA 1
ATOM 2301 C C . THR A 1 290 ? 8.880 -11.711 -11.040 1.00 97.44 290 THR A C 1
ATOM 2303 O O . THR A 1 290 ? 8.702 -10.978 -10.066 1.00 97.44 290 THR A O 1
ATOM 2306 N N . MET A 1 291 ? 8.318 -12.919 -11.111 1.00 94.62 291 MET A N 1
ATOM 2307 C CA . MET A 1 291 ? 7.453 -13.447 -10.051 1.00 94.62 291 MET A CA 1
ATOM 2308 C C . MET A 1 291 ? 7.402 -14.977 -10.014 1.00 94.62 291 MET A C 1
ATOM 2310 O O . MET A 1 291 ? 7.566 -15.608 -11.055 1.00 94.62 291 MET A O 1
ATOM 2314 N N . PRO A 1 292 ? 7.096 -15.595 -8.858 1.00 90.00 292 PRO A N 1
ATOM 2315 C CA . PRO A 1 292 ? 6.842 -17.030 -8.787 1.00 90.00 292 PRO A CA 1
ATOM 2316 C C . PRO A 1 292 ? 5.693 -17.478 -9.705 1.00 90.00 292 PRO A C 1
ATOM 2318 O O . PRO A 1 292 ? 4.662 -16.813 -9.813 1.00 90.00 292 PRO A O 1
ATOM 2321 N N . GLU A 1 293 ? 5.822 -18.653 -10.316 1.00 89.75 293 GLU A N 1
ATOM 2322 C CA . GLU A 1 293 ? 4.784 -19.264 -11.166 1.00 89.75 293 GLU A CA 1
ATOM 2323 C C . GLU A 1 293 ? 3.461 -19.569 -10.429 1.00 89.75 293 GLU A C 1
ATOM 2325 O O . GLU A 1 293 ? 2.412 -19.694 -11.063 1.00 89.75 293 GLU A O 1
ATOM 2330 N N . SER A 1 294 ? 3.491 -19.624 -9.093 1.00 82.00 294 SER A N 1
ATOM 2331 C CA . SER A 1 294 ? 2.334 -19.831 -8.209 1.00 82.00 294 SER A CA 1
ATOM 2332 C C . SER A 1 294 ? 1.390 -18.625 -8.091 1.00 82.00 294 SER A C 1
ATOM 2334 O O . SER A 1 294 ? 0.389 -18.696 -7.381 1.00 82.00 294 SER A O 1
ATOM 2336 N N . MET A 1 295 ? 1.692 -17.506 -8.754 1.00 83.56 295 MET A N 1
ATOM 2337 C CA . MET A 1 295 ? 0.836 -16.316 -8.761 1.00 83.56 295 MET A CA 1
ATOM 2338 C C . MET A 1 295 ? -0.392 -16.501 -9.665 1.00 83.56 295 MET A C 1
ATOM 2340 O O . MET A 1 295 ? -0.333 -17.210 -10.671 1.00 83.56 295 MET A O 1
ATOM 2344 N N . SER A 1 296 ? -1.517 -15.875 -9.300 1.00 84.62 296 SER A N 1
ATOM 2345 C CA . SER A 1 296 ? -2.816 -16.133 -9.941 1.00 84.62 296 SER A CA 1
ATOM 2346 C C . SER A 1 296 ? -2.875 -15.678 -11.406 1.00 84.62 296 SER A C 1
ATOM 2348 O O . SER A 1 296 ? -2.080 -14.844 -11.858 1.00 84.62 296 SER A O 1
ATOM 2350 N N . MET A 1 297 ? -3.807 -16.245 -12.181 1.00 88.31 297 MET A N 1
ATOM 2351 C CA . MET A 1 297 ? -3.875 -15.968 -13.616 1.00 88.31 297 MET A CA 1
ATOM 2352 C C . MET A 1 297 ? -4.332 -14.534 -13.885 1.00 88.31 297 MET A C 1
ATOM 2354 O O . MET A 1 297 ? -3.714 -13.837 -14.682 1.00 88.31 297 MET A O 1
ATOM 2358 N N . GLU A 1 298 ? -5.339 -14.073 -13.154 1.00 90.25 298 GLU A N 1
ATOM 2359 C CA . GLU A 1 298 ? -5.919 -12.726 -13.216 1.00 90.25 298 GLU A CA 1
ATOM 2360 C C . GLU A 1 298 ? -4.838 -11.648 -13.048 1.00 90.25 298 GLU A C 1
ATOM 2362 O O . GLU A 1 298 ? -4.812 -10.676 -13.798 1.00 90.25 298 GLU A O 1
ATOM 2367 N N . ARG A 1 299 ? -3.878 -11.850 -12.131 1.00 89.31 299 ARG A N 1
ATOM 2368 C CA . ARG A 1 299 ? -2.744 -10.927 -11.940 1.00 89.31 299 ARG A CA 1
ATOM 2369 C C . ARG A 1 299 ? -1.793 -10.938 -13.134 1.00 89.31 299 ARG A C 1
ATOM 2371 O O . ARG A 1 299 ? -1.399 -9.874 -13.598 1.00 89.31 299 ARG A O 1
ATOM 2378 N N . ARG A 1 300 ? -1.462 -12.112 -13.682 1.00 92.12 300 ARG A N 1
ATOM 2379 C CA . ARG A 1 300 ? -0.618 -12.219 -14.890 1.00 92.12 300 ARG A CA 1
ATOM 2380 C C . ARG A 1 300 ? -1.288 -11.615 -16.128 1.00 92.12 300 ARG A C 1
ATOM 2382 O O . ARG A 1 300 ? -0.600 -10.999 -16.936 1.00 92.12 300 ARG A O 1
ATOM 2389 N N . VAL A 1 301 ? -2.606 -11.766 -16.260 1.00 94.56 301 VAL A N 1
ATOM 2390 C CA . VAL A 1 301 ? -3.408 -11.162 -17.334 1.00 94.56 301 VAL A CA 1
ATOM 2391 C C . VAL A 1 301 ? -3.456 -9.643 -17.178 1.00 94.56 301 VAL A C 1
ATOM 2393 O O . VAL A 1 301 ? -3.147 -8.944 -18.135 1.00 94.56 301 VAL A O 1
ATOM 2396 N N . LEU A 1 302 ? -3.744 -9.124 -15.979 1.00 94.62 302 LEU A N 1
ATOM 2397 C CA . LEU A 1 302 ? -3.798 -7.683 -15.706 1.00 94.62 302 LEU A CA 1
ATOM 2398 C C . LEU A 1 302 ? -2.465 -6.977 -16.001 1.00 94.62 302 LEU A C 1
ATOM 2400 O O . LEU A 1 302 ? -2.452 -5.925 -16.633 1.00 94.62 302 LEU A O 1
ATOM 2404 N N . LEU A 1 303 ? -1.337 -7.568 -15.598 1.00 96.06 303 LEU A N 1
ATOM 2405 C CA . LEU A 1 303 ? -0.010 -7.007 -15.880 1.00 96.06 303 LEU A CA 1
ATOM 2406 C C . LEU A 1 303 ? 0.298 -6.980 -17.385 1.00 96.06 303 LEU A C 1
ATOM 2408 O O . LEU A 1 303 ? 0.801 -5.979 -17.891 1.00 96.06 303 LEU A O 1
ATOM 2412 N N . LYS A 1 304 ? -0.074 -8.038 -18.118 1.00 95.75 304 LYS A N 1
ATOM 2413 C CA . LYS A 1 304 ? 0.055 -8.080 -19.582 1.00 95.75 304 LYS A CA 1
ATOM 2414 C C . LYS A 1 304 ? -0.917 -7.146 -20.306 1.00 95.75 304 LYS A C 1
ATOM 2416 O O . LYS A 1 304 ? -0.571 -6.652 -21.373 1.00 95.75 304 LYS A O 1
ATOM 2421 N N . ALA A 1 305 ? -2.091 -6.864 -19.740 1.00 96.94 305 ALA A N 1
ATOM 2422 C CA . ALA A 1 305 ? -3.039 -5.891 -20.288 1.00 96.94 305 ALA A CA 1
ATOM 2423 C C . ALA A 1 305 ? -2.493 -4.450 -20.230 1.00 96.94 305 ALA A C 1
ATOM 2425 O O . ALA A 1 305 ? -2.755 -3.664 -21.133 1.00 96.94 305 ALA A O 1
ATOM 2426 N N . PHE A 1 306 ? -1.661 -4.137 -19.231 1.00 97.50 306 PHE A N 1
ATOM 2427 C CA . PHE A 1 306 ? -0.847 -2.914 -19.179 1.00 97.50 306 PHE A CA 1
ATOM 2428 C C . PHE A 1 306 ? 0.462 -2.998 -20.000 1.00 97.50 306 PHE A C 1
ATOM 2430 O O . PHE A 1 306 ? 1.305 -2.113 -19.901 1.00 97.50 306 PHE A O 1
ATOM 2437 N N . GLY A 1 307 ? 0.670 -4.051 -20.798 1.00 97.50 307 GLY A N 1
ATOM 2438 C CA . GLY A 1 307 ? 1.850 -4.199 -21.659 1.00 97.50 307 GLY A CA 1
ATOM 2439 C C . GLY A 1 307 ? 3.148 -4.617 -20.953 1.00 97.50 307 GLY A C 1
ATOM 2440 O O . GLY A 1 307 ? 4.204 -4.580 -21.581 1.00 97.50 307 GLY A O 1
ATOM 2441 N N . ALA A 1 308 ? 3.107 -5.029 -19.680 1.00 98.06 308 ALA A N 1
ATOM 2442 C CA . ALA A 1 308 ? 4.304 -5.477 -18.968 1.00 98.06 308 ALA A CA 1
ATOM 2443 C C . ALA A 1 308 ? 4.730 -6.901 -19.377 1.00 98.06 308 ALA A C 1
ATOM 2445 O O . ALA A 1 308 ? 3.917 -7.833 -19.410 1.00 98.06 308 ALA A O 1
ATOM 2446 N N . ASP A 1 309 ? 6.032 -7.092 -19.604 1.00 97.75 309 ASP A N 1
ATOM 2447 C CA . ASP A 1 309 ? 6.635 -8.417 -19.751 1.00 97.75 309 ASP A CA 1
ATOM 2448 C C . ASP A 1 309 ? 6.622 -9.130 -18.389 1.00 97.75 309 ASP A C 1
ATOM 2450 O O . ASP A 1 309 ? 7.100 -8.599 -17.387 1.00 97.75 309 ASP A O 1
ATOM 2454 N N . VAL A 1 310 ? 6.098 -10.357 -18.338 1.00 96.88 310 VAL A N 1
ATOM 2455 C CA . VAL A 1 310 ? 6.016 -11.158 -17.103 1.00 96.88 310 VAL A CA 1
ATOM 2456 C C . VAL A 1 310 ? 6.875 -12.409 -17.239 1.00 96.88 310 VAL A C 1
ATOM 2458 O O . VAL A 1 310 ? 6.568 -13.293 -18.041 1.00 96.88 310 VAL A O 1
ATOM 2461 N N . ILE A 1 311 ? 7.924 -12.500 -16.419 1.00 97.06 311 ILE A N 1
ATOM 2462 C CA . ILE A 1 311 ? 8.855 -13.631 -16.367 1.00 97.06 311 ILE A CA 1
ATOM 2463 C C . ILE A 1 311 ? 8.588 -14.441 -15.096 1.00 97.06 311 ILE A C 1
ATOM 2465 O O . ILE A 1 311 ? 8.714 -13.944 -13.975 1.00 97.06 311 ILE A O 1
ATOM 2469 N N . LEU A 1 312 ? 8.218 -15.709 -15.276 1.00 96.12 312 LEU A N 1
ATOM 2470 C CA . LEU A 1 312 ? 7.923 -16.610 -14.165 1.00 96.12 312 LEU A CA 1
ATOM 2471 C C . LEU A 1 312 ? 9.188 -17.304 -13.652 1.00 96.12 312 LEU A C 1
ATOM 2473 O O . LEU A 1 312 ? 10.052 -17.710 -14.429 1.00 96.12 312 LEU A O 1
ATOM 2477 N N . THR A 1 313 ? 9.277 -17.461 -12.334 1.00 95.75 313 THR A N 1
ATOM 2478 C CA . THR A 1 313 ? 10.352 -18.177 -11.639 1.00 95.75 313 THR A CA 1
ATOM 2479 C C . THR A 1 313 ? 9.790 -19.372 -10.852 1.00 95.75 313 THR A C 1
ATOM 2481 O O . THR A 1 313 ? 8.608 -19.361 -10.491 1.00 95.75 313 THR A O 1
ATOM 2484 N N . PRO A 1 314 ? 10.589 -20.426 -10.582 1.00 93.94 314 PRO A N 1
ATOM 2485 C CA . PRO A 1 314 ? 10.079 -21.637 -9.939 1.00 93.94 314 PRO A CA 1
ATOM 2486 C C . PRO A 1 314 ? 9.497 -21.362 -8.547 1.00 93.94 314 PRO A C 1
ATOM 2488 O O . PRO A 1 314 ? 10.180 -20.777 -7.701 1.00 93.94 314 PRO A O 1
ATOM 2491 N N . ALA A 1 315 ? 8.279 -21.838 -8.273 1.00 87.25 315 ALA A N 1
ATOM 2492 C CA . ALA A 1 315 ? 7.541 -21.552 -7.037 1.00 87.25 315 ALA A CA 1
ATOM 2493 C C . ALA A 1 315 ? 8.343 -21.906 -5.774 1.00 87.25 315 ALA A C 1
ATOM 2495 O O . ALA A 1 315 ? 8.328 -21.160 -4.796 1.00 87.25 315 ALA A O 1
ATOM 2496 N N . ALA A 1 316 ? 9.112 -22.999 -5.825 1.00 86.75 316 ALA A N 1
ATOM 2497 C CA . ALA A 1 316 ? 9.961 -23.472 -4.733 1.00 86.75 316 ALA A CA 1
ATOM 2498 C C . ALA A 1 316 ? 11.097 -22.506 -4.330 1.00 86.75 316 ALA A C 1
ATOM 2500 O O . ALA A 1 316 ? 11.673 -22.675 -3.259 1.00 86.75 316 ALA A O 1
ATOM 2501 N N . LYS A 1 317 ? 11.431 -21.498 -5.153 1.00 84.06 317 LYS A N 1
ATOM 2502 C CA . LYS A 1 317 ? 12.406 -20.444 -4.808 1.00 84.06 317 LYS A CA 1
ATOM 2503 C C . LYS A 1 317 ? 11.765 -19.175 -4.223 1.00 84.06 317 LYS A C 1
ATOM 2505 O O . LYS A 1 317 ? 12.494 -18.292 -3.771 1.00 84.06 317 LYS A O 1
ATOM 2510 N N . GLY A 1 318 ? 10.433 -19.063 -4.238 1.00 83.94 318 GLY A N 1
ATOM 2511 C CA . GLY A 1 318 ? 9.695 -17.905 -3.723 1.00 83.94 318 GLY A CA 1
ATOM 2512 C C . GLY A 1 318 ? 10.186 -16.557 -4.274 1.00 83.94 318 GLY A C 1
ATOM 2513 O O . GLY A 1 318 ? 10.719 -16.471 -5.382 1.00 83.94 318 GLY A O 1
ATOM 2514 N N . MET A 1 319 ? 10.035 -15.491 -3.481 1.00 85.75 319 MET A N 1
ATOM 2515 C CA . MET A 1 319 ? 10.486 -14.151 -3.882 1.00 85.75 319 MET A CA 1
ATOM 2516 C C . MET A 1 319 ? 12.009 -14.034 -4.024 1.00 85.75 319 MET A C 1
ATOM 2518 O O . MET A 1 319 ? 12.454 -13.293 -4.893 1.00 85.75 319 MET A O 1
ATOM 2522 N N . GLY A 1 320 ? 12.811 -14.807 -3.282 1.00 85.62 320 GLY A N 1
ATOM 2523 C CA . GLY A 1 320 ? 14.268 -14.845 -3.484 1.00 85.62 320 GLY A CA 1
ATOM 2524 C C . GLY A 1 320 ? 14.652 -15.295 -4.901 1.00 85.62 320 GLY A C 1
ATOM 2525 O O . GLY A 1 320 ? 15.548 -14.726 -5.519 1.00 85.62 320 GLY A O 1
ATOM 2526 N N . GLY A 1 321 ? 13.908 -16.251 -5.469 1.00 90.31 321 GLY A N 1
ATOM 2527 C CA . GLY A 1 321 ? 14.053 -16.655 -6.869 1.00 90.31 321 GLY A CA 1
ATOM 2528 C C . GLY A 1 321 ? 13.616 -15.595 -7.883 1.00 90.31 321 GLY A C 1
ATOM 2529 O O . GLY A 1 321 ? 14.170 -15.553 -8.978 1.00 90.31 321 GLY A O 1
ATOM 2530 N N . ALA A 1 322 ? 12.644 -14.746 -7.540 1.00 93.00 322 ALA A N 1
ATOM 2531 C CA . ALA A 1 322 ? 12.245 -13.609 -8.370 1.00 93.00 322 ALA A CA 1
ATOM 2532 C C . ALA A 1 322 ? 13.290 -12.480 -8.335 1.00 93.00 322 ALA A C 1
ATOM 2534 O O . ALA A 1 322 ? 13.665 -11.986 -9.398 1.00 93.00 322 ALA A O 1
ATOM 2535 N N . ILE A 1 323 ? 13.807 -12.136 -7.149 1.00 92.75 323 ILE A N 1
ATOM 2536 C CA . ILE A 1 323 ? 14.857 -11.122 -6.942 1.00 92.75 323 ILE A CA 1
ATOM 2537 C C . ILE A 1 323 ? 16.114 -11.488 -7.735 1.00 92.75 323 ILE A C 1
ATOM 2539 O O . ILE A 1 323 ? 16.488 -10.745 -8.639 1.00 92.75 323 ILE A O 1
ATOM 2543 N N . GLY A 1 324 ? 16.670 -12.686 -7.519 1.00 95.50 324 GLY A N 1
ATOM 2544 C CA . GLY A 1 324 ? 17.866 -13.131 -8.243 1.00 95.50 324 GLY A CA 1
ATOM 2545 C C . GLY A 1 324 ? 17.688 -13.180 -9.766 1.00 95.50 324 GLY A C 1
ATOM 2546 O O . GLY A 1 324 ? 18.645 -12.974 -10.507 1.00 95.50 324 GLY A O 1
ATOM 2547 N N . LYS A 1 325 ? 16.458 -13.397 -10.263 1.00 97.50 325 LYS A N 1
ATOM 2548 C CA . LYS A 1 325 ? 16.174 -13.314 -11.704 1.00 97.50 325 LYS A CA 1
ATOM 2549 C C . LYS A 1 325 ? 16.073 -11.870 -12.206 1.00 97.50 325 LYS A C 1
ATOM 2551 O O . LYS A 1 325 ? 16.451 -11.616 -13.343 1.00 97.50 325 LYS A O 1
ATOM 2556 N N . ALA A 1 326 ? 15.584 -10.932 -11.398 1.00 97.31 326 ALA A N 1
ATOM 2557 C CA . ALA A 1 326 ? 15.560 -9.514 -11.758 1.00 97.31 326 ALA A CA 1
ATOM 2558 C C . ALA A 1 326 ? 16.983 -8.934 -11.840 1.00 97.31 326 ALA A C 1
ATOM 2560 O O . ALA A 1 326 ? 17.301 -8.230 -12.794 1.00 97.31 326 ALA A O 1
ATOM 2561 N N . GLU A 1 327 ? 17.852 -9.307 -10.898 1.00 96.38 327 GLU A N 1
ATOM 2562 C CA . GLU A 1 327 ? 19.283 -8.970 -10.894 1.00 96.38 327 GLU A CA 1
ATOM 2563 C C . GLU A 1 327 ? 20.001 -9.537 -12.134 1.00 96.38 327 GLU A C 1
ATOM 2565 O O . GLU A 1 327 ? 20.674 -8.799 -12.855 1.00 96.38 327 GLU A O 1
ATOM 2570 N N . GLU A 1 328 ? 19.789 -10.824 -12.444 1.00 97.06 328 GLU A N 1
ATOM 2571 C CA . GLU A 1 328 ? 20.313 -11.482 -13.653 1.00 97.06 328 GLU A CA 1
ATOM 2572 C C . GLU A 1 328 ? 19.851 -10.773 -14.942 1.00 97.06 328 GLU A C 1
ATOM 2574 O O . GLU A 1 328 ? 20.648 -10.548 -15.855 1.00 97.06 328 GLU A O 1
ATOM 2579 N N . LEU A 1 329 ? 18.573 -10.380 -15.013 1.00 96.81 329 LEU A N 1
ATOM 2580 C CA . LEU A 1 329 ? 18.010 -9.670 -16.163 1.00 96.81 329 LEU A CA 1
ATOM 2581 C C . LEU A 1 329 ? 18.630 -8.282 -16.338 1.00 96.81 329 LEU A C 1
ATOM 2583 O O . LEU A 1 329 ? 19.055 -7.956 -17.444 1.00 96.81 329 LEU A O 1
ATOM 2587 N N . VAL A 1 330 ? 18.741 -7.487 -15.271 1.00 97.00 330 VAL A N 1
ATOM 2588 C CA . VAL A 1 330 ? 19.368 -6.154 -15.325 1.00 97.00 330 VAL A CA 1
ATOM 2589 C C . VAL A 1 330 ? 20.831 -6.245 -15.765 1.00 97.00 330 VAL A C 1
ATOM 2591 O O . VAL A 1 330 ? 21.237 -5.504 -16.659 1.00 97.00 330 VAL A O 1
ATOM 2594 N N . ALA A 1 331 ? 21.591 -7.214 -15.244 1.00 96.06 331 ALA A N 1
ATOM 2595 C CA . ALA A 1 331 ? 22.958 -7.479 -15.696 1.00 96.06 331 ALA A CA 1
ATOM 2596 C C . ALA A 1 331 ? 23.026 -7.890 -17.184 1.00 96.06 331 ALA A C 1
ATOM 2598 O O . ALA A 1 331 ? 23.958 -7.507 -17.889 1.00 96.06 331 ALA A O 1
ATOM 2599 N N . SER A 1 332 ? 22.029 -8.628 -17.688 1.00 96.69 332 SER A N 1
ATOM 2600 C CA . SER A 1 332 ? 21.963 -9.044 -19.099 1.00 96.69 332 SER A CA 1
ATOM 2601 C C . SER A 1 332 ? 21.572 -7.927 -20.080 1.00 96.69 332 SER A C 1
ATOM 2603 O O . SER A 1 332 ? 21.867 -8.030 -21.268 1.00 96.69 332 SER A O 1
ATOM 2605 N N . LEU A 1 333 ? 20.943 -6.844 -19.604 1.00 95.31 333 LEU A N 1
ATOM 2606 C CA . LEU A 1 333 ? 20.413 -5.743 -20.424 1.00 95.31 333 LEU A CA 1
ATOM 2607 C C . LEU A 1 333 ? 21.467 -4.682 -20.809 1.00 95.31 333 LEU A C 1
ATOM 2609 O O . LEU A 1 333 ? 21.114 -3.584 -21.241 1.00 95.31 333 LEU A O 1
ATOM 2613 N N . GLY A 1 334 ? 22.762 -4.976 -20.653 1.00 88.69 334 GLY A N 1
ATOM 2614 C CA . GLY A 1 334 ? 23.856 -4.153 -21.193 1.00 88.69 334 GLY A CA 1
ATOM 2615 C C . GLY A 1 334 ? 23.903 -2.705 -20.685 1.00 88.69 334 GLY A C 1
ATOM 2616 O O . GLY A 1 334 ? 24.350 -1.825 -21.412 1.00 88.69 334 GLY A O 1
ATOM 2617 N N . GLY A 1 335 ? 23.403 -2.447 -19.472 1.00 89.94 335 GLY A N 1
ATOM 2618 C CA . GLY A 1 335 ? 23.297 -1.103 -18.887 1.00 89.94 335 GLY A CA 1
ATOM 2619 C C . GLY A 1 335 ? 21.984 -0.362 -19.178 1.00 89.94 335 GLY A C 1
ATOM 2620 O O . GLY A 1 335 ? 21.760 0.698 -18.610 1.00 89.94 335 GLY A O 1
ATOM 2621 N N . THR A 1 336 ? 21.084 -0.920 -19.999 1.00 95.44 336 THR A N 1
ATOM 2622 C CA . THR A 1 336 ? 19.737 -0.349 -20.238 1.00 95.44 336 THR A CA 1
ATOM 2623 C C . THR A 1 336 ? 18.677 -0.815 -19.233 1.00 95.44 336 THR A C 1
ATOM 2625 O O . THR A 1 336 ? 17.564 -0.292 -19.226 1.00 95.44 336 THR A O 1
ATOM 2628 N N . GLY A 1 337 ? 18.992 -1.803 -18.390 1.00 97.62 337 GLY A N 1
ATOM 2629 C CA . GLY A 1 337 ? 18.106 -2.290 -17.331 1.00 97.62 337 GLY A CA 1
ATOM 2630 C C . GLY A 1 337 ? 18.234 -1.468 -16.046 1.00 97.62 337 GLY A C 1
ATOM 2631 O O . GLY A 1 337 ? 19.351 -1.199 -15.615 1.00 97.62 337 GLY A O 1
ATOM 2632 N N . TYR A 1 338 ? 17.115 -1.128 -15.400 1.00 98.44 338 TYR A N 1
ATOM 2633 C CA . TYR A 1 338 ? 17.100 -0.422 -14.108 1.00 98.44 338 TYR A CA 1
ATOM 2634 C C . TYR A 1 338 ? 16.228 -1.151 -13.076 1.00 98.44 338 TYR A C 1
ATOM 2636 O O . TYR A 1 338 ? 15.076 -1.479 -13.364 1.00 98.44 338 TYR A O 1
ATOM 2644 N N . LEU A 1 339 ? 16.771 -1.401 -11.878 1.00 98.00 339 LEU A N 1
ATOM 2645 C CA . LEU A 1 339 ? 16.106 -2.147 -10.802 1.00 98.00 339 LEU A CA 1
ATOM 2646 C C . LEU A 1 339 ? 15.511 -1.188 -9.757 1.00 98.00 339 LEU A C 1
ATOM 2648 O O . LEU A 1 339 ? 16.256 -0.527 -9.031 1.00 98.00 339 LEU A O 1
ATOM 2652 N N . LEU A 1 340 ? 14.180 -1.140 -9.655 1.00 98.19 340 LEU A N 1
ATOM 2653 C CA . LEU A 1 340 ? 13.462 -0.124 -8.866 1.00 98.19 340 LEU A CA 1
ATOM 2654 C C . LEU A 1 340 ? 13.527 -0.336 -7.343 1.00 98.19 340 LEU A C 1
ATOM 2656 O O . LEU A 1 340 ? 13.556 0.645 -6.604 1.00 98.19 340 LEU A O 1
ATOM 2660 N N . GLN A 1 341 ? 13.594 -1.586 -6.874 1.00 96.94 341 GLN A N 1
ATOM 2661 C CA . GLN A 1 341 ? 13.916 -1.993 -5.496 1.00 96.94 341 GLN A CA 1
ATOM 2662 C C . GLN A 1 341 ? 12.978 -1.430 -4.411 1.00 96.94 341 GLN A C 1
ATOM 2664 O O . GLN A 1 341 ? 13.426 -0.809 -3.443 1.00 96.94 341 GLN A O 1
ATOM 2669 N N . GLN A 1 342 ? 11.671 -1.707 -4.494 1.00 97.06 342 GLN A N 1
ATOM 2670 C CA . GLN A 1 342 ? 10.649 -1.118 -3.604 1.00 97.06 342 GLN A CA 1
ATOM 2671 C C . GLN A 1 342 ? 10.902 -1.254 -2.083 1.00 97.06 342 GLN A C 1
ATOM 2673 O O . GLN A 1 342 ? 10.340 -0.492 -1.293 1.00 97.06 342 GLN A O 1
ATOM 2678 N N . PHE A 1 343 ? 11.708 -2.226 -1.646 1.00 95.88 343 PHE A N 1
ATOM 2679 C CA . PHE A 1 343 ? 12.027 -2.471 -0.233 1.00 95.88 343 PHE A CA 1
ATOM 2680 C C . PHE A 1 343 ? 13.155 -1.588 0.320 1.00 95.88 343 PHE A C 1
ATOM 2682 O O . PHE A 1 343 ? 13.226 -1.432 1.538 1.00 95.88 343 PHE A O 1
ATOM 2689 N N . ASN A 1 344 ? 13.993 -1.009 -0.548 1.00 97.31 344 ASN A N 1
ATOM 2690 C CA . ASN A 1 344 ? 15.195 -0.245 -0.178 1.00 97.31 344 ASN A CA 1
ATOM 2691 C C . ASN A 1 344 ? 15.272 1.146 -0.839 1.00 97.31 344 ASN A C 1
ATOM 2693 O O . ASN A 1 344 ? 16.075 1.972 -0.420 1.00 97.31 344 ASN A O 1
ATOM 2697 N N . ASN A 1 345 ? 14.478 1.405 -1.883 1.00 98.56 345 ASN A N 1
ATOM 2698 C CA . ASN A 1 345 ? 14.481 2.676 -2.601 1.00 98.56 345 ASN A CA 1
ATOM 2699 C C . ASN A 1 345 ? 13.818 3.794 -1.760 1.00 98.56 345 ASN A C 1
ATOM 2701 O O . ASN A 1 345 ? 12.618 3.678 -1.478 1.00 98.56 345 ASN A O 1
ATOM 2705 N N . PRO A 1 346 ? 14.538 4.878 -1.401 1.00 98.50 346 PRO A N 1
ATOM 2706 C CA . PRO A 1 346 ? 14.032 5.940 -0.527 1.00 98.50 346 PRO A CA 1
ATOM 2707 C C . PRO A 1 346 ? 12.884 6.760 -1.139 1.00 98.50 346 PRO A C 1
ATOM 2709 O O . PRO A 1 346 ? 12.158 7.429 -0.402 1.00 98.50 346 PRO A O 1
ATOM 2712 N N . ASP A 1 347 ? 12.657 6.674 -2.452 1.00 98.75 347 ASP A N 1
ATOM 2713 C CA . ASP A 1 347 ? 11.551 7.351 -3.135 1.00 98.75 347 ASP A CA 1
ATOM 2714 C C . ASP A 1 347 ? 10.173 6.791 -2.690 1.00 98.75 347 ASP A C 1
ATOM 2716 O O . ASP A 1 347 ? 9.155 7.480 -2.751 1.00 98.75 347 ASP A O 1
ATOM 2720 N N . ASN A 1 348 ? 10.133 5.562 -2.152 1.00 98.81 348 ASN A N 1
ATOM 2721 C CA . ASN A 1 348 ? 8.936 4.946 -1.562 1.00 98.81 348 ASN A CA 1
ATOM 2722 C C . ASN A 1 348 ? 8.489 5.648 -0.248 1.00 98.81 348 ASN A C 1
ATOM 2724 O O . ASN A 1 348 ? 7.369 6.164 -0.213 1.00 98.81 348 ASN A O 1
ATOM 2728 N N . PRO A 1 349 ? 9.305 5.749 0.827 1.00 98.81 349 PRO A N 1
ATOM 2729 C CA . PRO A 1 349 ? 8.944 6.577 1.982 1.00 98.81 349 PRO A CA 1
ATOM 2730 C C . PRO A 1 349 ? 8.818 8.071 1.642 1.00 98.81 349 PRO A C 1
ATOM 2732 O O . PRO A 1 349 ? 7.981 8.749 2.242 1.00 98.81 349 PRO A O 1
ATOM 2735 N N . LYS A 1 350 ? 9.582 8.585 0.664 1.00 98.69 350 LYS A N 1
ATOM 2736 C CA . LYS A 1 350 ? 9.510 9.985 0.205 1.00 98.69 350 LYS A CA 1
ATOM 2737 C C . LYS A 1 350 ? 8.091 10.395 -0.197 1.00 98.69 350 LYS A C 1
ATOM 2739 O O . LYS A 1 350 ? 7.559 11.331 0.395 1.00 98.69 350 LYS A O 1
ATOM 2744 N N . VAL A 1 351 ? 7.435 9.675 -1.114 1.00 98.75 351 VAL A N 1
ATOM 2745 C CA . VAL A 1 351 ? 6.070 10.040 -1.551 1.00 98.75 351 VAL A CA 1
ATOM 2746 C C . VAL A 1 351 ? 5.045 9.956 -0.420 1.00 98.75 351 VAL A C 1
ATOM 2748 O O . VAL A 1 351 ? 4.150 10.789 -0.327 1.00 98.75 351 VAL A O 1
ATOM 2751 N N . HIS A 1 352 ? 5.196 9.018 0.515 1.00 98.88 352 HIS A N 1
ATOM 2752 C CA . HIS A 1 352 ? 4.302 8.946 1.671 1.00 98.88 352 HIS A CA 1
ATOM 2753 C C . HIS A 1 352 ? 4.496 10.114 2.653 1.00 98.88 352 HIS A C 1
ATOM 2755 O O . HIS A 1 352 ? 3.517 10.568 3.244 1.00 98.88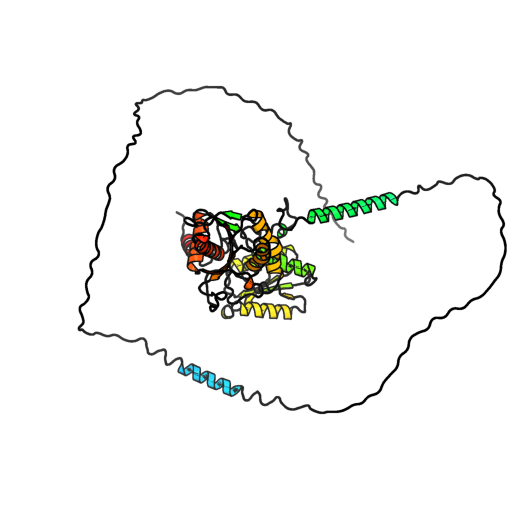 352 HIS A O 1
ATOM 2761 N N . ARG A 1 353 ? 5.715 10.656 2.763 1.00 98.75 353 ARG A N 1
ATOM 2762 C CA . ARG A 1 353 ? 6.029 11.886 3.512 1.00 98.75 353 ARG A CA 1
ATOM 2763 C C . ARG A 1 353 ? 5.566 13.162 2.798 1.00 98.75 353 ARG A C 1
ATOM 2765 O O . ARG A 1 353 ? 5.240 14.141 3.459 1.00 98.75 353 ARG A O 1
ATOM 2772 N N . GLU A 1 354 ? 5.530 13.154 1.466 1.00 98.38 354 GLU A N 1
ATOM 2773 C CA . GLU A 1 354 ? 5.203 14.318 0.625 1.00 98.38 354 GLU A CA 1
ATOM 2774 C C . GLU A 1 354 ? 3.725 14.397 0.205 1.00 98.38 354 GLU A C 1
ATOM 2776 O O . GLU A 1 354 ? 3.253 15.477 -0.150 1.00 98.38 354 GLU A O 1
ATOM 2781 N N . THR A 1 355 ? 2.971 13.292 0.287 1.00 98.56 355 THR A N 1
ATOM 2782 C CA . THR A 1 355 ? 1.529 13.266 -0.019 1.00 98.56 355 THR A CA 1
ATOM 2783 C C . THR A 1 355 ? 0.688 12.603 1.074 1.00 98.56 355 THR A C 1
ATOM 2785 O O . THR A 1 355 ? -0.212 13.233 1.609 1.00 98.56 355 THR A O 1
ATOM 2788 N N . THR A 1 356 ? 0.963 11.352 1.465 1.00 98.81 356 THR A N 1
ATOM 2789 C CA . THR A 1 356 ? 0.022 10.572 2.305 1.00 98.81 356 THR A CA 1
ATOM 2790 C C . THR A 1 356 ? -0.082 11.097 3.741 1.00 98.81 356 THR A C 1
ATOM 2792 O O . THR A 1 356 ? -1.187 11.205 4.267 1.00 98.81 356 THR A O 1
ATOM 2795 N N . GLY A 1 357 ? 1.043 11.464 4.362 1.00 98.62 357 GLY A N 1
ATOM 2796 C CA . GLY A 1 357 ? 1.080 12.148 5.658 1.00 98.62 357 GLY A CA 1
ATOM 2797 C C . GLY A 1 357 ? 0.399 13.525 5.625 1.00 98.62 357 GLY A C 1
ATOM 2798 O O . GLY A 1 357 ? -0.500 13.748 6.435 1.00 98.62 357 GLY A O 1
ATOM 2799 N N . PRO A 1 358 ? 0.761 14.420 4.681 1.00 98.56 358 PRO A N 1
ATOM 2800 C CA . PRO A 1 358 ? 0.090 15.706 4.479 1.00 98.56 358 PRO A CA 1
ATOM 2801 C C . PRO A 1 358 ? -1.422 15.609 4.272 1.00 98.56 358 PRO A C 1
ATOM 2803 O O . PRO A 1 358 ? -2.165 16.340 4.921 1.00 98.56 358 PRO A O 1
ATOM 2806 N N . GLU A 1 359 ? -1.884 14.677 3.432 1.00 98.50 359 GLU A N 1
ATOM 2807 C CA . GLU A 1 359 ? -3.311 14.417 3.237 1.00 98.50 359 GLU A CA 1
ATOM 2808 C C . GLU A 1 359 ? -3.982 14.016 4.560 1.00 98.50 359 GLU A C 1
ATOM 2810 O O . GLU A 1 359 ? -4.963 14.633 4.948 1.00 98.50 359 GLU A O 1
ATOM 2815 N N . ILE A 1 360 ? -3.432 13.041 5.299 1.00 98.75 360 ILE A N 1
ATOM 2816 C CA . ILE A 1 360 ? -3.992 12.599 6.592 1.00 98.75 360 ILE A CA 1
ATOM 2817 C C . ILE A 1 360 ? -4.030 13.743 7.617 1.00 98.75 360 ILE A C 1
ATOM 2819 O O . ILE A 1 360 ? -4.981 13.841 8.394 1.00 98.75 360 ILE A O 1
ATOM 2823 N N . TRP A 1 361 ? -3.022 14.615 7.631 1.00 98.56 361 TRP A N 1
ATOM 2824 C CA . TRP A 1 361 ? -2.997 15.785 8.509 1.00 98.56 361 TRP A CA 1
ATOM 2825 C C . TRP A 1 361 ? -4.089 16.798 8.140 1.00 98.56 361 TRP A C 1
ATOM 2827 O O . TRP A 1 361 ? -4.826 17.248 9.017 1.00 98.56 361 TRP A O 1
ATOM 2837 N N . ALA A 1 362 ? -4.242 17.114 6.852 1.00 97.75 362 ALA A N 1
ATOM 2838 C CA . ALA A 1 362 ? -5.262 18.039 6.362 1.00 97.75 362 ALA A CA 1
ATOM 2839 C C . ALA A 1 362 ? -6.689 17.489 6.541 1.00 97.75 362 ALA A C 1
ATOM 2841 O O . ALA A 1 362 ? -7.530 18.157 7.140 1.00 97.75 362 ALA A O 1
ATOM 2842 N N . ASP A 1 363 ? -6.936 16.246 6.114 1.00 97.88 363 ASP A N 1
ATOM 2843 C CA . ASP A 1 363 ? -8.230 15.547 6.182 1.00 97.88 363 ASP A CA 1
ATOM 2844 C C . ASP A 1 363 ? -8.746 15.353 7.627 1.00 97.88 363 ASP A C 1
ATOM 2846 O O . ASP A 1 363 ? -9.909 15.000 7.834 1.00 97.88 363 ASP A O 1
ATOM 2850 N N . THR A 1 364 ? -7.896 15.559 8.642 1.00 98.31 364 THR A N 1
ATOM 2851 C CA . THR A 1 364 ? -8.245 15.414 10.066 1.00 98.31 364 THR A CA 1
ATOM 2852 C C . THR A 1 364 ? -8.203 16.719 10.870 1.00 98.31 364 THR A C 1
ATOM 2854 O O . THR A 1 364 ? -8.382 16.667 12.088 1.00 98.31 364 THR A O 1
ATOM 2857 N N . ASP A 1 365 ? -7.994 17.880 10.239 1.00 97.44 365 ASP A N 1
ATOM 2858 C CA . ASP A 1 365 ? -7.694 19.168 10.899 1.00 97.44 365 ASP A CA 1
ATOM 2859 C C . ASP A 1 365 ? -6.482 19.104 11.864 1.00 97.44 365 ASP A C 1
ATOM 2861 O O . ASP A 1 365 ? -6.458 19.782 12.894 1.00 97.44 365 ASP A O 1
ATOM 2865 N N . GLY A 1 366 ? -5.512 18.221 11.607 1.00 97.62 366 GLY A N 1
ATOM 2866 C CA . GLY A 1 366 ? -4.404 17.912 12.521 1.00 97.62 366 GLY A CA 1
ATOM 2867 C C . GLY A 1 366 ? -4.793 17.113 13.775 1.00 97.62 366 GLY A C 1
ATOM 2868 O O . GLY A 1 366 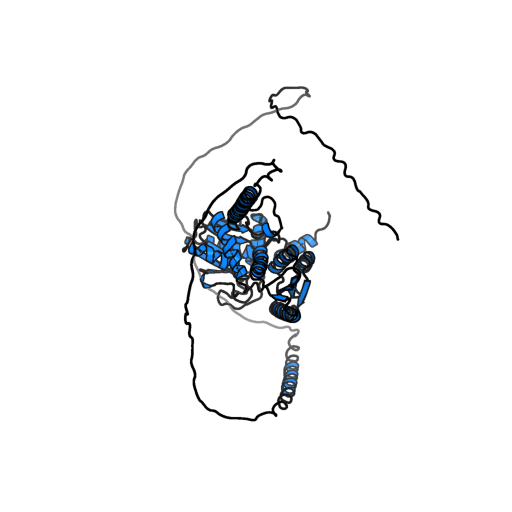? -3.944 16.833 14.617 1.00 97.62 366 GLY A O 1
ATOM 2869 N N . LYS A 1 367 ? -6.061 16.704 13.911 1.00 98.25 367 LYS A N 1
ATOM 2870 C CA . LYS A 1 367 ? -6.600 15.955 15.062 1.00 98.25 367 LYS A CA 1
ATOM 2871 C C . LYS A 1 367 ? -6.441 14.442 14.873 1.00 98.25 367 LYS A C 1
ATOM 2873 O O . LYS A 1 367 ? -7.398 13.701 15.073 1.00 98.25 367 LYS A O 1
ATOM 2878 N N . VAL A 1 368 ? -5.287 13.986 14.394 1.00 98.75 368 VAL A N 1
ATOM 2879 C CA . VAL A 1 368 ? -4.923 12.561 14.373 1.00 98.75 368 VAL A CA 1
ATOM 2880 C C . VAL A 1 368 ? -4.051 12.267 15.594 1.00 98.75 368 VAL A C 1
ATOM 2882 O O . VAL A 1 368 ? -3.049 12.943 15.821 1.00 98.75 368 VAL A O 1
ATOM 2885 N N . ASP A 1 369 ? -4.441 11.264 16.380 1.00 98.81 369 ASP A N 1
ATOM 2886 C CA . ASP A 1 369 ? -3.713 10.847 17.585 1.00 98.81 369 ASP A CA 1
ATOM 2887 C C . ASP A 1 369 ? -2.902 9.567 17.355 1.00 98.81 369 ASP A C 1
ATOM 2889 O O . ASP A 1 369 ? -1.857 9.366 17.972 1.00 98.81 369 ASP A O 1
ATOM 2893 N N . ILE A 1 370 ? -3.394 8.678 16.485 1.00 98.94 370 ILE A N 1
ATOM 2894 C CA . ILE A 1 370 ? -2.788 7.371 16.211 1.00 98.94 370 ILE A CA 1
ATOM 2895 C C . ILE A 1 370 ? -2.854 7.086 14.707 1.00 98.94 370 ILE A C 1
ATOM 2897 O O . ILE A 1 370 ? -3.926 7.175 14.107 1.00 98.94 370 ILE A O 1
ATOM 2901 N N . LEU A 1 371 ? -1.732 6.687 14.106 1.00 98.94 371 LEU A N 1
ATOM 2902 C CA . LEU A 1 371 ? -1.670 6.117 12.759 1.00 98.94 371 LEU A CA 1
ATOM 2903 C C . LEU A 1 371 ? -1.402 4.610 12.840 1.00 98.94 371 LEU A C 1
ATOM 2905 O O . LEU A 1 371 ? -0.436 4.184 13.470 1.00 98.94 371 LEU A O 1
ATOM 2909 N N . ILE A 1 372 ? -2.206 3.813 12.136 1.00 98.88 372 ILE A N 1
ATOM 2910 C CA . ILE A 1 372 ? -2.064 2.354 12.061 1.00 98.88 372 ILE A CA 1
ATOM 2911 C C . ILE A 1 372 ? -1.837 1.922 10.611 1.00 98.88 372 ILE A C 1
ATOM 2913 O O . ILE A 1 372 ? -2.668 2.163 9.731 1.00 98.88 372 ILE A O 1
ATOM 2917 N N . ALA A 1 373 ? -0.715 1.252 10.343 1.00 98.62 373 ALA A N 1
ATOM 2918 C CA . ALA A 1 373 ? -0.379 0.800 8.995 1.00 98.62 373 ALA A CA 1
ATOM 2919 C C . ALA A 1 373 ? 0.288 -0.582 8.977 1.00 98.62 373 ALA A C 1
ATOM 2921 O O . ALA A 1 373 ? 1.238 -0.867 9.705 1.00 98.62 373 ALA A O 1
ATOM 2922 N N . GLY A 1 374 ? -0.200 -1.445 8.084 1.00 98.31 374 GLY A N 1
ATOM 2923 C CA . GLY A 1 374 ? 0.370 -2.769 7.861 1.00 98.31 374 GLY A CA 1
ATOM 2924 C C . GLY A 1 374 ? 1.699 -2.715 7.104 1.00 98.31 374 GLY A C 1
ATOM 2925 O O . GLY A 1 374 ? 1.792 -2.109 6.033 1.00 98.31 374 GLY A O 1
ATOM 2926 N N . VAL A 1 375 ? 2.736 -3.363 7.638 1.00 98.06 375 VAL A N 1
ATOM 2927 C CA . VAL A 1 375 ? 4.107 -3.217 7.129 1.00 98.06 375 VAL A CA 1
ATOM 2928 C C . VAL A 1 375 ? 4.411 -4.242 6.039 1.00 98.06 375 VAL A C 1
ATOM 2930 O O . VAL A 1 375 ? 4.690 -5.408 6.305 1.00 98.06 375 VAL A O 1
ATOM 2933 N N . GLY A 1 376 ? 4.367 -3.789 4.784 1.00 95.62 376 GLY A N 1
ATOM 2934 C CA . GLY A 1 376 ? 4.890 -4.522 3.623 1.00 95.62 376 GLY A CA 1
ATOM 2935 C C . GLY A 1 376 ? 6.294 -4.066 3.236 1.00 95.62 376 GLY A C 1
ATOM 2936 O O . GLY A 1 376 ? 7.260 -4.792 3.431 1.00 95.62 376 GLY A O 1
ATOM 2937 N N . THR A 1 377 ? 6.411 -2.847 2.706 1.00 97.31 377 THR A N 1
ATOM 2938 C CA . THR A 1 377 ? 7.689 -2.246 2.280 1.00 97.31 377 THR A CA 1
ATOM 2939 C C . THR A 1 377 ? 8.212 -1.177 3.242 1.00 97.31 377 THR A C 1
ATOM 2941 O O . THR A 1 377 ? 9.149 -0.474 2.892 1.00 97.31 377 THR A O 1
ATOM 2944 N N . GLY A 1 378 ? 7.595 -0.989 4.414 1.00 98.00 378 GLY A N 1
ATOM 2945 C CA . GLY A 1 378 ? 7.949 0.068 5.378 1.00 98.00 378 GLY A CA 1
ATOM 2946 C C . GLY A 1 378 ? 7.513 1.485 4.980 1.00 98.00 378 GLY A C 1
ATOM 2947 O O . GLY A 1 378 ? 6.916 2.192 5.786 1.00 98.00 378 GLY A O 1
ATOM 2948 N N . GLY A 1 379 ? 7.706 1.869 3.716 1.00 98.75 379 GLY A N 1
ATOM 2949 C CA . GLY A 1 379 ? 7.615 3.264 3.278 1.00 98.75 379 GLY A CA 1
ATOM 2950 C C . GLY A 1 379 ? 6.324 4.013 3.630 1.00 98.75 379 GLY A C 1
ATOM 2951 O O . GLY A 1 379 ? 6.393 5.196 3.944 1.00 98.75 379 GLY A O 1
ATOM 2952 N N . THR A 1 380 ? 5.157 3.357 3.670 1.00 98.88 380 THR A N 1
ATOM 2953 C CA . THR A 1 380 ? 3.902 4.017 4.084 1.00 98.88 380 THR A CA 1
ATOM 2954 C C . THR A 1 380 ? 3.899 4.416 5.561 1.00 98.88 380 THR A C 1
ATOM 2956 O O . THR A 1 380 ? 3.514 5.538 5.873 1.00 98.88 380 THR A O 1
ATOM 2959 N N . ILE A 1 381 ? 4.352 3.545 6.472 1.00 98.62 381 ILE A N 1
ATOM 2960 C CA . ILE A 1 381 ? 4.384 3.875 7.905 1.00 98.62 381 ILE A CA 1
ATOM 2961 C C . ILE A 1 381 ? 5.527 4.848 8.219 1.00 98.62 381 ILE A C 1
ATOM 2963 O O . ILE A 1 381 ? 5.329 5.818 8.946 1.00 98.62 381 ILE A O 1
ATOM 2967 N N . THR A 1 382 ? 6.687 4.657 7.585 1.00 98.88 382 THR A N 1
ATOM 2968 C CA . THR A 1 382 ? 7.861 5.522 7.748 1.00 98.88 382 THR A CA 1
ATOM 2969 C C . THR A 1 382 ? 7.637 6.919 7.172 1.00 98.88 382 THR A C 1
ATOM 2971 O O . THR A 1 382 ? 7.861 7.898 7.874 1.00 98.88 382 THR A O 1
ATOM 2974 N N . GLY A 1 383 ? 7.148 7.044 5.936 1.00 98.81 383 GLY A N 1
ATOM 2975 C CA . GLY A 1 383 ? 6.919 8.345 5.304 1.00 98.81 383 GLY A CA 1
ATOM 2976 C C . GLY A 1 383 ? 5.867 9.178 6.037 1.00 98.81 383 GLY A C 1
ATOM 2977 O O . GLY A 1 383 ? 6.115 10.338 6.364 1.00 98.81 383 GLY A O 1
ATOM 2978 N N . CYS A 1 384 ? 4.727 8.570 6.383 1.00 98.81 384 CYS A N 1
ATOM 2979 C CA . CYS A 1 384 ? 3.709 9.242 7.187 1.00 98.81 384 CYS A CA 1
ATOM 2980 C C . CYS A 1 384 ? 4.232 9.590 8.591 1.00 98.81 384 CYS A C 1
ATOM 2982 O O . CYS A 1 384 ? 4.017 10.708 9.044 1.00 98.81 384 CYS A O 1
ATOM 2984 N N . GLY A 1 385 ? 4.965 8.691 9.260 1.00 98.69 385 GLY A N 1
ATOM 2985 C CA . GLY A 1 385 ? 5.552 8.953 10.580 1.00 98.69 385 GLY A CA 1
ATOM 2986 C C . GLY A 1 385 ? 6.562 10.104 10.585 1.00 98.69 385 GLY A C 1
ATOM 2987 O O . GLY A 1 385 ? 6.492 10.969 11.456 1.00 98.69 385 GLY A O 1
ATOM 2988 N N . GLN A 1 386 ? 7.433 10.174 9.572 1.00 98.69 386 GLN A N 1
ATOM 2989 C CA . GLN A 1 386 ? 8.397 11.269 9.386 1.00 98.69 386 GLN A CA 1
ATOM 2990 C C . GLN A 1 386 ? 7.731 12.626 9.123 1.00 98.69 386 GLN A C 1
ATOM 2992 O O . GLN A 1 386 ? 8.327 13.653 9.435 1.00 98.69 386 GLN A O 1
ATOM 2997 N N . TYR A 1 387 ? 6.519 12.651 8.560 1.00 98.81 387 TYR A N 1
ATOM 2998 C CA . TYR A 1 387 ? 5.743 13.884 8.404 1.00 98.81 387 TYR A CA 1
ATOM 2999 C C . TYR A 1 387 ? 4.951 14.246 9.671 1.00 98.81 387 TYR A C 1
ATOM 3001 O O . TYR A 1 387 ? 4.924 15.403 10.081 1.00 98.81 387 TYR A O 1
ATOM 3009 N N . LEU A 1 388 ? 4.309 13.257 10.298 1.00 98.69 388 LEU A N 1
ATOM 3010 C CA . LEU A 1 388 ? 3.317 13.472 11.351 1.00 98.69 388 LEU A CA 1
ATOM 3011 C C . LEU A 1 388 ? 3.926 13.666 12.749 1.00 98.69 388 LEU A C 1
ATOM 3013 O O . LEU A 1 388 ? 3.472 14.554 13.468 1.00 98.69 388 LEU A O 1
ATOM 3017 N N . LYS A 1 389 ? 4.963 12.908 13.147 1.00 97.81 389 LYS A N 1
ATOM 3018 C CA . LYS A 1 389 ? 5.568 13.058 14.491 1.00 97.81 389 LYS A CA 1
ATOM 3019 C C . LYS A 1 389 ? 6.180 14.450 14.753 1.00 97.81 389 LYS A C 1
ATOM 3021 O O . LYS A 1 389 ? 6.043 14.929 15.875 1.00 97.81 389 LYS A O 1
ATOM 3026 N N . PRO A 1 390 ? 6.790 15.154 13.777 1.00 98.06 390 PRO A N 1
ATOM 3027 C CA . PRO A 1 390 ? 7.214 16.546 13.973 1.00 98.06 390 PRO A CA 1
ATOM 3028 C C . PRO A 1 390 ? 6.066 17.547 14.190 1.00 98.06 390 PRO A C 1
ATOM 3030 O O . PRO A 1 390 ? 6.292 18.595 14.789 1.00 98.06 390 PRO A O 1
ATOM 3033 N N . LEU A 1 391 ? 4.853 17.245 13.708 1.00 98.12 391 LEU A N 1
ATOM 3034 C CA . LEU A 1 391 ? 3.666 18.102 13.850 1.00 98.12 391 LEU A CA 1
ATOM 3035 C C . LEU A 1 391 ? 2.879 17.797 15.132 1.00 98.12 391 LEU A C 1
ATOM 3037 O O . LEU A 1 391 ? 2.378 18.712 15.782 1.00 98.12 391 LEU A O 1
ATOM 3041 N N . ASN A 1 392 ? 2.810 16.522 15.520 1.00 97.69 392 ASN A N 1
ATOM 3042 C CA . ASN A 1 392 ? 2.276 16.067 16.799 1.00 97.69 392 ASN A CA 1
ATOM 3043 C C . ASN A 1 392 ? 3.248 15.053 17.443 1.00 97.69 392 ASN A C 1
ATOM 3045 O O . ASN A 1 392 ? 3.156 13.857 17.162 1.00 97.69 392 ASN A O 1
ATOM 3049 N N . PRO A 1 393 ? 4.156 15.490 18.338 1.00 97.12 393 PRO A N 1
ATOM 3050 C CA . PRO A 1 393 ? 5.103 14.596 19.014 1.00 97.12 393 PRO A CA 1
ATOM 3051 C C . PRO A 1 393 ? 4.471 13.558 19.955 1.00 97.12 393 PRO A C 1
ATOM 3053 O O . PRO A 1 393 ? 5.170 12.652 20.400 1.00 97.12 393 PRO A O 1
ATOM 3056 N N . ALA A 1 394 ? 3.176 13.678 20.269 1.00 97.69 394 ALA A N 1
ATOM 3057 C CA . ALA A 1 394 ? 2.419 12.695 21.047 1.00 97.69 394 ALA A CA 1
ATOM 3058 C C . ALA A 1 394 ? 1.670 11.668 20.169 1.00 97.69 394 ALA A C 1
ATOM 3060 O O . ALA A 1 394 ? 1.017 10.771 20.705 1.00 97.69 394 ALA A O 1
ATOM 3061 N N . LEU A 1 395 ? 1.751 11.792 18.838 1.00 98.56 395 LEU A N 1
ATOM 3062 C CA . LEU A 1 395 ? 1.094 10.896 17.889 1.00 98.56 395 LEU A CA 1
ATOM 3063 C C . LEU A 1 395 ? 1.748 9.514 17.892 1.00 98.56 395 LEU A C 1
ATOM 3065 O O . LEU A 1 395 ? 2.954 9.389 17.675 1.00 98.56 395 LEU A O 1
ATOM 3069 N N . GLN A 1 396 ? 0.935 8.475 18.074 1.00 98.88 396 GLN A N 1
ATOM 3070 C CA . GLN A 1 396 ? 1.399 7.089 18.079 1.00 98.88 396 GLN A CA 1
ATOM 3071 C C . GLN A 1 396 ? 1.429 6.507 16.660 1.00 98.88 396 GLN A C 1
ATOM 3073 O O . GLN A 1 396 ? 0.459 6.602 15.909 1.00 98.88 396 GLN A O 1
ATOM 3078 N N . ILE A 1 397 ? 2.538 5.871 16.297 1.00 98.81 397 ILE A N 1
ATOM 3079 C CA . ILE A 1 397 ? 2.739 5.147 15.043 1.00 98.81 397 ILE A CA 1
ATOM 3080 C C . ILE A 1 397 ? 2.753 3.651 15.365 1.00 98.81 397 ILE A C 1
ATOM 3082 O O . ILE A 1 397 ? 3.686 3.150 15.995 1.00 98.81 397 ILE A O 1
ATOM 3086 N N . ILE A 1 398 ? 1.721 2.934 14.921 1.00 98.88 398 ILE A N 1
ATOM 3087 C CA . ILE A 1 398 ? 1.525 1.514 15.227 1.00 98.88 398 ILE A CA 1
ATOM 3088 C C . ILE A 1 398 ? 1.638 0.684 13.946 1.00 98.88 398 ILE A C 1
ATOM 3090 O O . ILE A 1 398 ? 0.870 0.845 12.990 1.00 98.88 398 ILE A O 1
ATOM 3094 N N . ALA A 1 399 ? 2.608 -0.226 13.930 1.00 98.75 399 ALA A N 1
ATOM 3095 C CA . ALA A 1 399 ? 2.777 -1.193 12.854 1.00 98.75 399 ALA A CA 1
ATOM 3096 C C . ALA A 1 399 ? 1.787 -2.355 12.996 1.00 98.75 399 ALA A C 1
ATOM 3098 O O . ALA A 1 399 ? 1.456 -2.764 14.107 1.00 98.75 399 ALA A O 1
ATOM 3099 N N . VAL A 1 400 ? 1.367 -2.938 11.869 1.00 98.88 400 VAL A N 1
ATOM 3100 C CA . VAL A 1 400 ? 0.625 -4.211 11.854 1.00 98.88 400 VAL A CA 1
ATOM 3101 C C . VAL A 1 400 ? 1.389 -5.261 11.054 1.00 98.88 400 VAL A C 1
ATOM 3103 O O . VAL A 1 400 ? 1.793 -5.006 9.914 1.00 98.88 400 VAL A O 1
ATOM 3106 N N . GLU A 1 401 ? 1.562 -6.449 11.630 1.00 98.50 401 GLU A N 1
ATOM 3107 C CA . GLU A 1 401 ? 2.203 -7.597 10.979 1.00 98.50 401 GLU A CA 1
ATOM 3108 C C . GLU A 1 401 ? 1.438 -8.917 11.218 1.00 98.50 401 GLU A C 1
ATOM 3110 O O . GLU A 1 401 ? 0.603 -8.991 12.125 1.00 98.50 401 GLU A O 1
ATOM 3115 N N . PRO A 1 402 ? 1.668 -9.970 10.407 1.00 98.44 402 PRO A N 1
ATOM 3116 C CA . PRO A 1 402 ? 1.040 -11.270 10.620 1.00 98.44 402 PRO A CA 1
ATOM 3117 C C . PRO A 1 402 ? 1.625 -11.969 11.850 1.00 98.44 402 PRO A C 1
ATOM 3119 O O . PRO A 1 402 ? 2.845 -12.105 11.948 1.00 98.44 402 PRO A O 1
ATOM 3122 N N . THR A 1 403 ? 0.778 -12.502 12.734 1.00 98.25 403 THR A N 1
ATOM 3123 C CA . THR A 1 403 ? 1.211 -13.347 13.866 1.00 98.25 403 THR A CA 1
ATOM 3124 C C . THR A 1 403 ? 2.064 -14.533 13.397 1.00 98.25 403 THR A C 1
ATOM 3126 O O . THR A 1 403 ? 3.009 -14.939 14.069 1.00 98.25 403 THR A O 1
ATOM 3129 N N . GLU A 1 404 ? 1.775 -15.075 12.211 1.00 97.25 404 GLU A N 1
ATOM 3130 C CA . GLU A 1 404 ? 2.482 -16.220 11.629 1.00 97.25 404 GLU A CA 1
ATOM 3131 C C . GLU A 1 404 ? 3.858 -15.857 11.026 1.00 97.25 404 GLU A C 1
ATOM 3133 O O . GLU A 1 404 ? 4.579 -16.747 10.573 1.00 97.25 404 GLU A O 1
ATOM 3138 N N . SER A 1 405 ? 4.230 -14.569 10.992 1.00 95.25 405 SER A N 1
ATOM 3139 C CA . SER A 1 405 ? 5.501 -14.075 10.440 1.00 95.25 405 SER A CA 1
ATOM 3140 C C . SER A 1 405 ? 5.967 -12.771 11.113 1.00 95.25 405 SER A C 1
ATOM 3142 O O . SER A 1 405 ? 6.401 -11.835 10.432 1.00 95.25 405 SER A O 1
ATOM 3144 N N . ALA A 1 406 ? 5.854 -12.707 12.442 1.00 96.75 406 ALA A N 1
ATOM 3145 C CA . ALA A 1 406 ? 6.022 -11.499 13.251 1.00 96.75 406 ALA A CA 1
ATOM 3146 C C . ALA A 1 406 ? 7.493 -11.046 13.429 1.00 96.75 406 ALA A C 1
ATOM 3148 O O . ALA A 1 406 ? 8.059 -11.115 14.521 1.00 96.75 406 ALA A O 1
ATOM 3149 N N . VAL A 1 407 ? 8.147 -10.645 12.336 1.00 96.44 407 VAL A N 1
ATOM 3150 C CA . VAL A 1 407 ? 9.581 -10.303 12.288 1.00 96.44 407 VAL A CA 1
ATOM 3151 C C . VAL A 1 407 ? 9.926 -8.944 12.905 1.00 96.44 407 VAL A C 1
ATOM 3153 O O . VAL A 1 407 ? 11.037 -8.794 13.410 1.00 96.44 407 VAL A O 1
ATOM 3156 N N . LEU A 1 408 ? 9.007 -7.972 12.922 1.00 96.44 408 LEU A N 1
ATOM 3157 C CA . LEU A 1 408 ? 9.208 -6.700 13.633 1.00 96.44 408 LEU A CA 1
ATOM 3158 C C . LEU A 1 408 ? 9.183 -6.920 15.152 1.00 96.44 408 LEU A C 1
ATOM 3160 O O . LEU A 1 408 ? 9.960 -6.309 15.879 1.00 96.44 408 LEU A O 1
ATOM 3164 N N . SER A 1 409 ? 8.365 -7.866 15.618 1.00 97.50 409 SER A N 1
ATOM 3165 C CA . SER A 1 409 ? 8.320 -8.336 17.009 1.00 97.50 409 SER A CA 1
ATOM 3166 C C . SER A 1 409 ? 9.494 -9.256 17.403 1.00 97.50 409 SER A C 1
ATOM 3168 O O . SER A 1 409 ? 9.445 -9.898 18.453 1.00 97.50 409 SER A O 1
ATOM 3170 N N . GLY A 1 410 ? 10.531 -9.395 16.565 1.00 96.50 410 GLY A N 1
ATOM 3171 C CA . GLY A 1 410 ? 11.668 -10.298 16.808 1.00 96.50 410 GLY A CA 1
ATOM 3172 C C . GLY A 1 410 ? 11.363 -11.792 16.614 1.00 96.50 410 GLY A C 1
ATOM 3173 O O . GLY A 1 410 ? 12.176 -12.646 16.974 1.00 96.50 410 GLY A O 1
ATOM 3174 N N . GLY A 1 411 ? 10.199 -12.125 16.054 1.00 96.31 411 GLY A N 1
ATOM 3175 C CA . GLY A 1 411 ? 9.819 -13.480 15.670 1.00 96.31 411 GLY A CA 1
ATOM 3176 C C . GLY A 1 411 ? 10.536 -13.976 14.410 1.00 96.31 411 GLY A C 1
ATOM 3177 O O . GLY A 1 411 ? 11.350 -13.290 13.792 1.00 96.31 411 GLY A O 1
ATOM 3178 N N . LYS A 1 412 ? 10.228 -15.214 14.015 1.00 93.75 412 LYS A N 1
ATOM 3179 C CA . LYS A 1 412 ? 10.755 -15.823 12.784 1.00 93.75 412 LYS A CA 1
ATOM 3180 C C . LYS A 1 412 ? 9.807 -15.573 11.605 1.00 93.75 412 LYS A C 1
ATOM 3182 O O . LYS A 1 412 ? 8.596 -15.525 11.819 1.00 93.75 412 LYS A O 1
ATOM 3187 N N . PRO A 1 413 ? 10.323 -15.481 10.366 1.00 93.62 413 PRO A N 1
ATOM 3188 C CA . PRO A 1 413 ? 9.477 -15.454 9.181 1.00 93.62 413 PRO A CA 1
ATOM 3189 C C . PRO A 1 413 ? 8.723 -16.776 9.001 1.00 93.62 413 PRO A C 1
ATOM 3191 O O . PRO A 1 413 ? 9.261 -17.850 9.286 1.00 93.62 413 PRO A O 1
ATOM 3194 N N . GLY A 1 414 ? 7.500 -16.701 8.477 1.00 91.19 414 GLY A N 1
ATOM 3195 C CA . GLY A 1 414 ? 6.646 -17.866 8.251 1.00 91.19 414 GLY A CA 1
ATOM 3196 C C . GLY A 1 414 ? 5.571 -17.636 7.181 1.00 91.19 414 GLY A C 1
ATOM 3197 O O . GLY A 1 414 ? 5.365 -16.510 6.729 1.00 91.19 414 GLY A O 1
ATOM 3198 N N . PRO A 1 415 ? 4.900 -18.700 6.708 1.00 91.19 415 PRO A N 1
ATOM 3199 C CA . PRO A 1 415 ? 3.828 -18.581 5.725 1.00 91.19 415 PRO A CA 1
ATOM 3200 C C . PRO A 1 415 ? 2.546 -18.037 6.374 1.00 91.19 415 PRO A C 1
ATOM 3202 O O . PRO A 1 415 ? 2.010 -18.639 7.301 1.00 91.19 415 PRO A O 1
ATOM 3205 N N . HIS A 1 416 ? 2.019 -16.931 5.847 1.00 93.56 416 HIS A N 1
ATOM 3206 C CA . HIS A 1 416 ? 0.820 -16.247 6.351 1.00 93.56 416 HIS A CA 1
ATOM 3207 C C . HIS A 1 416 ? -0.174 -15.941 5.215 1.00 93.56 416 HIS A C 1
ATOM 3209 O O . HIS A 1 416 ? 0.180 -15.948 4.035 1.00 93.56 416 HIS A O 1
ATOM 3215 N N . LYS A 1 417 ? -1.439 -15.654 5.561 1.00 91.06 417 LYS A N 1
ATOM 3216 C CA . LYS A 1 417 ? -2.513 -15.397 4.572 1.00 91.06 417 LYS A CA 1
ATOM 3217 C C . LYS A 1 417 ? -2.665 -13.912 4.191 1.00 91.06 417 LYS A C 1
ATOM 3219 O O . LYS A 1 417 ? -3.255 -13.599 3.157 1.00 91.06 417 LYS A O 1
ATOM 3224 N N . ILE A 1 418 ? -2.133 -12.988 5.000 1.00 95.75 418 ILE A N 1
ATOM 3225 C CA . ILE A 1 418 ? -2.339 -11.531 4.858 1.00 95.75 418 ILE A CA 1
ATOM 3226 C C . ILE A 1 418 ? -1.497 -10.935 3.714 1.00 95.75 418 ILE A C 1
ATOM 3228 O O . ILE A 1 418 ? -0.406 -10.412 3.925 1.00 95.75 418 ILE A O 1
ATOM 3232 N N . GLN A 1 419 ? -2.003 -10.998 2.481 1.00 93.12 419 GLN A N 1
ATOM 3233 C CA . GLN A 1 419 ? -1.284 -10.495 1.305 1.00 93.12 419 GLN A CA 1
ATOM 3234 C C . GLN A 1 419 ? -1.007 -8.977 1.379 1.00 93.12 419 GLN A C 1
ATOM 3236 O O . GLN A 1 419 ? -1.924 -8.164 1.530 1.00 93.12 419 GLN A O 1
ATOM 3241 N N . GLY A 1 420 ? 0.263 -8.599 1.190 1.00 92.00 420 GLY A N 1
ATOM 3242 C CA . GLY A 1 420 ? 0.723 -7.206 1.073 1.00 92.00 420 GLY A CA 1
ATOM 3243 C C . GLY A 1 420 ? 1.478 -6.645 2.285 1.00 92.00 420 GLY A C 1
ATOM 3244 O O . GLY A 1 420 ? 2.003 -5.537 2.183 1.00 92.00 420 GLY A O 1
ATOM 3245 N N . ILE A 1 421 ? 1.562 -7.400 3.386 1.00 96.25 421 ILE A N 1
ATOM 3246 C CA . ILE A 1 421 ? 2.358 -7.090 4.589 1.00 96.25 421 ILE A CA 1
ATOM 3247 C C . ILE A 1 421 ? 3.245 -8.293 4.957 1.00 96.25 421 ILE A C 1
ATOM 3249 O O . ILE A 1 421 ? 3.104 -9.341 4.334 1.00 96.25 421 ILE A O 1
ATOM 3253 N N . GLY A 1 422 ? 4.124 -8.168 5.956 1.00 93.00 422 GLY A N 1
ATOM 3254 C CA . GLY A 1 422 ? 4.832 -9.308 6.555 1.00 93.00 422 GLY A CA 1
ATOM 3255 C C . GLY A 1 422 ? 5.870 -9.967 5.644 1.00 93.00 422 GLY A C 1
ATOM 3256 O O . GLY A 1 422 ? 5.889 -11.183 5.517 1.00 93.00 422 GLY A O 1
ATOM 3257 N N . ALA A 1 423 ? 6.746 -9.183 5.007 1.00 89.19 423 ALA A N 1
ATOM 3258 C CA . ALA A 1 423 ? 7.655 -9.637 3.942 1.00 89.19 423 ALA A CA 1
ATOM 3259 C C . ALA A 1 423 ? 8.678 -10.743 4.316 1.00 89.19 423 ALA A C 1
ATOM 3261 O O . ALA A 1 423 ? 9.444 -11.178 3.457 1.00 89.19 423 ALA A O 1
ATOM 3262 N N . GLY A 1 424 ? 8.717 -11.199 5.572 1.00 88.69 424 GLY A N 1
ATOM 3263 C CA . GLY A 1 424 ? 9.665 -12.199 6.080 1.00 88.69 424 GLY A CA 1
ATOM 3264 C C . GLY A 1 424 ? 11.047 -11.642 6.456 1.00 88.69 424 GLY A C 1
ATOM 3265 O O . GLY A 1 424 ? 11.945 -12.399 6.815 1.00 88.69 424 GLY A O 1
ATOM 3266 N N . PHE A 1 425 ? 11.217 -10.324 6.384 1.00 92.38 425 PHE A N 1
ATOM 3267 C CA . PHE A 1 425 ? 12.392 -9.563 6.808 1.00 92.38 425 PHE A CA 1
ATOM 3268 C C . PHE A 1 425 ? 11.958 -8.126 7.136 1.00 92.38 425 PHE A C 1
ATOM 3270 O O . PHE A 1 425 ? 10.844 -7.727 6.791 1.00 92.38 425 PHE A O 1
ATOM 3277 N N . ILE A 1 426 ? 12.831 -7.346 7.779 1.00 95.81 426 ILE A N 1
ATOM 3278 C CA . ILE A 1 426 ? 12.622 -5.907 7.997 1.00 95.81 426 ILE A CA 1
ATOM 3279 C C . ILE A 1 426 ? 13.144 -5.156 6.753 1.00 95.81 426 ILE A C 1
ATOM 3281 O O . ILE A 1 426 ? 14.335 -5.273 6.460 1.00 95.81 426 ILE A O 1
ATOM 3285 N N . PRO A 1 427 ? 12.301 -4.435 5.984 1.00 94.81 427 PRO A N 1
ATOM 3286 C CA . PRO A 1 427 ? 12.744 -3.682 4.804 1.00 94.81 427 PRO A CA 1
ATOM 3287 C C . PRO A 1 427 ? 13.707 -2.539 5.150 1.00 94.81 427 PRO A C 1
ATOM 3289 O O . PRO A 1 427 ? 13.535 -1.901 6.184 1.00 94.81 427 PRO A O 1
ATOM 3292 N N . GLY A 1 428 ? 14.634 -2.183 4.251 1.00 97.31 428 GLY A N 1
ATOM 3293 C CA . GLY A 1 428 ? 15.473 -0.985 4.422 1.00 97.31 428 GLY A CA 1
ATOM 3294 C C . GLY A 1 428 ? 14.662 0.319 4.478 1.00 97.31 428 GLY A C 1
ATOM 3295 O O . GLY A 1 428 ? 15.041 1.265 5.157 1.00 97.31 428 GLY A O 1
ATOM 3296 N N . ASN A 1 429 ? 13.492 0.333 3.834 1.00 98.06 429 ASN A N 1
ATOM 3297 C CA . ASN A 1 429 ? 12.498 1.408 3.891 1.00 98.06 429 ASN A CA 1
ATOM 3298 C C . ASN A 1 429 ? 11.604 1.398 5.154 1.00 98.06 429 ASN A C 1
ATOM 3300 O O . ASN A 1 429 ? 10.658 2.185 5.221 1.00 98.06 429 ASN A O 1
ATOM 3304 N N . ALA A 1 430 ? 11.837 0.504 6.123 1.00 97.44 430 ALA A N 1
ATOM 3305 C CA . ALA A 1 430 ? 11.104 0.447 7.389 1.00 97.44 430 ALA A CA 1
ATOM 3306 C C . ALA A 1 430 ? 11.949 1.027 8.533 1.00 97.44 430 ALA A C 1
ATOM 3308 O O . ALA A 1 430 ? 12.673 0.313 9.223 1.00 97.44 430 ALA A O 1
ATOM 3309 N N . ASP A 1 431 ? 11.818 2.333 8.751 1.00 97.88 431 ASP A N 1
ATOM 3310 C CA . ASP A 1 431 ? 12.362 3.014 9.926 1.00 97.88 431 ASP A CA 1
ATOM 3311 C C . ASP A 1 431 ? 11.593 2.578 11.183 1.00 97.88 431 ASP A C 1
ATOM 3313 O O . ASP A 1 431 ? 10.521 3.103 11.501 1.00 97.88 431 ASP A O 1
ATOM 3317 N N . THR A 1 432 ? 12.128 1.571 11.874 1.00 97.62 432 THR A N 1
ATOM 3318 C CA . THR A 1 432 ? 11.535 1.013 13.094 1.00 97.62 432 THR A CA 1
ATOM 3319 C C . THR A 1 432 ? 11.688 1.924 14.310 1.00 97.62 432 THR A C 1
ATOM 3321 O O . THR A 1 432 ? 10.991 1.706 15.297 1.00 97.62 432 THR A O 1
ATOM 3324 N N . SER A 1 433 ? 12.531 2.964 14.252 1.00 97.69 433 SER A N 1
ATOM 3325 C CA . SER A 1 433 ? 12.726 3.903 15.369 1.00 97.69 433 SER A CA 1
ATOM 3326 C C . SER A 1 433 ? 11.532 4.837 15.592 1.00 97.69 433 SER A C 1
ATOM 3328 O O . SER A 1 433 ? 11.379 5.413 16.667 1.00 97.69 433 SER A O 1
ATOM 3330 N N . LEU A 1 434 ? 10.658 4.958 14.587 1.00 97.75 434 LEU A N 1
ATOM 3331 C CA . LEU A 1 434 ? 9.433 5.753 14.648 1.00 97.75 434 LEU A CA 1
ATOM 3332 C C . LEU A 1 434 ? 8.270 5.023 15.330 1.00 97.75 434 LEU A C 1
ATOM 3334 O O . LEU A 1 434 ? 7.300 5.689 15.690 1.00 97.75 434 LEU A O 1
ATOM 3338 N N . LEU A 1 435 ? 8.336 3.693 15.463 1.00 98.31 435 LEU A N 1
ATOM 3339 C CA . LEU A 1 435 ? 7.227 2.848 15.912 1.00 98.31 435 LEU A CA 1
ATOM 3340 C C . LEU A 1 435 ? 7.084 2.874 17.438 1.00 98.31 435 LEU A C 1
ATOM 3342 O O . LEU A 1 435 ? 8.045 2.612 18.156 1.00 98.31 435 LEU A O 1
ATOM 3346 N N . ASP A 1 436 ? 5.869 3.119 17.926 1.00 98.69 436 ASP A N 1
ATOM 3347 C CA . ASP A 1 436 ? 5.543 3.059 19.358 1.00 98.69 436 ASP A CA 1
ATOM 3348 C C . ASP A 1 436 ? 4.989 1.681 19.762 1.00 98.69 436 ASP A C 1
ATOM 3350 O O . ASP A 1 436 ? 5.132 1.261 20.909 1.00 98.69 436 ASP A O 1
ATOM 3354 N N . GLU A 1 437 ? 4.376 0.957 18.818 1.00 98.62 437 GLU A N 1
ATOM 3355 C CA . GLU A 1 437 ? 3.836 -0.392 19.017 1.00 98.62 437 GLU A CA 1
ATOM 3356 C C . GLU A 1 437 ? 3.860 -1.207 17.707 1.00 98.62 437 GLU A C 1
ATOM 3358 O O . GLU A 1 437 ? 3.779 -0.660 16.602 1.00 98.62 437 GLU A O 1
ATOM 3363 N N . VAL A 1 438 ? 3.928 -2.537 17.831 1.00 98.81 438 VAL A N 1
ATOM 3364 C CA . VAL A 1 438 ? 3.668 -3.492 16.744 1.00 98.81 438 VAL A CA 1
ATOM 3365 C C . VAL A 1 438 ? 2.518 -4.409 17.163 1.00 98.81 438 VAL A C 1
ATOM 3367 O O . VAL A 1 438 ? 2.649 -5.171 18.119 1.00 98.81 438 VAL A O 1
ATOM 3370 N N . VAL A 1 439 ? 1.400 -4.361 16.439 1.00 98.81 439 VAL A N 1
ATOM 3371 C CA . VAL A 1 439 ? 0.244 -5.241 16.655 1.00 98.81 439 VAL A CA 1
ATOM 3372 C C . VAL A 1 439 ? 0.321 -6.438 15.709 1.00 98.81 439 VAL A C 1
ATOM 3374 O O . VAL A 1 439 ? 0.415 -6.288 14.488 1.00 98.81 439 VAL A O 1
ATOM 3377 N N . GLN A 1 440 ? 0.244 -7.642 16.271 1.00 98.75 440 GLN A N 1
ATOM 3378 C CA . GLN A 1 440 ? 0.178 -8.885 15.505 1.00 98.75 440 GLN A CA 1
ATOM 3379 C C . GLN A 1 440 ? -1.281 -9.283 15.259 1.00 98.75 440 GLN A C 1
ATOM 3381 O O . GLN A 1 440 ? -2.084 -9.308 16.191 1.00 98.75 440 GLN A O 1
ATOM 3386 N N . VAL A 1 441 ? -1.620 -9.635 14.019 1.00 98.75 441 VAL A N 1
ATOM 3387 C CA . VAL A 1 441 ? -2.967 -10.095 13.638 1.00 98.75 441 VAL A CA 1
ATOM 3388 C C . VAL A 1 441 ? -2.869 -11.407 12.864 1.00 98.75 441 VAL A C 1
ATOM 3390 O O . VAL A 1 441 ? -1.981 -11.563 12.027 1.00 98.75 441 VAL A O 1
ATOM 3393 N N . THR A 1 442 ? -3.781 -12.352 13.109 1.00 98.50 442 THR A N 1
ATOM 3394 C CA . THR A 1 442 ? -3.791 -13.622 12.369 1.00 98.50 442 THR A CA 1
ATOM 3395 C C . THR A 1 442 ? -4.337 -13.441 10.953 1.00 98.50 442 THR A C 1
ATOM 3397 O O . THR A 1 442 ? -5.170 -12.569 10.678 1.00 98.50 442 THR A O 1
ATOM 3400 N N . GLY A 1 443 ? -3.939 -14.322 10.034 1.00 97.50 443 GLY A N 1
ATOM 3401 C CA . GLY A 1 443 ? -4.534 -14.385 8.704 1.00 97.50 443 GLY A CA 1
ATOM 3402 C C . GLY A 1 443 ? -6.046 -14.630 8.693 1.00 97.50 443 GLY A C 1
ATOM 3403 O O . GLY A 1 443 ? -6.696 -14.312 7.700 1.00 97.50 443 GLY A O 1
ATOM 3404 N N . GLU A 1 444 ? -6.619 -15.177 9.765 1.00 97.81 444 GLU A N 1
ATOM 3405 C CA . GLU A 1 444 ? -8.028 -15.572 9.830 1.00 97.81 444 GLU A CA 1
ATOM 3406 C C . GLU A 1 444 ? -8.909 -14.429 10.340 1.00 97.81 444 GLU A C 1
ATOM 3408 O O . GLU A 1 444 ? -9.907 -14.115 9.686 1.00 97.81 444 GLU A O 1
ATOM 3413 N N . ASP A 1 445 ? -8.472 -13.709 11.379 1.00 98.56 445 ASP A N 1
ATOM 3414 C CA . ASP A 1 445 ? -9.106 -12.462 11.833 1.00 98.56 445 ASP A CA 1
ATOM 3415 C C . ASP A 1 445 ? -9.097 -11.402 10.724 1.00 98.56 445 ASP A C 1
ATOM 3417 O O . ASP A 1 445 ? -10.109 -10.753 10.455 1.00 98.56 445 ASP A O 1
ATOM 3421 N N . ALA A 1 446 ? -7.969 -11.272 10.016 1.00 98.62 446 ALA A N 1
ATOM 3422 C CA . ALA A 1 446 ? -7.821 -10.334 8.909 1.00 98.62 446 ALA A CA 1
ATOM 3423 C C . ALA A 1 446 ? -8.800 -10.624 7.754 1.00 98.62 446 ALA A C 1
ATOM 3425 O O . ALA A 1 446 ? -9.402 -9.699 7.205 1.00 98.62 446 ALA A O 1
ATOM 3426 N N . MET A 1 447 ? -9.005 -11.898 7.394 1.00 98.31 447 MET A N 1
ATOM 3427 C CA . MET A 1 447 ? -9.987 -12.284 6.370 1.00 98.31 447 MET A CA 1
ATOM 3428 C C . MET A 1 447 ? -11.433 -12.157 6.866 1.00 98.31 447 MET A C 1
ATOM 3430 O O . MET A 1 447 ? -12.303 -11.752 6.097 1.00 98.31 447 MET A O 1
ATOM 3434 N N . ALA A 1 448 ? -11.705 -12.474 8.135 1.00 98.31 448 ALA A N 1
ATOM 3435 C CA . ALA A 1 448 ? -13.023 -12.282 8.732 1.00 98.31 448 ALA A CA 1
ATOM 3436 C C . ALA A 1 448 ? -13.417 -10.797 8.733 1.00 98.31 448 ALA A C 1
ATOM 3438 O O . ALA A 1 448 ? -14.489 -10.449 8.242 1.00 98.31 448 ALA A O 1
ATOM 3439 N N . MET A 1 449 ? -12.523 -9.913 9.185 1.00 98.75 449 MET A N 1
ATOM 3440 C CA . MET A 1 449 ? -12.758 -8.469 9.200 1.00 98.75 449 MET A CA 1
ATOM 3441 C C . MET A 1 449 ? -12.876 -7.875 7.791 1.00 98.75 449 MET A C 1
ATOM 3443 O O . MET A 1 449 ? -13.767 -7.069 7.549 1.00 98.75 449 MET A O 1
ATOM 3447 N N . ALA A 1 450 ? -12.051 -8.305 6.830 1.00 98.50 450 ALA A N 1
ATOM 3448 C CA . ALA A 1 450 ? -12.169 -7.848 5.441 1.00 98.50 450 ALA A CA 1
ATOM 3449 C C . ALA A 1 450 ? -13.512 -8.241 4.788 1.00 98.50 450 ALA A C 1
ATOM 3451 O O . ALA A 1 450 ? -14.042 -7.473 3.986 1.00 98.50 450 ALA A O 1
ATOM 3452 N N . ARG A 1 451 ? -14.107 -9.384 5.167 1.00 98.50 451 ARG A N 1
ATOM 3453 C CA . ARG A 1 451 ? -15.485 -9.737 4.775 1.00 98.50 451 ARG A CA 1
ATOM 3454 C C . ARG A 1 451 ? -16.529 -8.872 5.492 1.00 98.50 451 ARG A C 1
ATOM 3456 O O . ARG A 1 451 ? -17.412 -8.345 4.821 1.00 98.50 451 ARG A O 1
ATOM 3463 N N . ARG A 1 452 ? -16.394 -8.655 6.809 1.00 98.50 452 ARG A N 1
ATOM 3464 C CA . ARG A 1 452 ? -17.287 -7.771 7.589 1.00 98.50 452 ARG A CA 1
ATOM 3465 C C . ARG A 1 452 ? -17.320 -6.340 7.046 1.00 98.50 452 ARG A C 1
ATOM 3467 O O . ARG A 1 452 ? -18.397 -5.777 6.897 1.00 98.50 452 ARG A O 1
ATOM 3474 N N . LEU A 1 453 ? -16.168 -5.769 6.687 1.00 98.62 453 LEU A N 1
ATOM 3475 C CA . LEU A 1 453 ? -16.069 -4.431 6.086 1.00 98.62 453 LEU A CA 1
ATOM 3476 C C . LEU A 1 453 ? -16.918 -4.299 4.812 1.00 98.62 453 LEU A C 1
ATOM 3478 O O . LEU A 1 453 ? -17.589 -3.285 4.632 1.00 98.62 453 LEU A O 1
ATOM 3482 N N . ALA A 1 454 ? -16.956 -5.338 3.974 1.00 98.06 454 ALA A N 1
ATOM 3483 C CA . ALA A 1 454 ? -17.785 -5.358 2.774 1.00 98.06 454 ALA A CA 1
ATOM 3484 C C . ALA A 1 454 ? -19.290 -5.443 3.091 1.00 98.06 454 ALA A C 1
ATOM 3486 O O . ALA A 1 454 ? -20.078 -4.724 2.481 1.00 98.06 454 ALA A O 1
ATOM 3487 N N . THR A 1 455 ? -19.695 -6.294 4.041 1.00 97.94 455 THR A N 1
ATOM 3488 C CA . THR A 1 455 ? -21.117 -6.556 4.349 1.00 97.94 455 THR A CA 1
ATOM 3489 C C . THR A 1 455 ? -21.750 -5.581 5.342 1.00 97.94 455 THR A C 1
ATOM 3491 O O . THR A 1 455 ? -22.972 -5.479 5.390 1.00 97.94 455 THR A O 1
ATOM 3494 N N . GLU A 1 456 ? -20.952 -4.894 6.161 1.00 98.56 456 GLU A N 1
ATOM 3495 C CA . GLU A 1 456 ? -21.437 -3.992 7.212 1.00 98.56 456 GLU A CA 1
ATOM 3496 C C . GLU A 1 456 ? -21.167 -2.517 6.891 1.00 98.56 456 GLU A C 1
ATOM 3498 O O . GLU A 1 456 ? -22.057 -1.701 7.099 1.00 98.56 456 GLU A O 1
ATOM 3503 N N . GLU A 1 457 ? -19.991 -2.170 6.357 1.00 98.31 457 GLU A N 1
ATOM 3504 C CA . GLU A 1 457 ? -19.602 -0.773 6.068 1.00 98.31 457 GLU A CA 1
ATOM 3505 C C . GLU A 1 457 ? -19.659 -0.436 4.563 1.00 98.31 457 GLU A C 1
ATOM 3507 O O . GLU A 1 457 ? -19.469 0.715 4.176 1.00 98.31 457 GLU A O 1
ATOM 3512 N N . GLY A 1 458 ? -19.873 -1.430 3.690 1.00 97.69 458 GLY A N 1
ATOM 3513 C CA . GLY A 1 458 ? -19.803 -1.275 2.229 1.00 97.69 458 GLY A CA 1
ATOM 3514 C C . GLY A 1 458 ? -18.379 -1.118 1.668 1.00 97.69 458 GLY A C 1
ATOM 3515 O O . GLY A 1 458 ? -18.206 -0.810 0.489 1.00 97.69 458 GLY A O 1
ATOM 3516 N N . ILE A 1 459 ? -17.342 -1.328 2.486 1.00 98.31 459 ILE A N 1
ATOM 3517 C CA . ILE A 1 459 ? -15.935 -1.106 2.124 1.00 98.31 459 ILE A CA 1
ATOM 3518 C C . ILE A 1 459 ? -15.331 -2.416 1.602 1.00 98.31 459 ILE A C 1
ATOM 3520 O O . ILE A 1 459 ? -14.812 -3.240 2.355 1.00 98.31 459 ILE A O 1
ATOM 3524 N N . PHE A 1 460 ? -15.394 -2.621 0.285 1.00 98.12 460 PHE A N 1
ATOM 3525 C CA . PHE A 1 460 ? -14.861 -3.824 -0.359 1.00 98.12 460 PHE A CA 1
ATOM 3526 C C . PHE A 1 460 ? -13.330 -3.752 -0.510 1.00 98.12 460 PHE A C 1
ATOM 3528 O O . PHE A 1 460 ? -12.799 -3.058 -1.378 1.00 98.12 460 PHE A O 1
ATOM 3535 N N . CYS A 1 461 ? -12.598 -4.465 0.349 1.00 98.25 461 CYS A N 1
ATOM 3536 C CA . CYS A 1 461 ? -11.154 -4.277 0.538 1.00 98.25 461 CYS A CA 1
ATOM 3537 C C . CYS A 1 461 ? -10.347 -5.587 0.623 1.00 98.25 461 CYS A C 1
ATOM 3539 O O . CYS A 1 461 ? -10.885 -6.655 0.908 1.00 98.25 461 CYS A O 1
ATOM 3541 N N . GLY A 1 462 ? -9.030 -5.504 0.401 1.00 97.69 462 GLY A N 1
ATOM 3542 C CA . GLY A 1 462 ? -8.109 -6.643 0.534 1.00 97.69 462 GLY A CA 1
ATOM 3543 C C . GLY A 1 462 ? -7.774 -7.021 1.987 1.00 97.69 462 GLY A C 1
ATOM 3544 O O . GLY A 1 462 ? -7.935 -6.215 2.904 1.00 97.69 462 GLY A O 1
ATOM 3545 N N . ILE A 1 463 ? -7.231 -8.232 2.183 1.00 98.12 463 ILE A N 1
ATOM 3546 C CA . ILE A 1 463 ? -6.983 -8.879 3.496 1.00 98.12 463 ILE A CA 1
ATOM 3547 C C . ILE A 1 463 ? -6.189 -7.992 4.476 1.00 98.12 463 ILE A C 1
ATOM 3549 O O . ILE A 1 463 ? -6.501 -7.933 5.663 1.00 98.12 463 ILE A O 1
ATOM 3553 N N . SER A 1 464 ? -5.175 -7.272 3.990 1.00 98.31 464 SER A N 1
ATOM 3554 C CA . SER A 1 464 ? -4.337 -6.378 4.807 1.00 98.31 464 SER A CA 1
ATOM 3555 C C . SER A 1 464 ? -5.091 -5.171 5.380 1.00 98.31 464 SER A C 1
ATOM 3557 O O . SER A 1 464 ? -4.707 -4.665 6.431 1.00 98.31 464 SER A O 1
ATOM 3559 N N . SER A 1 465 ? -6.198 -4.759 4.760 1.00 98.62 465 SER A N 1
ATOM 3560 C CA . SER A 1 465 ? -7.109 -3.743 5.310 1.00 98.62 465 SER A CA 1
ATOM 3561 C C . SER A 1 465 ? -7.883 -4.291 6.510 1.00 98.62 465 SER A C 1
ATOM 3563 O O . SER A 1 465 ? -7.987 -3.625 7.534 1.00 98.62 465 SER A O 1
ATOM 3565 N N . GLY A 1 466 ? -8.361 -5.539 6.417 1.00 98.62 466 GLY A N 1
ATOM 3566 C CA . GLY A 1 466 ? -8.991 -6.232 7.541 1.00 98.62 466 GLY A CA 1
ATOM 3567 C C . GLY A 1 466 ? -8.037 -6.384 8.727 1.00 98.62 466 GLY A C 1
ATOM 3568 O O . GLY A 1 466 ? -8.435 -6.127 9.858 1.00 98.62 466 GLY A O 1
ATOM 3569 N N . ALA A 1 467 ? -6.759 -6.691 8.473 1.00 98.88 467 ALA A N 1
ATOM 3570 C CA . ALA A 1 467 ? -5.728 -6.712 9.515 1.00 98.88 467 ALA A CA 1
ATOM 3571 C C . ALA A 1 467 ? -5.551 -5.342 10.201 1.00 98.88 467 ALA A C 1
ATOM 3573 O O . ALA A 1 467 ? -5.522 -5.266 11.428 1.00 98.88 467 ALA A O 1
ATOM 3574 N N . ALA A 1 468 ? -5.492 -4.254 9.425 1.00 98.75 468 ALA A N 1
ATOM 3575 C CA . ALA A 1 468 ? -5.381 -2.899 9.966 1.00 98.75 468 ALA A CA 1
ATOM 3576 C C . ALA A 1 468 ? -6.610 -2.487 10.803 1.00 98.75 468 ALA A C 1
ATOM 3578 O O . ALA A 1 468 ? -6.452 -1.827 11.828 1.00 98.75 468 ALA A O 1
ATOM 3579 N N . VAL A 1 469 ? -7.820 -2.921 10.426 1.00 98.75 469 VAL A N 1
ATOM 3580 C CA . VAL A 1 469 ? -9.049 -2.674 11.204 1.00 98.75 469 VAL A CA 1
ATOM 3581 C C . VAL A 1 469 ? -9.113 -3.522 12.479 1.00 98.75 469 VAL A C 1
ATOM 3583 O O . VAL A 1 469 ? -9.499 -2.997 13.520 1.00 98.75 469 VAL A O 1
ATOM 3586 N N . VAL A 1 470 ? -8.667 -4.785 12.458 1.00 98.88 470 VAL A N 1
ATOM 3587 C CA . VAL A 1 470 ? -8.535 -5.596 13.688 1.00 98.88 470 VAL A CA 1
ATOM 3588 C C . VAL A 1 470 ? -7.580 -4.924 14.679 1.00 98.88 470 VAL A C 1
ATOM 3590 O O . VAL A 1 470 ? -7.929 -4.774 15.849 1.00 98.88 470 VAL A O 1
ATOM 3593 N N . ALA A 1 471 ? -6.419 -4.451 14.215 1.00 98.81 471 ALA A N 1
ATOM 3594 C CA . ALA A 1 471 ? -5.485 -3.704 15.055 1.00 98.81 471 ALA A CA 1
ATOM 3595 C C . ALA A 1 471 ? -6.096 -2.391 15.582 1.00 98.81 471 ALA A C 1
ATOM 3597 O O . ALA A 1 471 ? -5.993 -2.100 16.772 1.00 98.81 471 ALA A O 1
ATOM 3598 N N . ALA A 1 472 ? -6.804 -1.631 14.739 1.00 98.81 472 ALA A N 1
ATOM 3599 C CA . ALA A 1 472 ? -7.487 -0.407 15.160 1.00 98.81 472 ALA A CA 1
ATOM 3600 C C . ALA A 1 472 ? -8.564 -0.645 16.223 1.00 98.81 472 ALA A C 1
ATOM 3602 O O . ALA A 1 472 ? -8.691 0.166 17.135 1.00 98.81 472 ALA A O 1
ATOM 3603 N N . ILE A 1 473 ? -9.283 -1.769 16.172 1.00 98.75 473 ILE A N 1
ATOM 3604 C CA . ILE A 1 473 ? -10.232 -2.158 17.222 1.00 98.75 473 ILE A CA 1
ATOM 3605 C C . ILE A 1 473 ? -9.483 -2.517 18.514 1.00 98.75 473 ILE A C 1
ATOM 3607 O O . ILE A 1 473 ? -9.820 -1.983 19.568 1.00 98.75 473 ILE A O 1
ATOM 3611 N N . GLN A 1 474 ? -8.422 -3.334 18.449 1.00 98.56 474 GLN A N 1
ATOM 3612 C CA . GLN A 1 474 ? -7.599 -3.701 19.619 1.00 98.56 474 GLN A CA 1
ATOM 3613 C C . GLN A 1 474 ? -6.928 -2.496 20.309 1.00 98.56 474 GLN A C 1
ATOM 3615 O O . GLN A 1 474 ? -6.672 -2.533 21.515 1.00 98.56 474 GLN A O 1
ATOM 3620 N N . VAL A 1 475 ? -6.637 -1.430 19.560 1.00 98.75 475 VAL A N 1
ATOM 3621 C CA . VAL A 1 475 ? -6.122 -0.153 20.082 1.00 98.75 475 VAL A CA 1
ATOM 3622 C C . VAL A 1 475 ? -7.267 0.756 20.556 1.00 98.75 475 VAL A C 1
ATOM 3624 O O . VAL A 1 475 ? -7.154 1.397 21.600 1.00 98.75 475 VAL A O 1
ATOM 3627 N N . GLY A 1 476 ? -8.388 0.793 19.834 1.00 98.44 476 GLY A N 1
ATOM 3628 C CA . GLY A 1 476 ? -9.524 1.690 20.071 1.00 98.44 476 GLY A CA 1
ATOM 3629 C C . GLY A 1 476 ? -10.483 1.283 21.193 1.00 98.44 476 GLY A C 1
ATOM 3630 O O . GLY A 1 476 ? -11.284 2.112 21.622 1.00 98.44 476 GLY A O 1
ATOM 3631 N N . ILE A 1 477 ? -10.409 0.045 21.695 1.00 98.25 477 ILE A N 1
ATOM 3632 C CA . ILE A 1 477 ? -11.111 -0.390 22.922 1.00 98.25 477 ILE A CA 1
ATOM 3633 C C . ILE A 1 477 ? -10.353 -0.047 24.216 1.00 98.25 477 ILE A C 1
ATOM 3635 O O . ILE A 1 477 ? -10.888 -0.249 25.306 1.00 98.25 477 ILE A O 1
ATOM 3639 N N . ARG A 1 478 ? -9.106 0.434 24.129 1.00 98.44 478 ARG A N 1
ATOM 3640 C CA . ARG A 1 478 ? -8.288 0.728 25.313 1.00 98.44 478 ARG A CA 1
ATOM 3641 C C . ARG A 1 478 ? -8.764 2.027 25.989 1.00 98.44 478 ARG A C 1
ATOM 3643 O O . ARG A 1 478 ? -8.958 3.016 25.275 1.00 98.44 478 ARG A O 1
ATOM 3650 N N . PRO A 1 479 ? -8.955 2.076 27.324 1.00 98.12 479 PRO A N 1
ATOM 3651 C CA . PRO A 1 479 ? -9.522 3.247 28.003 1.00 98.12 479 PRO A CA 1
ATOM 3652 C C . PRO A 1 479 ? -8.761 4.556 27.753 1.00 98.12 479 PRO A C 1
ATOM 3654 O O . PRO A 1 479 ? -9.378 5.605 27.586 1.00 98.12 479 PRO A O 1
ATOM 3657 N N . GLU A 1 480 ? -7.432 4.497 27.661 1.00 98.12 480 GLU A N 1
ATOM 3658 C CA . GLU A 1 480 ? -6.545 5.630 27.377 1.00 98.12 480 GLU A CA 1
ATOM 3659 C C . GLU A 1 480 ? -6.650 6.176 25.940 1.00 98.12 480 GLU A C 1
ATOM 3661 O O . GLU A 1 480 ? -6.039 7.199 25.623 1.00 98.12 480 GLU A O 1
ATOM 3666 N N . ASN A 1 481 ? -7.427 5.513 25.078 1.00 98.56 481 ASN A N 1
ATOM 3667 C CA . ASN A 1 481 ? -7.717 5.922 23.705 1.00 98.56 481 ASN A CA 1
ATOM 3668 C C . ASN A 1 481 ? -9.177 6.364 23.498 1.00 98.56 481 ASN A C 1
ATOM 3670 O O . ASN A 1 481 ? -9.557 6.702 22.377 1.00 98.56 481 ASN A O 1
ATOM 3674 N N . ALA A 1 482 ? -9.994 6.415 24.555 1.00 98.19 482 ALA A N 1
ATOM 3675 C CA . ALA A 1 482 ? -11.352 6.944 24.471 1.00 98.19 482 ALA A CA 1
ATOM 3676 C C . ALA A 1 482 ? -11.353 8.406 23.976 1.00 98.19 482 ALA A C 1
ATOM 3678 O O . ALA A 1 482 ? -10.640 9.256 24.506 1.00 98.19 482 ALA A O 1
ATOM 3679 N N . GLY A 1 483 ? -12.149 8.697 22.944 1.00 97.88 483 GLY A N 1
ATOM 3680 C CA . GLY A 1 483 ? -12.242 10.016 22.310 1.00 97.88 483 GLY A CA 1
ATOM 3681 C C . GLY A 1 483 ? -11.117 10.374 21.328 1.00 97.88 483 GLY A C 1
ATOM 3682 O O . GLY A 1 483 ? -11.258 11.375 20.629 1.00 97.88 483 GLY A O 1
ATOM 3683 N N . LYS A 1 484 ? -10.042 9.577 21.226 1.00 98.69 484 LYS A N 1
ATOM 3684 C CA . LYS A 1 484 ? -8.964 9.787 20.241 1.00 98.69 484 LYS A CA 1
ATOM 3685 C C . LYS A 1 484 ? -9.399 9.429 18.821 1.00 98.69 484 LYS A C 1
ATOM 3687 O O . LYS A 1 484 ? -10.282 8.590 18.633 1.00 98.69 484 LYS A O 1
ATOM 3692 N N . ARG A 1 485 ? -8.710 9.979 17.819 1.00 98.81 485 ARG A N 1
ATOM 3693 C CA . ARG A 1 485 ? -8.827 9.599 16.406 1.00 98.81 485 ARG A CA 1
ATOM 3694 C C . ARG A 1 485 ? -7.690 8.675 15.971 1.00 98.81 485 ARG A C 1
ATOM 3696 O O . ARG A 1 485 ? -6.522 9.068 15.915 1.00 98.81 485 ARG A O 1
ATOM 3703 N N . ILE A 1 486 ? -8.071 7.466 15.574 1.00 98.88 486 ILE A N 1
ATOM 3704 C CA . ILE A 1 486 ? -7.220 6.465 14.933 1.00 98.88 486 ILE A CA 1
ATOM 3705 C C . ILE A 1 486 ? -7.419 6.554 13.418 1.00 98.88 486 ILE A C 1
ATOM 3707 O O . ILE A 1 486 ? -8.525 6.340 12.921 1.00 98.88 486 ILE A O 1
ATOM 3711 N N . VAL A 1 487 ? -6.346 6.816 12.674 1.00 98.94 487 VAL A N 1
ATOM 3712 C CA . VAL A 1 487 ? -6.329 6.738 11.208 1.00 98.94 487 VAL A CA 1
ATOM 3713 C C . VAL A 1 487 ? -5.636 5.450 10.777 1.00 98.94 487 VAL A C 1
ATOM 3715 O O . VAL A 1 487 ? -4.524 5.167 11.217 1.00 98.94 487 VAL A O 1
ATOM 3718 N N . LEU A 1 488 ? -6.262 4.675 9.890 1.00 98.56 488 LEU A N 1
ATOM 3719 C CA . LEU A 1 488 ? -5.685 3.449 9.335 1.00 98.56 488 LEU A CA 1
ATOM 3720 C C . LEU A 1 488 ? -5.716 3.423 7.807 1.00 98.56 488 LEU A C 1
ATOM 3722 O O . LEU A 1 488 ? -6.619 3.971 7.175 1.00 98.56 488 LEU A O 1
ATOM 3726 N N . ILE A 1 489 ? -4.738 2.753 7.200 1.00 98.56 489 ILE A N 1
ATOM 3727 C CA . ILE A 1 489 ? -4.636 2.632 5.738 1.00 98.56 489 ILE A CA 1
ATOM 3728 C C . ILE A 1 489 ? -5.418 1.406 5.241 1.00 98.56 489 ILE A C 1
ATOM 3730 O O . ILE A 1 489 ? -5.144 0.287 5.671 1.00 98.56 489 ILE A O 1
ATOM 3734 N N . VAL A 1 490 ? -6.334 1.601 4.285 1.00 98.25 490 VAL A N 1
ATOM 3735 C CA . VAL A 1 490 ? -7.024 0.532 3.533 1.00 98.25 490 VAL A CA 1
ATOM 3736 C C . VAL A 1 490 ? -6.280 0.329 2.203 1.00 98.25 490 VAL A C 1
ATOM 3738 O O . VAL A 1 490 ? -6.526 1.084 1.262 1.00 98.25 490 VAL A O 1
ATOM 3741 N N . PRO A 1 491 ? -5.320 -0.616 2.085 1.00 98.31 491 PRO A N 1
ATOM 3742 C CA . PRO A 1 491 ? -4.245 -0.484 1.092 1.00 98.31 491 PRO A CA 1
ATOM 3743 C C . PRO A 1 491 ? -4.620 -0.834 -0.356 1.00 98.31 491 PRO A C 1
ATOM 3745 O O . PRO A 1 491 ? -3.816 -0.578 -1.257 1.00 98.31 491 PRO A O 1
ATOM 3748 N N . SER A 1 492 ? -5.770 -1.479 -0.586 1.00 98.25 492 SER A N 1
ATOM 3749 C CA . SER A 1 492 ? -6.222 -1.912 -1.919 1.00 98.25 492 SER A CA 1
ATOM 3750 C C . SER A 1 492 ? -7.658 -2.441 -1.944 1.00 98.25 492 SER A C 1
ATOM 3752 O O . SER A 1 492 ? -8.125 -3.029 -0.964 1.00 98.25 492 SER A O 1
ATOM 3754 N N . PHE A 1 493 ? -8.311 -2.308 -3.102 1.00 98.00 493 PHE A N 1
ATOM 3755 C CA . PHE A 1 493 ? -9.685 -2.757 -3.362 1.00 98.00 493 PHE A CA 1
ATOM 3756 C C . PHE A 1 493 ? -9.857 -4.291 -3.321 1.00 98.00 493 PHE A C 1
ATOM 3758 O O . PHE A 1 493 ? -8.925 -5.041 -3.623 1.00 98.00 493 PHE A O 1
ATOM 3765 N N . GLY A 1 494 ? -11.050 -4.761 -2.937 1.00 96.56 494 GLY A N 1
ATOM 3766 C CA . GLY A 1 494 ? -11.347 -6.175 -2.656 1.00 96.56 494 GLY A CA 1
ATOM 3767 C C . GLY A 1 494 ? -11.390 -7.103 -3.875 1.00 96.56 494 GLY A C 1
ATOM 3768 O O . GLY A 1 494 ? -11.010 -8.267 -3.766 1.00 96.56 494 GLY A O 1
ATOM 3769 N N . GLU A 1 495 ? -11.767 -6.595 -5.050 1.00 95.25 495 GLU A N 1
ATOM 3770 C CA . GLU A 1 495 ? -11.988 -7.399 -6.267 1.00 95.25 495 GLU A CA 1
ATOM 3771 C C . GLU A 1 495 ? -10.742 -8.192 -6.703 1.00 95.25 495 GLU A C 1
ATOM 3773 O O . GLU A 1 495 ? -10.819 -9.354 -7.099 1.00 95.25 495 GLU A O 1
ATOM 3778 N N . ARG A 1 496 ? -9.554 -7.611 -6.483 1.00 91.75 496 ARG A N 1
ATOM 3779 C CA . ARG A 1 496 ? -8.222 -8.208 -6.722 1.00 91.75 496 ARG A CA 1
ATOM 3780 C C . ARG A 1 496 ? -7.918 -9.468 -5.886 1.00 91.75 496 ARG A C 1
ATOM 3782 O O . ARG A 1 496 ? -6.838 -10.062 -6.015 1.00 91.75 496 ARG A O 1
ATOM 3789 N N . TYR A 1 497 ? -8.838 -9.850 -5.004 1.00 93.81 497 TYR A N 1
ATOM 3790 C CA . TYR A 1 497 ? -8.715 -10.948 -4.052 1.00 93.81 497 TYR A CA 1
ATOM 3791 C C . TYR A 1 497 ? -9.856 -11.978 -4.160 1.00 93.81 497 TYR A C 1
ATOM 3793 O O . TYR A 1 497 ? -9.879 -12.908 -3.354 1.00 93.81 497 TYR A O 1
ATOM 3801 N N . LEU A 1 498 ? -10.757 -11.867 -5.150 1.00 94.62 498 LEU A N 1
ATOM 3802 C CA . LEU A 1 498 ? -11.850 -12.830 -5.388 1.00 94.62 498 LEU A CA 1
ATOM 3803 C C . LEU A 1 498 ? -11.349 -14.274 -5.555 1.00 94.62 498 LEU A C 1
ATOM 3805 O O . LEU A 1 498 ? -11.858 -15.181 -4.907 1.00 94.62 498 LEU A O 1
ATOM 3809 N N . SER A 1 499 ? -10.285 -14.474 -6.334 1.00 91.31 499 SER A N 1
ATOM 3810 C CA . SER A 1 499 ? -9.617 -15.766 -6.564 1.00 91.31 499 SER A CA 1
ATOM 3811 C C . SER A 1 499 ? -8.670 -16.195 -5.425 1.00 91.31 499 SER A C 1
ATOM 3813 O O . SER A 1 499 ? -7.674 -16.885 -5.648 1.00 91.31 499 SER A O 1
ATOM 3815 N N . THR A 1 500 ? -8.916 -15.743 -4.189 1.00 91.19 500 THR A N 1
ATOM 3816 C CA . THR A 1 500 ? -8.052 -16.024 -3.029 1.00 91.19 500 THR A CA 1
ATOM 3817 C C . THR A 1 500 ? -8.850 -16.504 -1.818 1.00 91.19 500 THR A C 1
ATOM 3819 O O . THR A 1 500 ? -10.065 -16.330 -1.739 1.00 91.19 500 THR A O 1
ATOM 3822 N N . ALA A 1 501 ? -8.145 -17.030 -0.810 1.00 92.88 501 ALA A N 1
ATOM 3823 C CA . ALA A 1 501 ? -8.715 -17.506 0.456 1.00 92.88 501 ALA A CA 1
ATOM 3824 C C . ALA A 1 501 ? -9.608 -16.486 1.208 1.00 92.88 501 ALA A C 1
ATOM 3826 O O . ALA A 1 501 ? -10.355 -16.884 2.101 1.00 92.88 501 ALA A O 1
ATOM 3827 N N . LEU A 1 502 ? -9.567 -15.195 0.848 1.00 95.81 502 LEU A N 1
ATOM 3828 C CA . LEU A 1 502 ? -10.494 -14.185 1.364 1.00 95.81 502 LEU A CA 1
ATOM 3829 C C . LEU A 1 502 ? -11.955 -14.473 0.978 1.00 95.81 502 LEU A C 1
ATOM 3831 O O . LEU A 1 502 ? -12.843 -14.290 1.809 1.00 95.81 502 LEU A O 1
ATOM 3835 N N . PHE A 1 503 ? -12.194 -14.931 -0.252 1.00 95.75 503 PHE A N 1
ATOM 3836 C CA . PHE A 1 503 ? -13.537 -15.116 -0.811 1.00 95.75 503 PHE A CA 1
ATOM 3837 C C . PHE A 1 503 ? -13.790 -16.520 -1.375 1.00 95.75 503 PHE A C 1
ATOM 3839 O O . PHE A 1 503 ? -14.879 -16.758 -1.883 1.00 95.75 503 PHE A O 1
ATOM 3846 N N . GLN A 1 504 ? -12.847 -17.464 -1.242 1.00 93.19 504 GLN A N 1
ATOM 3847 C CA . GLN A 1 504 ? -12.967 -18.834 -1.767 1.00 93.19 504 GLN A CA 1
ATOM 3848 C C . GLN A 1 504 ? -14.320 -19.498 -1.457 1.00 93.19 504 GLN A C 1
ATOM 3850 O O . GLN A 1 504 ? -14.926 -20.076 -2.348 1.00 93.19 504 GLN A O 1
ATOM 3855 N N . ASN A 1 505 ? -14.842 -19.353 -0.235 1.00 90.12 505 ASN A N 1
ATOM 3856 C CA . ASN A 1 505 ? -16.136 -19.932 0.135 1.00 90.12 505 ASN A CA 1
ATOM 3857 C C . ASN A 1 505 ? -17.314 -19.359 -0.680 1.00 90.12 505 ASN A C 1
ATOM 3859 O O . ASN A 1 505 ? -18.228 -20.101 -1.013 1.00 90.12 505 ASN A O 1
ATOM 3863 N N . LEU A 1 506 ? -17.273 -18.065 -1.023 1.00 94.06 506 LEU A N 1
ATOM 3864 C CA . LEU A 1 506 ? -18.274 -17.410 -1.873 1.00 94.06 506 LEU A CA 1
ATOM 3865 C C . LEU A 1 506 ? -18.026 -17.700 -3.359 1.00 94.06 506 LEU A C 1
ATOM 3867 O O . LEU A 1 506 ? -18.968 -17.753 -4.140 1.00 94.06 506 LEU A O 1
ATOM 3871 N N . TRP A 1 507 ? -16.766 -17.901 -3.756 1.00 93.56 507 TRP A N 1
ATOM 3872 C CA . TRP A 1 507 ? -16.403 -18.324 -5.108 1.00 93.56 507 TRP A CA 1
ATOM 3873 C C . TRP A 1 507 ? -16.946 -19.726 -5.409 1.00 93.56 507 TRP A C 1
ATOM 3875 O O . TRP A 1 507 ? -17.528 -19.946 -6.470 1.00 93.56 507 TRP A O 1
ATOM 3885 N N . ASP A 1 508 ? -16.789 -20.658 -4.469 1.00 94.50 508 ASP A N 1
ATOM 3886 C CA . ASP A 1 508 ? -17.276 -22.035 -4.581 1.00 94.50 508 ASP A CA 1
ATOM 3887 C C . ASP A 1 508 ? -18.817 -22.078 -4.591 1.00 94.50 508 ASP A C 1
ATOM 3889 O O . ASP A 1 508 ? -19.410 -22.783 -5.406 1.00 94.50 508 ASP A O 1
ATOM 3893 N N . GLU A 1 509 ? -19.465 -21.267 -3.744 1.00 95.56 509 GLU A N 1
ATOM 3894 C CA . GLU A 1 509 ? -20.922 -21.076 -3.704 1.00 95.56 509 GLU A CA 1
ATOM 3895 C C . GLU A 1 509 ? -21.464 -20.502 -5.025 1.00 95.56 509 GLU A C 1
ATOM 3897 O O . GLU A 1 509 ? -22.328 -21.113 -5.656 1.00 95.56 509 GLU A O 1
ATOM 3902 N N . ALA A 1 510 ? -20.903 -19.386 -5.505 1.00 96.25 510 ALA A N 1
ATOM 3903 C CA . ALA A 1 510 ? -21.297 -18.757 -6.766 1.00 96.25 510 ALA A CA 1
ATOM 3904 C C . ALA A 1 510 ? -21.052 -19.670 -7.982 1.00 96.25 510 ALA A C 1
ATOM 3906 O O . ALA A 1 510 ? -21.866 -19.708 -8.904 1.00 96.25 510 ALA A O 1
ATOM 3907 N N . SER A 1 511 ? -19.971 -20.457 -7.969 1.00 95.56 511 SER A N 1
ATOM 3908 C CA . SER A 1 511 ? -19.663 -21.439 -9.022 1.00 95.56 511 SER A CA 1
ATOM 3909 C C . SER A 1 511 ? -20.626 -22.635 -9.042 1.00 95.56 511 SER A C 1
ATOM 3911 O O . SER A 1 511 ? -20.695 -23.342 -10.048 1.00 95.56 511 SER A O 1
ATOM 3913 N N . ALA A 1 512 ? -21.356 -22.884 -7.949 1.00 96.88 512 ALA A N 1
ATOM 3914 C CA . ALA A 1 512 ? -22.348 -23.953 -7.840 1.00 96.88 512 ALA A CA 1
ATOM 3915 C C . ALA A 1 512 ? -23.783 -23.503 -8.186 1.00 96.88 512 ALA A C 1
ATOM 3917 O O . ALA A 1 512 ? -24.671 -24.356 -8.309 1.00 96.88 512 ALA A O 1
ATOM 3918 N N . MET A 1 513 ? -24.015 -22.194 -8.354 1.00 96.62 513 MET A N 1
ATOM 3919 C CA . MET A 1 513 ? -25.313 -21.639 -8.743 1.00 96.62 513 MET A CA 1
ATOM 3920 C C . MET A 1 513 ? -25.767 -22.156 -10.115 1.00 96.62 513 MET A C 1
ATOM 3922 O O . MET A 1 513 ? -24.967 -22.460 -11.002 1.00 96.62 513 MET A O 1
ATOM 3926 N N . LYS A 1 514 ? -27.085 -22.239 -10.298 1.00 96.31 514 LYS A N 1
ATOM 3927 C CA . LYS A 1 514 ? -27.740 -22.635 -11.551 1.00 96.31 514 LYS A CA 1
ATOM 3928 C C . LYS A 1 514 ? -28.844 -21.635 -11.870 1.00 96.31 514 LYS A C 1
ATOM 3930 O O . LYS A 1 514 ? -29.300 -20.928 -10.978 1.00 96.31 514 LYS A O 1
ATOM 3935 N N . ALA A 1 515 ? -29.268 -21.595 -13.130 1.00 94.00 515 ALA A N 1
ATOM 3936 C CA . ALA A 1 515 ? -30.546 -20.980 -13.469 1.00 94.00 515 ALA A CA 1
ATOM 3937 C C . ALA A 1 515 ? -31.688 -21.777 -12.812 1.00 94.00 515 ALA A C 1
ATOM 3939 O O . ALA A 1 515 ? -31.608 -23.009 -12.747 1.00 94.00 515 ALA A O 1
ATOM 3940 N N . GLU A 1 516 ? -32.699 -21.056 -12.329 1.00 88.56 516 GLU A N 1
ATOM 3941 C CA . GLU A 1 516 ? -33.959 -21.593 -11.791 1.00 88.56 516 GLU A CA 1
ATOM 3942 C C . GLU A 1 516 ? -34.978 -21.856 -12.914 1.00 88.56 516 GLU A C 1
ATOM 3944 O O . GLU A 1 516 ? -35.014 -21.050 -13.875 1.00 88.56 516 GLU A O 1
#